Protein AF-A0A955BFP9-F1 (afdb_monomer)

Radius of gyration: 26.49 Å; Cα contacts (8 Å, |Δi|>4): 947; chains: 1; bounding box: 64×48×79 Å

Solvent-accessible surface area (backbone atoms only — not comparable to full-atom values): 26261 Å² total; per-residue (Å²): 126,57,36,35,35,39,35,40,21,44,45,40,45,80,53,86,98,54,77,60,47,34,51,34,49,62,62,25,72,67,44,72,56,48,71,62,52,40,31,52,36,64,80,72,81,59,55,24,30,61,68,22,35,59,53,46,49,56,52,22,53,54,45,36,51,57,59,46,38,74,49,47,67,33,95,74,28,48,53,45,78,47,38,51,49,80,80,38,103,48,88,49,72,43,56,51,60,53,50,36,53,54,15,75,73,39,94,49,43,40,24,34,31,37,34,31,12,10,41,68,84,62,92,86,64,86,45,45,44,43,30,49,53,25,46,69,72,19,24,35,76,42,60,26,40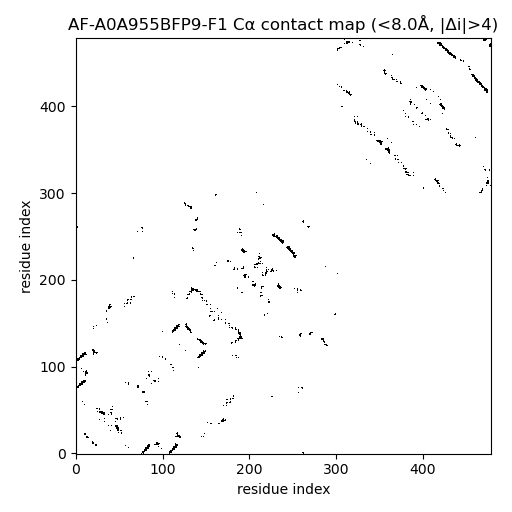,29,18,49,33,33,47,48,50,44,48,44,66,53,72,40,83,90,50,62,39,85,72,51,37,39,65,55,52,32,24,46,52,23,34,41,50,52,26,32,49,36,15,21,27,20,44,35,57,43,34,33,90,84,42,56,97,90,52,78,44,59,47,88,42,44,43,31,39,50,36,57,74,90,39,12,41,46,86,62,33,30,73,43,73,82,48,73,32,35,28,61,31,61,35,92,89,74,76,44,70,44,75,44,83,43,28,58,38,57,42,41,53,50,25,62,28,60,45,99,86,68,48,67,66,70,58,79,78,61,87,83,79,52,92,82,59,79,67,58,74,63,62,71,77,81,78,74,86,79,88,68,71,84,73,74,66,77,78,67,83,67,81,67,76,76,88,60,41,61,38,39,55,91,69,44,49,48,54,51,27,39,35,50,29,51,46,52,39,47,46,51,67,64,45,44,57,53,51,32,55,68,70,31,40,59,63,62,70,46,87,40,33,89,48,26,49,28,75,59,52,39,39,56,61,55,48,53,68,72,55,64,79,66,85,43,56,80,24,85,40,45,64,50,38,54,50,45,43,42,73,74,62,35,48,72,77,42,66,45,49,57,68,53,59,75,63,53,60,46,79,42,50,40,76,48,35,31,37,28,40,72,47,72,43,72,76,45,72,30,76,44,72,51,33,67,70,41,36,45,64,54,18,72,77,66,82,45,93,68,84,64,68,48,77,49,74,50,78,50,74,52,60,52,50,34,34,35,36,36,78,38,62,48,109

Foldseek 3Di:
DAAEEEEEEQLEAPDPPDWDFAHAQVLQVDFADDLLQQQLCQPPPRTRGSVSSVSLQVLLQVLLCVQCVVQCPPPQFNYYYHYPPRQPPDSDRCSLVVVLVVQVPDPRYAYEYEHEHADTPDDDDLFQKWAQADAFLAFESYYIYGHLNSVSVCLSVQVQLPDGSSPRHNVQSSLSRSLRSVLRRLRRLRAAAAFDPPDDVPGTDHPLPQADSSYDSNRHPSVRHHQDQPDFGQGQGQDPVPRHTHGDGDRSVVRSSSHRGQDPVSHRDHDHPDPPPCPPNPSPGPGVPPPDDDPDDRDDFPDDPLPDDPPQDAFLPPDAPLQFQVLCQVVLVCCLVPCQVVVLVVVWDQAPPDQQGRHIPCVQLVSSVLSDVQRDGAHQSPDRAQVSSVVSCVVVPKDWPDADHRVRSVPDDRGDKDFHTKIKDKTWSQPRWGKDWGHQVSQVVVCVVPVDRDTDIDIDGDTDMDMDMWTQINVTIDD

Sequence (479 aa):
MLTNYVVLDFTPDTIANEYTVGRFADVFALGAVNNTNRFLDYDGNNTINQDDAKIAVGKIASRVNRLLKPFRQDPNIDLVVMHTPGLTSAADPGAGERKLDEGQEAADENVYVVYIGDTRPEPDLPDLGIAHQAFAGENNEFYGYVFAGGVKSHLASGNYRWKPQAKLTSVDFTNEVAFTVAHELGHLWGLGHLIDVDSTPGNAFSPDNYHHVMNTPKYANPAAARFLNDSTHRMEIGNATTGASSYQHVSAKQEVRDSLRTNAAGNFVQTTIPNATFPDVPTYMQTPSHQGGYLGADNPPPKPNSDVPAATLGQASGITVADISSSLTTGFNTLRDDYLDDFAAQLNLPDGSLPLVDADLGSLLQLDVALADAIGSINISGAANMSELSQQLTTAGFTISHALTDEQFTGLDPAEPADFVRASRTYSLARILKSTAMTQNGLDAIGELAGVNLNGQLDAMADVYFTVSFGVDTDGFYL

Structure (mmCIF, N/CA/C/O backbone):
data_AF-A0A955BFP9-F1
#
_entry.id   AF-A0A955BFP9-F1
#
loop_
_atom_site.group_PDB
_atom_site.id
_atom_site.type_symbol
_atom_site.label_atom_id
_atom_site.label_alt_id
_atom_site.label_comp_id
_atom_site.label_asym_id
_atom_site.label_entity_id
_atom_site.label_seq_id
_atom_site.pdbx_PDB_ins_code
_atom_site.Cartn_x
_atom_site.Cartn_y
_atom_site.Cartn_z
_atom_site.occupancy
_atom_site.B_iso_or_equiv
_atom_site.auth_seq_id
_atom_site.auth_comp_id
_atom_site.auth_asym_id
_atom_site.auth_atom_id
_atom_site.pdbx_PDB_model_num
ATOM 1 N N . MET A 1 1 ? -2.939 -26.876 -15.296 1.00 74.12 1 MET A N 1
ATOM 2 C CA . MET A 1 1 ? -3.019 -25.777 -14.314 1.00 74.12 1 MET A CA 1
ATOM 3 C C . MET A 1 1 ? -2.832 -24.523 -15.133 1.00 74.12 1 MET A C 1
ATOM 5 O O . MET A 1 1 ? -1.956 -24.549 -15.979 1.00 74.12 1 MET A O 1
ATOM 9 N N . LEU A 1 2 ? -3.718 -23.544 -14.985 1.00 85.00 2 LEU A N 1
ATOM 10 C CA . LEU A 1 2 ? -3.706 -22.326 -15.793 1.00 85.00 2 LEU A CA 1
ATOM 11 C C . LEU A 1 2 ? -2.561 -21.420 -15.337 1.00 85.00 2 LEU A C 1
ATOM 13 O O . LEU A 1 2 ? -2.468 -21.139 -14.137 1.00 85.00 2 LEU A O 1
ATOM 17 N N . THR A 1 3 ? -1.716 -20.992 -16.270 1.00 91.44 3 THR A N 1
ATOM 18 C CA . THR A 1 3 ? -0.613 -20.070 -15.994 1.00 91.44 3 THR A CA 1
ATOM 19 C C . THR A 1 3 ? -1.055 -18.645 -16.270 1.00 91.44 3 THR A C 1
ATOM 21 O O . THR A 1 3 ? -1.478 -18.323 -17.370 1.00 91.44 3 THR A O 1
ATOM 24 N N . ASN A 1 4 ? -0.950 -17.769 -15.281 1.00 93.94 4 ASN A N 1
ATOM 25 C CA . ASN A 1 4 ? -1.287 -16.359 -15.399 1.00 93.94 4 ASN A CA 1
ATOM 26 C C . ASN A 1 4 ? -0.005 -15.542 -15.570 1.00 93.94 4 ASN A C 1
ATOM 28 O O . ASN A 1 4 ? 0.927 -15.628 -14.769 1.00 93.94 4 ASN A O 1
ATOM 32 N N . TYR A 1 5 ? 0.020 -14.691 -16.579 1.00 94.81 5 TYR A N 1
ATOM 33 C CA . TYR A 1 5 ? 1.118 -13.811 -16.917 1.00 94.81 5 TYR A CA 1
ATOM 34 C C . TYR A 1 5 ? 0.673 -12.365 -16.768 1.00 94.81 5 TYR A C 1
ATOM 36 O O . TYR A 1 5 ? -0.336 -11.947 -17.318 1.00 94.81 5 TYR A O 1
ATOM 44 N N . VAL A 1 6 ? 1.451 -11.582 -16.033 1.00 96.25 6 VAL A N 1
ATOM 45 C CA . VAL A 1 6 ? 1.322 -10.126 -15.978 1.00 96.25 6 VAL A CA 1
ATOM 46 C C . VAL A 1 6 ? 2.517 -9.537 -16.703 1.00 96.25 6 VAL A C 1
ATOM 48 O O . VAL A 1 6 ? 3.655 -9.721 -16.271 1.00 96.25 6 VAL A O 1
ATOM 51 N N . VAL A 1 7 ? 2.266 -8.824 -17.790 1.00 94.12 7 VAL A N 1
ATOM 52 C CA . VAL A 1 7 ? 3.271 -8.171 -18.622 1.00 94.12 7 VAL A CA 1
ATOM 53 C C . VAL A 1 7 ? 3.257 -6.675 -18.336 1.00 94.12 7 VAL A C 1
ATOM 55 O O . VAL A 1 7 ? 2.272 -5.992 -18.589 1.00 94.12 7 VAL A O 1
ATOM 58 N N . LEU A 1 8 ? 4.360 -6.155 -17.802 1.00 94.44 8 LEU A N 1
ATOM 59 C CA . LEU A 1 8 ? 4.557 -4.721 -17.598 1.00 94.44 8 LEU A CA 1
ATOM 60 C C . LEU A 1 8 ? 5.301 -4.138 -18.797 1.00 94.44 8 LEU A C 1
ATOM 62 O O . LEU A 1 8 ? 6.510 -4.344 -18.940 1.00 94.44 8 LEU A O 1
ATOM 66 N N . ASP A 1 9 ? 4.593 -3.424 -19.661 1.00 91.00 9 ASP A N 1
ATOM 67 C CA . ASP A 1 9 ? 5.168 -2.907 -20.893 1.00 91.00 9 ASP A CA 1
ATOM 68 C C . ASP A 1 9 ? 5.526 -1.418 -20.779 1.00 91.00 9 ASP A C 1
ATOM 70 O O . ASP A 1 9 ? 4.666 -0.543 -20.811 1.00 91.00 9 ASP A O 1
ATOM 74 N N . PHE A 1 10 ? 6.822 -1.125 -20.656 1.00 90.38 10 PHE A N 1
ATOM 75 C CA . PHE A 1 10 ? 7.396 0.226 -20.623 1.00 90.38 10 PHE A CA 1
ATOM 76 C C . PHE A 1 10 ? 7.762 0.774 -22.012 1.00 90.38 10 PHE A C 1
ATOM 78 O O . PHE A 1 10 ? 8.337 1.863 -22.139 1.00 90.38 10 PHE A O 1
ATOM 85 N N . THR A 1 11 ? 7.461 0.015 -23.061 1.00 82.94 11 THR A N 1
ATOM 86 C CA . THR A 1 11 ? 7.641 0.373 -24.467 1.00 82.94 11 THR A CA 1
ATOM 87 C C . THR A 1 11 ? 6.278 0.446 -25.150 1.00 82.94 11 THR A C 1
ATOM 89 O O . THR A 1 11 ? 6.084 -0.255 -26.134 1.00 82.94 11 THR A O 1
ATOM 92 N N . PRO A 1 12 ? 5.341 1.269 -24.628 1.00 67.00 12 PRO A N 1
ATOM 93 C CA . PRO A 1 12 ? 3.927 1.139 -24.934 1.00 67.00 12 PRO A CA 1
ATOM 94 C C . PRO A 1 12 ? 3.646 1.147 -26.433 1.00 67.00 12 PRO A C 1
ATOM 96 O O . PRO A 1 12 ? 4.194 1.955 -27.193 1.00 67.00 12 PRO A O 1
ATOM 99 N N . ASP A 1 13 ? 2.769 0.229 -26.815 1.00 63.47 13 ASP A N 1
ATOM 100 C CA . ASP A 1 13 ? 2.405 -0.044 -28.194 1.00 63.47 13 ASP A CA 1
ATOM 101 C C . ASP A 1 13 ? 1.523 1.076 -28.746 1.00 63.47 13 ASP A C 1
ATOM 103 O O . ASP A 1 13 ? 0.811 1.773 -28.020 1.00 63.47 13 ASP A O 1
ATOM 107 N N . THR A 1 14 ? 1.547 1.256 -30.066 1.00 63.22 14 THR A N 1
ATOM 108 C CA . THR A 1 14 ? 0.528 2.068 -30.741 1.00 63.22 14 THR A CA 1
ATOM 109 C C . THR A 1 14 ? -0.582 1.138 -31.209 1.00 63.22 14 THR A C 1
ATOM 111 O O . THR A 1 14 ? -0.604 0.741 -32.373 1.00 63.22 14 THR A O 1
ATOM 114 N N . ILE A 1 15 ? -1.483 0.768 -30.297 1.00 61.31 15 ILE A N 1
ATOM 115 C CA . ILE A 1 15 ? -2.648 -0.054 -30.640 1.00 61.31 15 ILE A CA 1
ATOM 116 C C . ILE A 1 15 ? -3.619 0.795 -31.473 1.00 61.31 15 ILE A C 1
ATOM 118 O O . ILE A 1 15 ? -3.916 1.951 -31.154 1.00 61.31 15 ILE A O 1
ATOM 122 N N . ALA A 1 16 ? -4.093 0.244 -32.590 1.00 55.81 16 ALA A N 1
ATOM 123 C CA . ALA A 1 16 ? -4.989 0.959 -33.489 1.00 55.81 16 ALA A CA 1
ATOM 124 C C . ALA A 1 16 ? -6.341 1.258 -32.813 1.00 55.81 16 ALA A C 1
ATOM 126 O O . ALA A 1 16 ? -6.994 0.354 -32.306 1.00 55.81 16 ALA A O 1
ATOM 127 N N . ASN A 1 17 ? -6.799 2.513 -32.904 1.00 58.44 17 ASN A N 1
ATOM 128 C CA . ASN A 1 17 ? -8.037 3.029 -32.288 1.00 58.44 17 ASN A CA 1
ATOM 129 C C . ASN A 1 17 ? -8.029 3.112 -30.751 1.00 58.44 17 ASN A C 1
ATOM 131 O O . ASN A 1 17 ? -9.083 3.314 -30.157 1.00 58.44 17 ASN A O 1
ATOM 135 N N . GLU A 1 18 ? -6.855 3.021 -30.132 1.00 66.12 18 GLU A N 1
ATOM 136 C CA . GLU A 1 18 ? -6.672 3.094 -28.681 1.00 66.12 18 GLU A CA 1
ATOM 137 C C . GLU A 1 18 ? -5.810 4.290 -28.261 1.00 66.12 18 GLU A C 1
ATOM 139 O O . GLU A 1 18 ? -5.297 5.056 -29.090 1.00 66.12 18 GLU A O 1
ATOM 144 N N . TYR A 1 19 ? -5.640 4.468 -26.947 1.00 66.69 19 TYR A N 1
ATOM 145 C CA . TYR A 1 19 ? -4.779 5.513 -26.401 1.00 66.69 19 TYR A CA 1
ATOM 146 C C . TYR A 1 19 ? -3.326 5.340 -26.854 1.00 66.69 19 TYR A C 1
ATOM 148 O O . TYR A 1 19 ? -2.672 4.339 -26.572 1.00 66.69 19 TYR A O 1
ATOM 156 N N . THR A 1 20 ? -2.772 6.374 -27.490 1.00 71.44 20 THR A N 1
ATOM 157 C CA . THR A 1 20 ? -1.329 6.454 -27.745 1.00 71.44 20 THR A CA 1
ATOM 158 C C . THR A 1 20 ? -0.623 6.988 -26.506 1.00 71.44 20 THR A C 1
ATOM 160 O O . THR A 1 20 ? -0.560 8.198 -26.288 1.00 71.44 20 THR A O 1
ATOM 163 N N . VAL A 1 21 ? -0.099 6.091 -25.675 1.00 73.94 21 VAL A N 1
ATOM 164 C CA . VAL A 1 21 ? 0.641 6.487 -24.473 1.00 73.94 21 VAL A CA 1
ATOM 165 C C . VAL A 1 21 ? 2.024 7.016 -24.857 1.00 73.94 21 VAL A C 1
ATOM 167 O O . VAL A 1 21 ? 2.732 6.414 -25.664 1.00 73.94 21 VAL A O 1
ATOM 170 N N . GLY A 1 22 ? 2.435 8.140 -24.261 1.00 81.75 22 GLY A N 1
ATOM 171 C CA . GLY A 1 22 ? 3.804 8.642 -24.413 1.00 81.75 22 GLY A CA 1
ATOM 172 C C . GLY A 1 22 ? 4.849 7.629 -23.924 1.00 81.75 22 GLY A C 1
ATOM 173 O O . GLY A 1 22 ? 4.559 6.768 -23.093 1.00 81.75 22 GLY A O 1
ATOM 174 N N . ARG A 1 23 ? 6.097 7.725 -24.391 1.00 87.31 23 ARG A N 1
ATOM 175 C CA . ARG A 1 23 ? 7.135 6.750 -24.015 1.00 87.31 23 ARG A CA 1
ATOM 176 C C . ARG A 1 23 ? 7.516 6.928 -22.550 1.00 87.31 23 ARG A C 1
ATOM 178 O O . ARG A 1 23 ? 7.801 8.042 -22.125 1.00 87.31 23 ARG A O 1
ATOM 185 N N . PHE A 1 24 ? 7.655 5.837 -21.797 1.00 91.00 24 PHE A N 1
ATOM 186 C CA . PHE A 1 24 ? 8.087 5.908 -20.394 1.00 91.00 24 PHE A CA 1
ATOM 187 C C . PHE A 1 24 ? 9.417 6.660 -20.207 1.00 91.00 24 PHE A C 1
ATOM 189 O O . PHE A 1 24 ? 9.583 7.427 -19.263 1.00 91.00 24 PHE A O 1
ATOM 196 N N . ALA A 1 25 ? 10.355 6.492 -21.143 1.00 90.06 25 ALA A N 1
ATOM 197 C CA . ALA A 1 25 ? 11.642 7.185 -21.119 1.00 90.06 25 ALA A CA 1
ATOM 198 C C . ALA A 1 25 ? 11.517 8.722 -21.173 1.00 90.06 25 ALA A C 1
ATOM 200 O O . ALA A 1 25 ? 12.395 9.417 -20.659 1.00 90.06 25 ALA A O 1
ATOM 201 N N . ASP A 1 26 ? 10.434 9.257 -21.743 1.00 90.06 26 ASP A N 1
ATOM 202 C CA . ASP A 1 26 ? 10.227 10.703 -21.878 1.00 90.06 26 ASP A CA 1
ATOM 203 C C . ASP A 1 26 ? 9.885 11.356 -20.524 1.00 90.06 26 ASP A C 1
ATOM 205 O O . ASP A 1 26 ? 10.200 12.529 -20.305 1.00 90.06 26 ASP A O 1
ATOM 209 N N . VAL A 1 27 ? 9.387 10.580 -19.547 1.00 91.88 27 VAL A N 1
ATOM 210 C CA . VAL A 1 27 ? 9.197 11.028 -18.150 1.00 91.88 27 VAL A CA 1
ATOM 211 C C . VAL A 1 27 ? 10.508 11.572 -17.562 1.00 91.88 27 VAL A C 1
ATOM 213 O O . VAL A 1 27 ? 10.488 12.554 -16.806 1.00 91.88 27 VAL A O 1
ATOM 216 N N . PHE A 1 28 ? 11.634 10.965 -17.959 1.00 93.19 28 PHE A N 1
ATOM 217 C CA . PHE A 1 28 ? 12.995 11.220 -17.481 1.00 93.19 28 PHE A CA 1
ATOM 218 C C . PHE A 1 28 ? 13.794 12.184 -18.380 1.00 93.19 28 PHE A C 1
ATOM 220 O O . PHE A 1 28 ? 14.971 12.430 -18.139 1.00 93.19 28 PHE A O 1
ATOM 227 N N . ALA A 1 29 ? 13.190 12.790 -19.406 1.00 86.00 29 ALA A N 1
ATOM 228 C CA . ALA A 1 29 ? 13.876 13.737 -20.291 1.00 86.00 29 ALA A CA 1
ATOM 229 C C . ALA A 1 29 ? 13.939 15.166 -19.697 1.00 86.00 29 ALA A C 1
ATOM 231 O O . ALA A 1 29 ? 13.442 16.119 -20.297 1.00 86.00 29 ALA A O 1
ATOM 232 N N . LEU A 1 30 ? 14.517 15.327 -18.495 1.00 83.25 30 LEU A N 1
ATOM 233 C CA . LEU A 1 30 ? 14.464 16.586 -17.722 1.00 83.25 30 LEU A CA 1
ATOM 234 C C . LEU A 1 30 ? 15.810 17.290 -17.511 1.00 83.25 30 LEU A C 1
ATOM 236 O O . LEU A 1 30 ? 15.820 18.487 -17.219 1.00 83.25 30 LEU A O 1
ATOM 240 N N . GLY A 1 31 ? 16.939 16.593 -17.656 1.00 90.06 31 GLY A N 1
ATOM 241 C CA . GLY A 1 31 ? 18.255 17.184 -17.425 1.00 90.06 31 GLY A CA 1
ATOM 242 C C . GLY A 1 31 ? 18.539 17.377 -15.934 1.00 90.06 31 GLY A C 1
ATOM 243 O O . GLY A 1 31 ? 18.540 16.415 -15.179 1.00 90.06 31 GLY A O 1
ATOM 244 N N . ALA A 1 32 ? 18.824 18.600 -15.489 1.00 94.38 32 ALA A N 1
ATOM 245 C CA . ALA A 1 32 ? 19.304 18.836 -14.125 1.00 94.38 32 ALA A CA 1
ATOM 246 C C . ALA A 1 32 ? 18.258 18.529 -13.031 1.00 94.38 32 ALA A C 1
ATOM 248 O O . ALA A 1 32 ? 17.079 18.896 -13.135 1.00 94.38 32 ALA A O 1
ATOM 249 N N . VAL A 1 33 ? 18.725 17.924 -11.936 1.00 93.94 33 VAL A N 1
ATOM 250 C CA . VAL A 1 33 ?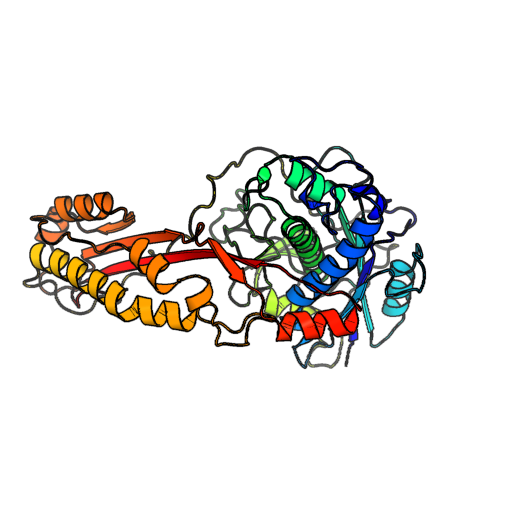 17.926 17.673 -10.728 1.00 93.94 33 VAL A CA 1
ATOM 251 C C . VAL A 1 33 ? 17.608 18.968 -9.976 1.00 93.94 33 VAL A C 1
ATOM 253 O O . VAL A 1 33 ? 18.435 19.869 -9.835 1.00 93.94 33 VAL A O 1
ATOM 256 N N . ASN A 1 34 ? 16.390 19.049 -9.449 1.00 92.38 34 ASN A N 1
ATOM 257 C CA . ASN A 1 34 ? 15.890 20.100 -8.576 1.00 92.38 34 ASN A CA 1
ATOM 258 C C . ASN A 1 34 ? 14.881 19.530 -7.551 1.00 92.38 34 ASN A C 1
ATOM 260 O O . ASN A 1 34 ? 14.651 18.325 -7.449 1.00 92.38 34 ASN A O 1
ATOM 264 N N . ASN A 1 35 ? 14.271 20.399 -6.743 1.00 87.31 35 ASN A N 1
ATOM 265 C CA . ASN A 1 35 ? 13.366 19.977 -5.667 1.00 87.31 35 ASN A CA 1
ATOM 266 C C . ASN A 1 35 ? 12.084 19.283 -6.147 1.00 87.31 35 ASN A C 1
ATOM 268 O O . ASN A 1 35 ? 11.509 18.518 -5.379 1.00 87.31 35 ASN A O 1
ATOM 272 N N . THR A 1 36 ? 11.633 19.543 -7.374 1.00 90.81 36 THR A N 1
ATOM 273 C CA . THR A 1 36 ? 10.361 19.034 -7.896 1.00 90.81 36 THR A CA 1
ATOM 274 C C . THR A 1 36 ? 10.516 17.785 -8.758 1.00 90.81 36 THR A C 1
ATOM 276 O O . THR A 1 36 ? 9.506 17.178 -9.092 1.00 90.81 36 THR A O 1
ATOM 279 N N . ASN A 1 37 ? 11.746 17.380 -9.102 1.00 94.25 37 ASN A N 1
ATOM 280 C CA . ASN A 1 37 ? 12.012 16.217 -9.957 1.00 94.25 37 ASN A CA 1
ATOM 281 C C . ASN A 1 37 ? 13.095 15.254 -9.423 1.00 94.25 37 ASN A C 1
ATOM 283 O O . ASN A 1 37 ? 13.319 14.220 -10.041 1.00 94.25 37 ASN A O 1
ATOM 287 N N . ARG A 1 38 ? 13.734 15.532 -8.274 1.00 93.25 38 ARG A N 1
ATOM 288 C CA . ARG A 1 38 ? 14.779 14.671 -7.668 1.00 93.25 38 ARG A CA 1
ATOM 289 C C . ARG A 1 38 ? 14.394 13.204 -7.474 1.00 93.25 38 ARG A C 1
ATOM 291 O O . ARG A 1 38 ? 15.263 12.349 -7.446 1.00 93.25 38 ARG A O 1
ATOM 298 N N . PHE A 1 39 ? 13.105 12.900 -7.342 1.00 92.38 39 PHE A N 1
ATOM 299 C CA . PHE A 1 39 ? 12.610 11.526 -7.238 1.00 92.38 39 PHE A CA 1
ATOM 300 C C . PHE A 1 39 ? 12.703 10.746 -8.563 1.00 92.38 39 PHE A C 1
ATOM 302 O O . PHE A 1 39 ? 12.322 9.583 -8.620 1.00 92.38 39 PHE A O 1
ATOM 309 N N . LEU A 1 40 ? 13.173 11.373 -9.641 1.00 95.94 40 LEU A N 1
ATOM 310 C CA . LEU A 1 40 ? 13.461 10.723 -10.919 1.00 95.94 40 LEU A CA 1
ATOM 311 C C . LEU A 1 40 ? 14.960 10.478 -11.129 1.00 95.94 40 LEU A C 1
ATOM 313 O O . LEU A 1 40 ? 15.313 9.875 -12.132 1.00 95.94 40 LEU A O 1
ATOM 317 N N . ASP A 1 41 ? 15.823 10.907 -10.205 1.00 93.31 41 ASP A N 1
ATOM 318 C CA . ASP A 1 41 ? 17.260 10.608 -10.217 1.00 93.31 41 ASP A CA 1
ATOM 319 C C . ASP A 1 41 ? 17.485 9.247 -9.539 1.00 93.31 41 ASP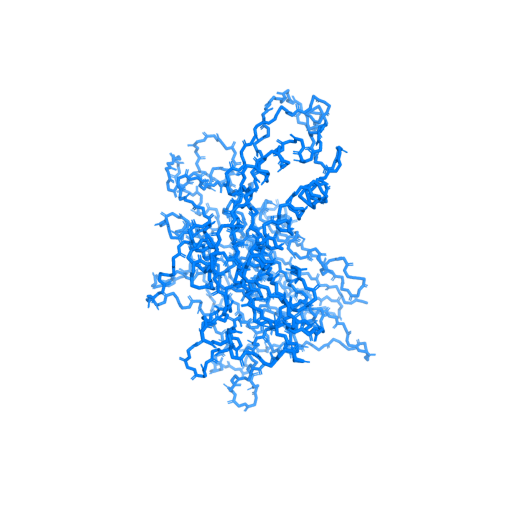 A C 1
ATOM 321 O O . ASP A 1 41 ? 17.437 9.115 -8.313 1.00 93.31 41 ASP A O 1
ATOM 325 N N . TYR A 1 42 ? 17.581 8.183 -10.331 1.00 86.31 42 TYR A N 1
ATOM 326 C CA . TYR A 1 42 ? 17.648 6.802 -9.853 1.00 86.31 42 TYR A CA 1
ATOM 327 C C . TYR A 1 42 ? 19.074 6.319 -9.601 1.00 86.31 42 TYR A C 1
ATOM 329 O O . TYR A 1 42 ? 19.230 5.358 -8.833 1.00 86.31 42 TYR A O 1
ATOM 337 N N . ASP A 1 43 ? 20.070 6.952 -10.223 1.00 86.62 43 ASP A N 1
ATOM 338 C CA . ASP A 1 43 ? 21.491 6.648 -10.041 1.00 86.62 43 ASP A CA 1
ATOM 339 C C . ASP A 1 43 ? 22.239 7.658 -9.145 1.00 86.62 43 ASP A C 1
ATOM 341 O O . ASP A 1 43 ? 23.361 7.379 -8.716 1.00 86.62 43 ASP A O 1
ATOM 345 N N . GLY A 1 44 ? 21.605 8.780 -8.786 1.00 90.81 44 GLY A N 1
ATOM 346 C CA . GLY A 1 44 ? 22.140 9.783 -7.866 1.00 90.81 44 GLY A CA 1
ATOM 347 C C . GLY A 1 44 ? 23.192 10.700 -8.492 1.00 90.81 44 GLY A C 1
ATOM 348 O O . GLY A 1 44 ? 23.965 11.332 -7.762 1.00 90.81 44 GLY A O 1
ATOM 349 N N . ASN A 1 45 ? 23.273 10.767 -9.824 1.00 90.00 45 ASN A N 1
ATOM 350 C CA . ASN A 1 45 ? 24.288 11.546 -10.532 1.00 90.00 45 ASN A CA 1
ATOM 351 C C . ASN A 1 45 ? 23.923 13.046 -10.685 1.00 90.00 45 ASN A C 1
ATOM 353 O O . ASN A 1 45 ? 24.702 13.815 -11.258 1.00 90.00 45 ASN A O 1
ATOM 357 N N . ASN A 1 46 ? 22.776 13.488 -10.144 1.00 92.19 46 ASN A N 1
ATOM 358 C CA . ASN A 1 46 ? 22.195 14.834 -10.267 1.00 92.19 46 ASN A CA 1
ATOM 359 C C . ASN A 1 46 ? 21.728 15.233 -11.686 1.00 92.19 46 ASN A C 1
ATOM 361 O O . ASN A 1 46 ? 21.501 16.420 -11.957 1.00 92.19 46 ASN A O 1
ATOM 365 N N . THR A 1 47 ? 21.546 14.269 -12.587 1.00 95.94 47 THR A N 1
ATOM 366 C CA . THR A 1 47 ? 21.068 14.445 -13.966 1.00 95.94 47 THR A CA 1
ATOM 367 C C . THR A 1 47 ? 20.058 13.358 -14.331 1.00 95.94 47 THR A C 1
ATOM 369 O O . THR A 1 47 ? 20.420 12.210 -14.535 1.00 95.94 47 THR A O 1
ATOM 372 N N . ILE A 1 48 ? 18.808 13.754 -14.552 1.00 94.94 48 ILE A N 1
ATOM 373 C CA . ILE A 1 48 ? 17.705 12.867 -14.927 1.00 94.94 48 ILE A CA 1
ATOM 374 C C . ILE A 1 48 ? 17.740 12.626 -16.440 1.00 94.94 48 ILE A C 1
ATOM 376 O O . ILE A 1 48 ? 17.624 13.575 -17.231 1.00 94.94 48 ILE A O 1
ATOM 380 N N . ASN A 1 49 ? 17.913 11.365 -16.837 1.00 91.12 49 ASN A N 1
ATOM 381 C CA . ASN A 1 49 ? 18.025 10.943 -18.229 1.00 91.12 49 ASN A CA 1
ATOM 382 C C . ASN A 1 49 ? 17.501 9.503 -18.471 1.00 91.12 49 ASN A C 1
ATOM 384 O O . ASN A 1 49 ? 16.835 8.896 -17.637 1.00 91.12 49 ASN A O 1
ATOM 388 N N . GLN A 1 50 ? 17.755 8.943 -19.658 1.00 90.31 50 GLN A N 1
ATOM 389 C CA . GLN A 1 50 ? 17.242 7.617 -20.036 1.00 90.31 50 GLN A CA 1
ATOM 390 C C . GLN A 1 50 ? 17.852 6.447 -19.246 1.00 90.31 50 GLN A C 1
ATOM 392 O O . GLN A 1 50 ? 17.246 5.376 -19.202 1.00 90.31 50 GLN A O 1
ATOM 397 N N . ASP A 1 51 ? 19.026 6.607 -18.638 1.00 87.94 51 ASP A N 1
ATOM 398 C CA . ASP A 1 51 ? 19.614 5.578 -17.780 1.00 87.94 51 ASP A CA 1
ATOM 399 C C . ASP A 1 51 ? 18.843 5.455 -16.458 1.00 87.94 51 ASP A C 1
ATOM 401 O O . ASP A 1 51 ? 18.586 4.333 -16.015 1.00 87.94 51 ASP A O 1
ATOM 405 N N . ASP A 1 52 ? 18.323 6.561 -15.913 1.00 88.38 52 ASP A N 1
ATOM 406 C CA . ASP A 1 52 ? 17.395 6.527 -14.776 1.00 88.38 52 ASP A CA 1
ATOM 407 C C . ASP A 1 52 ? 16.122 5.753 -15.106 1.00 88.38 52 ASP A C 1
ATOM 409 O O . ASP A 1 52 ? 15.668 4.933 -14.306 1.00 88.38 52 ASP A O 1
ATOM 413 N N . ALA A 1 53 ? 15.581 5.952 -16.314 1.00 91.56 53 ALA A N 1
ATOM 414 C CA . ALA A 1 53 ? 14.406 5.225 -16.779 1.00 91.56 53 ALA A CA 1
ATOM 415 C C . ALA A 1 53 ? 14.652 3.706 -16.778 1.00 91.56 53 ALA A C 1
ATOM 417 O O . ALA A 1 53 ? 13.806 2.948 -16.306 1.00 91.56 53 ALA A O 1
ATOM 418 N N . LYS A 1 54 ? 15.828 3.245 -17.231 1.00 86.75 54 LYS A N 1
ATOM 419 C CA . LYS A 1 54 ? 16.189 1.812 -17.219 1.00 86.75 54 LYS A CA 1
ATOM 420 C C . LYS A 1 54 ? 16.244 1.247 -15.799 1.00 86.75 54 LYS A C 1
ATOM 422 O O . LYS A 1 54 ? 15.768 0.138 -15.562 1.00 86.75 54 LYS A O 1
ATOM 427 N N . ILE A 1 55 ? 16.800 2.000 -14.848 1.00 82.69 55 ILE A N 1
ATOM 428 C CA . ILE A 1 55 ? 16.844 1.583 -13.438 1.00 82.69 55 ILE A CA 1
ATOM 429 C C . ILE A 1 55 ? 15.425 1.574 -12.848 1.00 82.69 55 ILE A C 1
ATOM 431 O O . ILE A 1 55 ? 15.066 0.647 -12.114 1.00 82.69 55 ILE A O 1
ATOM 435 N N . ALA A 1 56 ? 14.604 2.572 -13.182 1.00 85.38 56 ALA A N 1
ATOM 436 C CA . ALA A 1 56 ? 13.226 2.684 -12.721 1.00 85.38 56 ALA A CA 1
ATOM 437 C C . ALA A 1 56 ? 12.365 1.500 -13.172 1.00 85.38 56 ALA A C 1
ATOM 439 O O . ALA A 1 56 ? 11.669 0.926 -12.338 1.00 85.38 56 ALA A O 1
ATOM 440 N N . VAL A 1 57 ? 12.478 1.074 -14.435 1.00 88.94 57 VAL A N 1
ATOM 441 C CA . VAL A 1 57 ? 11.796 -0.115 -14.982 1.00 88.94 57 VAL A CA 1
ATOM 442 C C . VAL A 1 57 ? 12.006 -1.341 -14.086 1.00 88.94 57 VAL A C 1
ATOM 444 O O . VAL A 1 57 ? 11.041 -1.945 -13.612 1.00 88.94 57 VAL A O 1
ATOM 447 N N . GLY A 1 58 ? 13.265 -1.667 -13.769 1.00 83.00 58 GLY A N 1
ATOM 448 C CA . GLY A 1 58 ? 13.589 -2.820 -12.925 1.00 83.00 58 GLY A CA 1
ATOM 449 C C . GLY A 1 58 ? 13.068 -2.683 -11.489 1.00 83.00 58 GLY A C 1
ATOM 450 O O . GLY A 1 58 ? 12.564 -3.651 -10.909 1.00 83.00 58 GLY A O 1
ATOM 451 N N . LYS A 1 59 ? 13.137 -1.476 -10.907 1.00 81.69 59 LYS A N 1
ATOM 452 C CA . LYS A 1 59 ? 12.623 -1.214 -9.551 1.00 81.69 59 LYS A CA 1
ATOM 453 C C . LYS A 1 59 ? 11.092 -1.297 -9.489 1.00 81.69 59 LYS A C 1
ATOM 455 O O . LYS A 1 59 ? 10.571 -1.905 -8.552 1.00 81.69 59 LYS A O 1
ATOM 460 N N . ILE A 1 60 ? 10.383 -0.769 -10.488 1.00 88.12 60 ILE A N 1
ATOM 461 C CA . ILE A 1 60 ? 8.917 -0.847 -10.600 1.00 88.12 60 ILE A CA 1
ATOM 462 C C . ILE A 1 60 ? 8.484 -2.302 -10.771 1.00 88.12 60 ILE A C 1
ATOM 464 O O . ILE A 1 60 ? 7.662 -2.775 -9.988 1.00 88.12 60 ILE A O 1
ATOM 468 N N . ALA A 1 61 ? 9.091 -3.048 -11.698 1.00 86.38 61 ALA A N 1
ATOM 469 C CA . ALA A 1 61 ? 8.774 -4.461 -11.899 1.00 86.38 61 ALA A CA 1
ATOM 470 C C . ALA A 1 61 ? 8.995 -5.291 -10.622 1.00 86.38 61 ALA A C 1
ATOM 472 O O . ALA A 1 61 ? 8.132 -6.071 -10.217 1.00 86.38 61 ALA A O 1
ATOM 473 N N . SER A 1 62 ? 10.111 -5.068 -9.918 1.00 82.62 62 SER A N 1
ATOM 474 C CA . SER A 1 62 ? 10.389 -5.708 -8.625 1.00 82.62 62 SER A CA 1
ATOM 475 C C . SER A 1 62 ? 9.349 -5.354 -7.554 1.00 82.62 62 SER A C 1
ATOM 477 O O . SER A 1 62 ? 8.929 -6.214 -6.770 1.00 82.62 62 SER A O 1
ATOM 479 N N . ARG A 1 63 ? 8.880 -4.101 -7.526 1.00 88.94 63 ARG A N 1
ATOM 480 C CA . ARG A 1 63 ? 7.849 -3.656 -6.584 1.00 88.94 63 ARG A CA 1
ATOM 481 C C . ARG A 1 63 ? 6.480 -4.264 -6.894 1.00 88.94 63 ARG A C 1
ATOM 483 O O . ARG A 1 63 ? 5.857 -4.773 -5.963 1.00 88.94 63 ARG A O 1
ATOM 490 N N . VAL A 1 64 ? 6.051 -4.289 -8.156 1.00 89.62 64 VAL A N 1
ATOM 491 C CA . VAL A 1 64 ? 4.813 -4.971 -8.587 1.00 89.62 64 VAL A CA 1
ATOM 492 C C . VAL A 1 64 ? 4.872 -6.449 -8.209 1.00 89.62 64 VAL A C 1
ATOM 494 O O . VAL A 1 64 ? 3.966 -6.973 -7.565 1.00 89.62 64 VAL A O 1
ATOM 497 N N . ASN A 1 65 ? 6.002 -7.1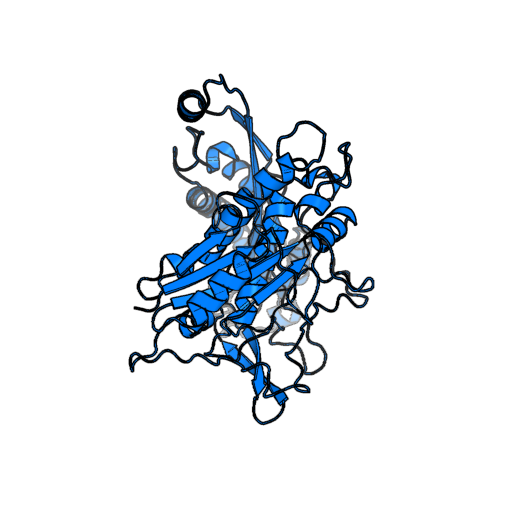02 -8.481 1.00 86.00 65 ASN A N 1
ATOM 498 C CA . ASN A 1 65 ? 6.227 -8.495 -8.115 1.00 86.00 65 ASN A CA 1
ATOM 499 C C . ASN A 1 65 ? 6.088 -8.752 -6.599 1.00 86.00 65 ASN A C 1
ATOM 501 O O . ASN A 1 65 ? 5.626 -9.813 -6.178 1.00 86.00 65 ASN A O 1
ATOM 505 N N . ARG A 1 66 ? 6.459 -7.774 -5.761 1.00 82.94 66 ARG A N 1
ATOM 506 C CA . ARG A 1 66 ? 6.261 -7.829 -4.305 1.00 82.94 66 ARG A CA 1
ATOM 507 C C . ARG A 1 66 ? 4.794 -7.653 -3.910 1.00 82.94 66 ARG A C 1
ATOM 509 O O . ARG A 1 66 ? 4.346 -8.364 -3.015 1.00 82.94 66 ARG A O 1
ATOM 516 N N . LEU A 1 67 ? 4.065 -6.738 -4.551 1.00 85.38 67 LEU A N 1
ATOM 517 C CA . LEU A 1 67 ? 2.632 -6.521 -4.303 1.00 85.38 67 LEU A CA 1
ATOM 518 C C . LEU A 1 67 ? 1.803 -7.764 -4.655 1.00 85.38 67 LEU A C 1
ATOM 520 O O . LEU A 1 67 ? 0.889 -8.122 -3.916 1.00 85.38 67 LEU A O 1
ATOM 524 N N . LEU A 1 68 ? 2.185 -8.465 -5.725 1.00 91.38 68 LEU A N 1
ATOM 525 C CA . LEU A 1 68 ? 1.522 -9.684 -6.199 1.00 91.38 68 LEU A CA 1
ATOM 526 C C . LEU A 1 68 ? 2.032 -10.972 -5.534 1.00 91.38 68 LEU A C 1
ATOM 528 O O . LEU A 1 68 ? 1.521 -12.056 -5.815 1.00 91.38 68 LEU A O 1
ATOM 532 N N . LYS A 1 69 ? 3.007 -10.878 -4.617 1.00 87.12 69 LYS A N 1
ATOM 533 C CA . LYS A 1 69 ? 3.587 -12.030 -3.906 1.00 87.12 69 LYS A CA 1
ATOM 534 C C . LYS A 1 69 ? 2.534 -12.980 -3.308 1.00 87.12 69 LYS A C 1
ATOM 536 O O . LYS A 1 69 ? 2.733 -14.183 -3.456 1.00 87.12 69 LYS A O 1
ATOM 541 N N . PRO A 1 70 ? 1.434 -12.515 -2.673 1.00 87.94 70 PRO A N 1
ATOM 542 C CA . PRO A 1 70 ? 0.432 -13.420 -2.112 1.00 87.94 70 PRO A CA 1
ATOM 543 C C . PRO A 1 70 ? -0.210 -14.357 -3.141 1.00 87.94 70 PRO A C 1
ATOM 545 O O . PRO A 1 70 ? -0.521 -15.487 -2.790 1.00 87.94 70 PRO A O 1
ATOM 548 N N . PHE A 1 71 ? -0.381 -13.905 -4.386 1.00 91.62 71 PHE A N 1
ATOM 549 C CA . PHE A 1 71 ? -0.963 -14.707 -5.465 1.00 91.62 71 PHE A CA 1
ATOM 550 C C . PHE A 1 71 ? 0.086 -15.591 -6.129 1.00 91.62 71 PHE A C 1
ATOM 552 O O . PHE A 1 71 ? -0.158 -16.767 -6.346 1.00 91.62 71 PHE A O 1
ATOM 559 N N . ARG A 1 72 ? 1.302 -15.070 -6.334 1.00 92.19 72 ARG A N 1
ATOM 560 C CA . ARG A 1 72 ? 2.439 -15.853 -6.852 1.00 92.19 72 ARG A CA 1
ATOM 561 C C . ARG A 1 72 ? 2.847 -17.027 -5.961 1.00 92.19 72 ARG A C 1
ATOM 563 O O . ARG A 1 72 ? 3.531 -17.936 -6.416 1.00 92.19 72 ARG A O 1
ATOM 570 N N . GLN A 1 73 ? 2.534 -16.951 -4.670 1.00 88.31 73 GLN A N 1
ATOM 571 C CA . GLN A 1 73 ? 2.817 -18.002 -3.693 1.00 88.31 73 GLN A CA 1
ATOM 572 C C . GLN A 1 73 ? 1.595 -18.880 -3.394 1.00 88.31 73 GLN A C 1
ATOM 574 O O . GLN A 1 73 ? 1.718 -19.810 -2.596 1.00 88.31 73 GLN A O 1
ATOM 579 N N . ASP A 1 74 ? 0.430 -18.604 -3.991 1.00 87.62 74 ASP A N 1
ATOM 580 C CA . ASP A 1 74 ? -0.733 -19.477 -3.851 1.00 87.62 74 ASP A CA 1
ATOM 581 C C . ASP A 1 74 ? -0.522 -20.720 -4.729 1.00 87.62 74 ASP A C 1
ATOM 583 O O . ASP A 1 74 ? -0.393 -20.593 -5.942 1.00 87.62 74 ASP A O 1
ATOM 587 N N . PRO A 1 75 ? -0.514 -21.940 -4.169 1.00 86.06 75 PRO A N 1
ATOM 588 C CA . PRO A 1 75 ? -0.283 -23.156 -4.949 1.00 86.06 75 PRO A CA 1
ATOM 589 C C . PRO A 1 75 ? -1.383 -23.456 -5.982 1.00 86.06 75 PRO A C 1
ATOM 591 O O . PRO A 1 75 ? -1.229 -24.384 -6.769 1.00 86.06 75 PRO A O 1
ATOM 594 N N . ASN A 1 76 ? -2.498 -22.720 -5.967 1.00 86.62 76 ASN A N 1
ATOM 595 C CA . ASN A 1 76 ? -3.590 -22.851 -6.933 1.00 86.62 76 ASN A CA 1
ATOM 596 C C . ASN A 1 76 ? -3.572 -21.756 -8.008 1.00 86.62 76 ASN A C 1
ATOM 598 O O . ASN A 1 76 ? -4.420 -21.790 -8.898 1.00 86.62 76 ASN A O 1
ATOM 602 N N . ILE A 1 77 ? -2.642 -20.801 -7.921 1.00 88.88 77 ILE A N 1
ATOM 603 C CA . ILE A 1 77 ? -2.462 -19.724 -8.891 1.00 88.88 77 ILE A CA 1
ATOM 604 C C . ILE A 1 77 ? -1.008 -19.764 -9.350 1.00 88.88 77 ILE A C 1
ATOM 606 O O . ILE A 1 77 ? -0.099 -19.410 -8.604 1.00 88.88 77 ILE A O 1
ATOM 610 N N . ASP A 1 78 ? -0.779 -20.166 -10.594 1.00 90.75 78 ASP A N 1
ATOM 611 C CA . ASP A 1 78 ? 0.529 -19.961 -11.203 1.00 90.75 78 ASP A CA 1
ATOM 612 C C . ASP A 1 78 ? 0.548 -18.537 -11.764 1.00 90.75 78 ASP A C 1
ATOM 614 O O . ASP A 1 78 ? -0.180 -18.252 -12.709 1.00 90.75 78 ASP A O 1
ATOM 618 N N . LEU A 1 79 ? 1.262 -17.613 -11.110 1.00 94.50 79 LEU A N 1
ATOM 619 C CA . LEU A 1 79 ? 1.344 -16.205 -11.512 1.00 94.50 79 LEU A CA 1
ATOM 620 C C . LEU A 1 79 ? 2.800 -15.787 -11.745 1.00 94.50 79 LEU A C 1
ATOM 622 O O . LEU A 1 79 ? 3.649 -15.805 -10.841 1.00 94.50 79 LEU A O 1
ATOM 626 N N . VAL A 1 80 ? 3.065 -15.309 -12.956 1.00 93.44 80 VAL A N 1
ATOM 627 C CA . VAL A 1 80 ? 4.380 -14.880 -13.425 1.00 93.44 80 VAL A CA 1
ATOM 628 C C . VAL A 1 80 ? 4.314 -13.416 -13.848 1.00 93.44 80 VAL A C 1
ATOM 630 O O . VAL A 1 80 ? 3.479 -13.025 -14.653 1.00 93.44 80 VAL A O 1
ATOM 633 N N . VAL A 1 81 ? 5.218 -12.593 -13.314 1.00 92.12 81 VAL A N 1
ATOM 634 C CA . VAL A 1 81 ? 5.343 -11.178 -13.694 1.00 92.12 81 VAL A CA 1
ATOM 635 C C . VAL A 1 81 ? 6.536 -11.021 -14.631 1.00 92.12 81 VAL A C 1
ATOM 637 O O . VAL A 1 81 ? 7.659 -11.384 -14.275 1.00 92.12 81 VAL A O 1
ATOM 640 N N . MET A 1 82 ? 6.294 -10.453 -15.806 1.00 91.88 82 MET A N 1
ATOM 641 C CA . MET A 1 82 ? 7.281 -10.116 -16.827 1.00 91.88 82 MET A CA 1
ATOM 642 C C . MET A 1 82 ? 7.285 -8.608 -17.077 1.00 91.88 82 MET A C 1
ATOM 644 O O . MET A 1 82 ? 6.347 -7.908 -16.707 1.00 91.88 82 MET A O 1
ATOM 648 N N . HIS A 1 83 ? 8.345 -8.087 -17.692 1.00 89.00 83 HIS A N 1
ATOM 649 C CA . HIS A 1 83 ? 8.406 -6.674 -18.062 1.00 89.00 83 HIS A CA 1
ATOM 650 C C . HIS A 1 83 ? 9.300 -6.442 -19.281 1.00 89.00 83 HIS A C 1
ATOM 652 O O . HIS A 1 83 ? 10.266 -7.181 -19.480 1.00 89.00 83 HIS A O 1
ATOM 658 N N . THR A 1 84 ? 9.014 -5.417 -20.087 1.00 79.44 84 THR A N 1
ATOM 659 C CA . THR A 1 84 ? 9.921 -4.961 -21.153 1.00 79.44 84 THR A CA 1
ATOM 660 C C . THR A 1 84 ? 11.054 -4.110 -20.553 1.00 79.44 84 THR A C 1
ATOM 662 O O . THR A 1 84 ? 10.849 -3.441 -19.537 1.00 79.44 84 THR A O 1
ATOM 665 N N . PRO A 1 85 ? 12.287 -4.157 -21.099 1.00 60.69 85 PRO A N 1
ATOM 666 C CA . PRO A 1 85 ? 12.750 -4.959 -22.235 1.00 60.69 85 PRO A CA 1
ATOM 667 C C . PRO A 1 85 ? 13.183 -6.388 -21.838 1.00 60.69 85 PRO A C 1
ATOM 669 O O . PRO A 1 85 ? 13.889 -7.048 -22.576 1.00 60.69 85 PRO A O 1
ATOM 672 N N . GLY A 1 86 ? 12.815 -6.921 -20.672 1.00 57.88 86 GLY A N 1
ATOM 673 C CA . GLY A 1 86 ? 13.123 -8.319 -20.325 1.00 57.88 86 GLY A CA 1
ATOM 674 C C . GLY A 1 86 ? 12.443 -9.358 -21.235 1.00 57.88 86 GLY A C 1
ATOM 675 O O . GLY A 1 86 ? 12.932 -10.479 -21.343 1.00 57.88 86 GLY A O 1
ATOM 676 N N . LEU A 1 87 ? 11.346 -8.978 -21.901 1.00 54.16 87 LEU A N 1
ATOM 677 C CA . LEU A 1 87 ? 10.599 -9.798 -22.870 1.00 54.16 87 LEU A CA 1
ATOM 678 C C . LEU A 1 87 ? 11.302 -9.931 -24.233 1.00 54.16 87 LEU A C 1
ATOM 680 O O . LEU A 1 87 ? 11.159 -10.951 -24.902 1.00 54.16 87 LEU A O 1
ATOM 684 N N . THR A 1 88 ? 12.089 -8.930 -24.636 1.00 46.25 88 THR A N 1
ATOM 685 C CA . THR A 1 88 ? 12.769 -8.851 -25.938 1.00 46.25 88 THR A CA 1
ATOM 686 C C . THR A 1 88 ? 14.137 -8.202 -25.751 1.00 46.25 88 THR A C 1
ATOM 688 O O . THR A 1 88 ? 14.238 -7.151 -25.142 1.00 46.25 88 THR A O 1
ATOM 691 N N . SER A 1 89 ? 15.224 -8.734 -26.319 1.00 45.50 89 SER A N 1
ATOM 692 C CA . SER A 1 89 ? 16.587 -8.180 -26.123 1.00 45.50 89 SER A CA 1
ATOM 693 C C . SER A 1 89 ? 16.797 -6.716 -26.583 1.00 45.50 89 SER A C 1
ATOM 695 O O . SER A 1 89 ? 17.906 -6.194 -26.479 1.00 45.50 89 SER A O 1
ATOM 697 N N . ALA A 1 90 ? 15.761 -6.060 -27.111 1.00 52.41 90 ALA A N 1
ATOM 698 C CA . ALA A 1 90 ? 15.689 -4.648 -27.463 1.00 52.41 90 ALA A CA 1
ATOM 699 C C . ALA A 1 90 ? 14.345 -4.049 -27.001 1.00 52.41 90 ALA A C 1
ATOM 701 O O . ALA A 1 90 ? 13.374 -4.780 -26.821 1.00 52.41 90 ALA A O 1
ATOM 702 N N . ALA A 1 91 ? 14.285 -2.720 -26.846 1.00 60.91 91 ALA A N 1
ATOM 703 C CA . ALA A 1 91 ? 13.020 -2.001 -26.691 1.00 60.91 91 ALA A CA 1
ATOM 704 C C . ALA A 1 91 ? 12.178 -2.208 -27.961 1.00 60.91 91 ALA A C 1
ATOM 706 O O . ALA A 1 91 ? 12.528 -1.680 -29.018 1.00 60.91 91 ALA A O 1
ATOM 707 N N . ASP A 1 92 ? 11.131 -3.019 -27.854 1.00 68.94 92 ASP A N 1
ATOM 708 C CA . ASP A 1 92 ? 10.333 -3.524 -28.969 1.00 68.94 92 ASP A CA 1
ATOM 709 C C . ASP A 1 92 ? 8.878 -3.087 -28.771 1.00 68.94 92 ASP A C 1
ATOM 711 O O . ASP A 1 92 ? 8.153 -3.726 -28.006 1.00 68.94 92 ASP A O 1
ATOM 715 N N . PRO A 1 93 ? 8.465 -1.979 -29.414 1.00 64.69 93 PRO A N 1
ATOM 716 C CA . PRO A 1 93 ? 7.058 -1.617 -29.503 1.00 64.69 93 PRO A CA 1
ATOM 717 C C . PRO A 1 93 ? 6.298 -2.762 -30.194 1.00 64.69 93 PRO A C 1
ATOM 719 O O . PRO A 1 93 ? 6.538 -3.070 -31.363 1.00 64.69 93 PRO A O 1
ATOM 722 N N . GLY A 1 94 ? 5.413 -3.409 -29.452 1.00 72.62 94 GLY A N 1
ATOM 723 C CA . GLY A 1 94 ? 4.555 -4.530 -29.827 1.00 72.62 94 GLY A CA 1
ATOM 724 C C . GLY A 1 94 ? 4.778 -5.773 -28.962 1.00 72.62 94 GLY A C 1
ATOM 725 O O . GLY A 1 94 ? 4.134 -6.794 -29.193 1.00 72.62 94 GLY A O 1
ATOM 726 N N . ALA A 1 95 ? 5.734 -5.754 -28.027 1.00 79.62 95 ALA A N 1
ATOM 727 C CA . ALA A 1 95 ? 6.044 -6.922 -27.204 1.00 79.62 95 ALA A CA 1
ATOM 728 C C . ALA A 1 95 ? 4.897 -7.290 -26.249 1.00 79.62 95 ALA A C 1
ATOM 730 O O . ALA A 1 95 ? 4.614 -8.479 -26.091 1.00 79.62 95 ALA A O 1
ATOM 731 N N . GLY A 1 96 ? 4.239 -6.299 -25.638 1.00 82.31 96 GLY A N 1
ATOM 732 C CA . GLY A 1 96 ? 3.048 -6.506 -24.821 1.00 82.31 96 GLY A CA 1
ATOM 733 C C . GLY A 1 96 ? 1.889 -7.073 -25.634 1.00 82.31 96 GLY A C 1
ATOM 734 O O . GLY A 1 96 ? 1.384 -8.137 -25.286 1.00 82.31 96 GLY A O 1
ATOM 735 N N . GLU A 1 97 ? 1.531 -6.418 -26.744 1.00 78.56 97 GLU A N 1
ATOM 736 C CA . GLU A 1 97 ? 0.427 -6.831 -27.628 1.00 78.56 97 GLU A CA 1
ATOM 737 C C . GLU A 1 97 ? 0.609 -8.266 -28.133 1.00 78.56 97 GLU A C 1
ATOM 739 O O . GLU A 1 97 ? -0.276 -9.097 -27.960 1.00 78.56 97 GLU A O 1
ATOM 744 N N . ARG A 1 98 ? 1.797 -8.619 -28.642 1.00 82.75 98 ARG A N 1
ATOM 745 C CA . ARG A 1 98 ? 2.051 -9.993 -29.106 1.00 82.75 98 ARG A CA 1
ATOM 746 C C . ARG A 1 98 ? 1.935 -11.024 -27.991 1.00 82.75 98 ARG A C 1
ATOM 748 O O . ARG A 1 98 ? 1.458 -12.125 -28.242 1.00 82.75 98 ARG A O 1
ATOM 755 N N . LYS A 1 99 ? 2.377 -10.698 -26.769 1.00 84.00 99 LYS A N 1
ATOM 756 C CA . LYS A 1 99 ? 2.241 -11.639 -25.653 1.00 84.00 99 LYS A CA 1
ATOM 757 C C . LYS A 1 99 ? 0.780 -11.785 -25.230 1.00 84.00 99 LYS A C 1
ATOM 759 O O . LYS A 1 99 ? 0.393 -12.879 -24.836 1.00 84.00 99 LYS A O 1
ATOM 764 N N . LEU A 1 100 ? -0.016 -10.719 -25.320 1.00 80.75 100 LEU A N 1
ATOM 765 C CA . LEU A 1 100 ? -1.460 -10.790 -25.105 1.00 80.75 100 LEU A CA 1
ATOM 766 C C . LEU A 1 100 ? -2.132 -11.694 -26.142 1.00 80.75 100 LEU A C 1
ATOM 768 O O . LEU A 1 100 ? -2.865 -12.594 -25.748 1.00 80.75 100 LEU A O 1
ATOM 772 N N . ASP A 1 101 ? -1.823 -11.510 -27.428 1.00 75.81 101 ASP A N 1
ATOM 773 C CA . ASP A 1 101 ? -2.347 -12.351 -28.513 1.00 75.81 101 ASP A CA 1
ATOM 774 C C . ASP A 1 101 ? -1.993 -13.835 -28.297 1.00 75.81 101 ASP A C 1
ATOM 776 O O . ASP A 1 101 ? -2.852 -14.706 -28.412 1.00 75.81 101 ASP A O 1
ATOM 780 N N . GLU A 1 102 ? -0.741 -14.132 -27.918 1.00 81.75 102 GLU A N 1
ATOM 781 C CA . GLU A 1 102 ? -0.307 -15.495 -27.573 1.00 81.75 102 GLU A CA 1
ATOM 782 C C . GLU A 1 102 ? -1.126 -16.101 -26.422 1.00 81.75 102 GLU A C 1
ATOM 784 O O . GLU A 1 102 ? -1.465 -17.282 -26.478 1.00 81.75 102 GLU A O 1
ATOM 789 N N . GLY A 1 103 ? -1.426 -15.309 -25.386 1.00 81.19 103 GLY A N 1
ATOM 790 C CA . GLY A 1 103 ? -2.251 -15.731 -24.252 1.00 81.19 103 GLY A CA 1
ATOM 791 C C . GLY A 1 103 ? -3.686 -16.041 -24.661 1.00 81.19 103 GLY A C 1
ATOM 792 O O . GLY A 1 103 ? -4.177 -17.133 -24.392 1.00 81.19 103 GLY A O 1
ATOM 793 N N . GLN A 1 104 ? -4.304 -15.134 -25.422 1.00 76.88 104 GLN A N 1
ATOM 794 C CA . GLN A 1 104 ? -5.691 -15.260 -25.878 1.00 76.88 104 GLN A CA 1
ATOM 795 C C . GLN A 1 104 ? -5.913 -16.444 -26.833 1.00 76.88 104 GLN A C 1
ATOM 797 O O . GLN A 1 104 ? -7.033 -16.950 -26.952 1.00 76.88 104 GLN A O 1
ATOM 802 N N . GLU A 1 105 ? -4.867 -16.898 -27.529 1.00 78.81 105 GLU A N 1
ATOM 803 C CA . GLU A 1 105 ? -4.898 -18.108 -28.359 1.00 78.81 105 GLU A CA 1
ATOM 804 C C . GLU A 1 105 ? -4.592 -19.400 -27.573 1.00 78.81 105 GLU A C 1
ATOM 806 O O . GLU A 1 105 ? -4.875 -20.503 -28.061 1.00 78.81 105 GLU A O 1
ATOM 811 N N . ALA A 1 106 ? -4.019 -19.295 -26.371 1.00 81.50 106 ALA A N 1
ATOM 812 C CA . ALA A 1 106 ? -3.641 -20.433 -25.546 1.00 81.50 106 ALA A CA 1
ATOM 813 C C . ALA A 1 106 ? -4.825 -20.977 -24.729 1.00 81.50 106 ALA A C 1
ATOM 815 O O . ALA A 1 106 ? -5.721 -20.262 -24.299 1.00 81.50 106 ALA A O 1
ATOM 816 N N . ALA A 1 107 ? -4.833 -22.292 -24.488 1.00 82.38 107 ALA A N 1
ATOM 817 C CA . ALA A 1 107 ? -5.878 -22.943 -23.686 1.00 82.38 107 ALA A CA 1
ATOM 818 C C . ALA A 1 107 ? -5.526 -23.031 -22.188 1.00 82.38 107 ALA A C 1
ATOM 820 O O . ALA A 1 107 ? -6.357 -23.438 -21.371 1.00 82.38 107 ALA A O 1
ATOM 821 N N . ASP A 1 108 ? -4.274 -22.742 -21.842 1.00 84.56 108 ASP A N 1
ATOM 822 C CA . ASP A 1 108 ? -3.682 -22.920 -20.519 1.00 84.56 108 ASP A CA 1
ATOM 823 C C . ASP A 1 108 ? -2.815 -21.734 -20.069 1.00 84.56 108 ASP A C 1
ATOM 825 O O . ASP A 1 108 ? -2.170 -21.823 -19.018 1.00 84.56 108 ASP A O 1
ATOM 829 N N . GLU A 1 109 ? -2.876 -20.608 -20.783 1.00 87.81 109 GLU A N 1
ATOM 830 C CA . GLU A 1 109 ? -2.286 -19.332 -20.378 1.00 87.81 109 GLU A CA 1
ATOM 831 C C . GLU A 1 109 ? -3.375 -18.256 -20.247 1.00 87.81 109 GLU A C 1
ATOM 833 O O . GLU A 1 109 ? -4.377 -18.302 -20.945 1.00 87.81 109 GLU A O 1
ATOM 838 N N . ASN A 1 110 ? -3.161 -17.299 -19.346 1.00 88.00 110 ASN A N 1
ATOM 839 C CA . ASN A 1 110 ? -3.842 -16.007 -19.319 1.00 88.00 110 ASN A CA 1
ATOM 840 C C . ASN A 1 110 ? -2.789 -14.918 -19.314 1.00 88.00 110 ASN A C 1
ATOM 842 O O . ASN A 1 110 ? -1.876 -14.968 -18.488 1.00 88.00 110 ASN A O 1
ATOM 846 N N . VAL A 1 111 ? -2.944 -13.890 -20.129 1.00 86.56 111 VAL A N 1
ATOM 847 C CA . VAL A 1 111 ? -2.016 -12.771 -20.211 1.00 86.56 111 VAL A CA 1
ATOM 848 C C . VAL A 1 111 ? -2.738 -11.454 -19.940 1.00 86.56 111 VAL A C 1
ATOM 850 O O . VAL A 1 111 ? -3.690 -11.075 -20.603 1.00 86.56 111 VAL A O 1
ATOM 853 N N . TYR A 1 112 ? -2.234 -10.704 -18.968 1.00 91.62 112 TYR A N 1
ATOM 854 C CA . TYR A 1 112 ? -2.664 -9.342 -18.675 1.00 91.62 112 TYR A CA 1
ATOM 855 C C . TYR A 1 112 ? -1.520 -8.398 -19.011 1.00 91.62 112 TYR A C 1
ATOM 857 O O . TYR A 1 112 ? -0.404 -8.594 -18.520 1.00 91.62 112 TYR A O 1
ATOM 865 N N . VAL A 1 113 ? -1.779 -7.358 -19.798 1.00 88.81 113 VAL A N 1
ATOM 866 C CA . VAL A 1 113 ? -0.761 -6.355 -20.141 1.00 88.81 113 VAL A CA 1
ATOM 867 C C . VAL A 1 113 ? -1.059 -5.044 -19.423 1.00 88.81 113 VAL A C 1
ATOM 869 O O . VAL A 1 113 ? -2.188 -4.574 -19.388 1.00 88.81 113 VAL A O 1
ATOM 872 N N . VAL A 1 114 ? -0.045 -4.415 -18.843 1.00 93.44 114 VAL A N 1
ATOM 873 C CA . VAL A 1 114 ? -0.154 -3.042 -18.346 1.00 93.44 114 VAL A CA 1
ATOM 874 C C . VAL A 1 114 ? 0.863 -2.187 -19.078 1.00 93.44 114 VAL A C 1
ATOM 876 O O . VAL A 1 114 ? 2.068 -2.337 -18.875 1.00 93.44 114 VAL A O 1
ATOM 879 N N . TYR A 1 115 ? 0.364 -1.284 -19.916 1.00 90.19 115 TYR A N 1
ATOM 880 C CA . TYR A 1 115 ? 1.154 -0.321 -20.670 1.00 90.19 115 TYR A CA 1
ATOM 881 C C . TYR A 1 115 ? 1.508 0.873 -19.789 1.00 90.19 115 TYR A C 1
ATOM 883 O O . TYR A 1 115 ? 0.639 1.625 -19.350 1.00 90.19 115 TYR A O 1
ATOM 891 N N . ILE A 1 116 ? 2.796 1.064 -19.532 1.00 92.88 116 ILE A N 1
ATOM 892 C CA . ILE A 1 116 ? 3.320 2.085 -18.630 1.00 92.88 116 ILE A CA 1
ATOM 893 C C . ILE A 1 116 ? 4.068 3.121 -19.469 1.00 92.88 116 ILE A C 1
ATOM 895 O O . ILE A 1 116 ? 5.085 2.818 -20.092 1.00 92.88 116 ILE A O 1
ATOM 899 N N . GLY A 1 117 ? 3.591 4.363 -19.472 1.00 90.56 117 GLY A N 1
ATOM 900 C CA . GLY A 1 117 ? 4.157 5.426 -20.305 1.00 90.56 117 GLY A CA 1
ATOM 901 C C . GLY A 1 117 ? 4.043 6.817 -19.689 1.00 90.56 117 GLY A C 1
ATOM 902 O O . GLY A 1 117 ? 3.709 6.949 -18.520 1.00 90.56 117 GLY A O 1
ATOM 903 N N . ASP A 1 118 ? 4.386 7.864 -20.440 1.00 88.44 118 ASP A N 1
ATOM 904 C CA . ASP A 1 118 ? 4.440 9.243 -19.930 1.00 88.44 118 ASP A CA 1
ATOM 905 C C . ASP A 1 118 ? 3.042 9.846 -19.726 1.00 88.44 118 ASP A C 1
ATOM 907 O O . ASP A 1 118 ? 2.534 9.896 -18.607 1.00 88.44 118 ASP A O 1
ATOM 911 N N . THR A 1 119 ? 2.392 10.300 -20.791 1.00 79.19 119 THR A N 1
ATOM 912 C CA . THR A 1 119 ? 1.159 11.090 -20.694 1.00 79.19 119 THR A CA 1
ATOM 913 C C . THR A 1 119 ? -0.046 10.364 -21.279 1.00 79.19 119 THR A C 1
ATOM 915 O O . THR A 1 119 ? 0.070 9.602 -22.243 1.00 79.19 119 THR A O 1
ATOM 918 N N . ARG A 1 120 ? -1.217 10.632 -20.684 1.00 72.69 120 ARG A N 1
ATOM 919 C CA . ARG A 1 120 ? -2.520 10.363 -21.297 1.00 72.69 120 ARG A CA 1
ATOM 920 C C . ARG A 1 120 ? -2.698 11.318 -22.494 1.00 72.69 120 ARG A C 1
ATOM 922 O O . ARG A 1 120 ? -2.297 12.477 -22.386 1.00 72.69 120 ARG A O 1
ATOM 929 N N . PRO A 1 121 ? -3.319 10.890 -23.607 1.00 60.78 121 PRO A N 1
ATOM 930 C CA . PRO A 1 121 ? -3.565 11.763 -24.761 1.00 60.78 121 PRO A CA 1
ATOM 931 C C . PRO A 1 121 ? -4.472 12.975 -24.484 1.00 60.78 121 PRO A C 1
ATOM 933 O O . PRO A 1 121 ? -4.456 13.929 -25.258 1.00 60.78 121 PRO A O 1
ATOM 936 N N . GLU A 1 122 ? -5.266 12.952 -23.407 1.00 61.91 122 GLU A N 1
ATOM 937 C CA . GLU A 1 122 ? -6.208 14.022 -23.059 1.00 61.91 122 GLU A CA 1
ATOM 938 C C . GLU A 1 122 ? -5.701 14.881 -21.880 1.00 61.91 122 GLU A C 1
ATOM 940 O O . GLU A 1 122 ? -5.340 14.331 -20.840 1.00 61.91 122 GLU A O 1
ATOM 945 N N . PRO A 1 123 ? -5.681 16.224 -22.010 1.00 52.31 123 PRO A N 1
ATOM 946 C CA . PRO A 1 123 ? -4.944 17.119 -21.109 1.00 52.31 123 PRO A CA 1
ATOM 947 C C . PRO A 1 123 ? -5.632 17.493 -19.782 1.00 52.31 123 PRO A C 1
ATOM 949 O O . PRO A 1 123 ? -4.994 18.144 -18.956 1.00 52.31 123 PRO A O 1
ATOM 952 N N . ASP A 1 124 ? -6.892 17.113 -19.543 1.00 52.72 124 ASP A N 1
ATOM 953 C CA . ASP A 1 124 ? -7.716 17.811 -18.538 1.00 52.72 124 ASP A CA 1
ATOM 954 C C . ASP A 1 124 ? -7.977 17.056 -17.219 1.00 52.72 124 ASP A C 1
ATOM 956 O O . ASP A 1 124 ? -8.624 17.615 -16.329 1.00 52.72 124 ASP A O 1
ATOM 960 N N . LEU A 1 125 ? -7.453 15.837 -17.020 1.00 51.72 125 LEU A N 1
ATOM 961 C CA . LEU A 1 125 ? -7.585 15.113 -15.743 1.00 51.72 125 LEU A CA 1
ATOM 962 C C . LEU A 1 125 ? -6.277 14.412 -15.325 1.00 51.72 125 LEU A C 1
ATOM 964 O O . LEU A 1 125 ? -5.640 13.769 -16.159 1.00 51.72 125 LEU A O 1
ATOM 968 N N . PRO A 1 126 ? -5.865 14.501 -14.041 1.00 58.09 126 PRO A N 1
ATOM 969 C CA . PRO A 1 126 ? -4.697 13.800 -13.511 1.00 58.09 126 PRO A CA 1
ATOM 970 C C . PRO A 1 126 ? -5.019 12.317 -13.261 1.00 58.09 126 PRO A C 1
ATOM 972 O O . PRO A 1 126 ? -4.930 11.837 -12.131 1.00 58.09 126 PRO A O 1
ATOM 975 N N . ASP A 1 127 ? -5.423 11.598 -14.306 1.00 71.94 127 ASP A N 1
ATOM 976 C CA . ASP A 1 127 ? -5.587 10.150 -14.227 1.00 71.94 127 ASP A CA 1
ATOM 977 C C . ASP A 1 127 ? -4.206 9.497 -14.167 1.00 71.94 127 ASP A C 1
ATOM 979 O O . ASP A 1 127 ? -3.302 9.827 -14.940 1.00 71.94 127 ASP A O 1
ATOM 983 N N . LEU A 1 128 ? -4.033 8.583 -13.215 1.00 86.81 128 LEU A N 1
ATOM 984 C CA . LEU A 1 128 ? -2.778 7.857 -13.020 1.00 86.81 128 LEU A CA 1
ATOM 985 C C . LEU A 1 128 ? -2.768 6.542 -13.799 1.00 86.81 128 LEU A C 1
ATOM 987 O O . LEU A 1 128 ? -1.703 6.093 -14.217 1.00 86.81 128 LEU A O 1
ATOM 991 N N . GLY A 1 129 ? -3.942 5.961 -14.033 1.00 88.44 129 GLY A N 1
ATOM 992 C CA . GLY A 1 129 ? -4.133 4.743 -14.798 1.00 88.44 129 GLY A CA 1
ATOM 993 C C . GLY A 1 129 ? -5.588 4.570 -15.220 1.00 88.44 129 GLY A C 1
ATOM 994 O O . GLY A 1 129 ? -6.461 5.316 -14.767 1.00 88.44 129 GLY A O 1
ATOM 995 N N . ILE A 1 130 ? -5.799 3.665 -16.176 1.00 83.94 130 ILE A N 1
ATOM 996 C CA . ILE A 1 130 ? -7.106 3.275 -16.710 1.00 83.94 130 ILE A CA 1
ATOM 997 C C . ILE A 1 130 ? -7.048 1.795 -17.090 1.00 83.94 130 ILE A C 1
ATOM 999 O O . ILE A 1 130 ? -6.175 1.388 -17.858 1.00 83.94 130 ILE A O 1
ATOM 1003 N N . ALA A 1 131 ? -8.035 1.015 -16.666 1.00 81.69 131 ALA A N 1
ATOM 1004 C CA . ALA A 1 131 ? -8.241 -0.348 -17.128 1.00 81.69 131 ALA A CA 1
ATOM 1005 C C . ALA A 1 131 ? -9.725 -0.682 -17.272 1.00 81.69 131 ALA A C 1
ATOM 1007 O O . ALA A 1 131 ? -10.608 -0.052 -16.690 1.00 81.69 131 ALA A O 1
ATOM 1008 N N . HIS A 1 132 ? -9.986 -1.717 -18.064 1.00 73.25 132 HIS A N 1
ATOM 1009 C CA . HIS A 1 132 ? -11.321 -2.250 -18.282 1.00 73.25 132 HIS A CA 1
ATOM 1010 C C . HIS A 1 132 ? -11.679 -3.211 -17.152 1.00 73.25 132 HIS A C 1
ATOM 1012 O O . HIS A 1 132 ? -11.200 -4.344 -17.133 1.00 73.25 132 HIS A O 1
ATOM 1018 N N . GLN A 1 133 ? -12.528 -2.776 -16.221 1.00 74.19 133 GLN A N 1
ATOM 1019 C CA . GLN A 1 133 ? -12.928 -3.629 -15.105 1.00 74.19 133 GLN A CA 1
ATOM 1020 C C . GLN A 1 133 ? -13.667 -4.887 -15.594 1.00 74.19 133 GLN A C 1
ATOM 1022 O O . GLN A 1 133 ? -14.647 -4.782 -16.335 1.00 74.19 133 GLN A O 1
ATOM 1027 N N . ALA A 1 134 ? -13.222 -6.065 -15.157 1.00 69.50 134 ALA A N 1
ATOM 1028 C CA . ALA A 1 134 ? -13.946 -7.314 -15.368 1.00 69.50 134 ALA A CA 1
ATOM 1029 C C . ALA A 1 134 ? -15.195 -7.398 -14.472 1.00 69.50 134 ALA A C 1
ATOM 1031 O O . ALA A 1 134 ? -15.367 -6.633 -13.516 1.00 69.50 134 ALA A O 1
ATOM 1032 N N . PHE A 1 135 ? -16.080 -8.350 -14.764 1.00 65.69 135 PHE A N 1
ATOM 1033 C CA . PHE A 1 135 ? -17.170 -8.679 -13.851 1.00 65.69 135 PHE A CA 1
ATOM 1034 C C . PHE A 1 135 ? -16.644 -9.417 -12.612 1.00 65.69 135 PHE A C 1
ATOM 1036 O O . PHE A 1 135 ? -15.577 -10.028 -12.636 1.00 65.69 135 PHE A O 1
ATOM 1043 N N . ALA A 1 136 ? -17.404 -9.366 -11.517 1.00 62.50 136 ALA A N 1
ATOM 1044 C CA . ALA A 1 136 ? -17.071 -10.118 -10.310 1.00 62.50 136 ALA A CA 1
ATOM 1045 C C . ALA A 1 136 ? -17.099 -11.634 -10.579 1.00 62.50 136 ALA A C 1
ATOM 1047 O O . ALA A 1 136 ? -18.033 -12.145 -11.201 1.00 62.50 136 ALA A O 1
ATOM 1048 N N . GLY A 1 137 ? -16.090 -12.344 -10.082 1.00 62.47 137 GLY A N 1
ATOM 1049 C CA . GLY A 1 137 ? -15.835 -13.763 -10.309 1.00 62.47 137 GLY A CA 1
ATOM 1050 C C . GLY A 1 137 ? -15.242 -14.074 -11.683 1.00 62.47 137 GLY A C 1
ATOM 1051 O O . GLY A 1 137 ? -15.090 -15.250 -12.017 1.00 62.47 137 GLY A O 1
ATOM 1052 N N . GLU A 1 138 ? -14.925 -13.046 -12.471 1.00 70.00 138 GLU A N 1
ATOM 1053 C CA . GLU A 1 138 ? -14.336 -13.148 -13.800 1.00 70.00 138 GLU A CA 1
ATOM 1054 C C . GLU A 1 138 ? -13.010 -12.380 -13.854 1.00 70.00 138 GLU A C 1
ATOM 1056 O O . GLU A 1 138 ? -12.637 -11.619 -12.959 1.00 70.00 138 GLU A O 1
ATOM 1061 N N . ASN A 1 139 ? -12.288 -12.566 -14.947 1.00 75.00 139 ASN A N 1
ATOM 1062 C CA . ASN A 1 139 ? -11.171 -11.718 -15.322 1.00 75.00 139 ASN A CA 1
ATOM 1063 C C . ASN A 1 139 ? -11.325 -11.300 -16.785 1.00 75.00 139 ASN A C 1
ATOM 1065 O O . ASN A 1 139 ? -12.043 -11.931 -17.565 1.00 75.00 139 ASN A O 1
ATOM 1069 N N . ASN A 1 140 ? -10.637 -10.222 -17.131 1.00 71.69 140 ASN A N 1
ATOM 1070 C CA . ASN A 1 140 ? -10.528 -9.721 -18.484 1.00 71.69 140 ASN A CA 1
ATOM 1071 C C . ASN A 1 140 ? -9.075 -9.892 -18.935 1.00 71.69 140 ASN A C 1
ATOM 1073 O O . ASN A 1 140 ? -8.206 -9.114 -18.533 1.00 71.69 140 ASN A O 1
ATOM 1077 N N . GLU A 1 141 ? -8.811 -10.935 -19.726 1.00 75.25 141 GLU A N 1
ATOM 1078 C CA . GLU A 1 141 ? -7.519 -11.150 -20.388 1.00 75.25 141 GLU A CA 1
ATOM 1079 C C . GLU A 1 141 ? -7.304 -10.054 -21.443 1.00 75.25 141 GLU A C 1
ATOM 1081 O O . GLU A 1 141 ? -7.689 -10.178 -22.609 1.00 75.25 141 GLU A O 1
ATOM 1086 N N . PHE A 1 142 ? -6.781 -8.921 -20.985 1.00 79.50 142 PHE A N 1
ATOM 1087 C CA . PHE A 1 142 ? -6.752 -7.675 -21.735 1.00 79.50 142 PHE A CA 1
ATOM 1088 C C . PHE A 1 142 ? -5.612 -6.775 -21.252 1.00 79.50 142 PHE A C 1
ATOM 1090 O O . PHE A 1 142 ? -4.675 -7.227 -20.584 1.00 79.50 142 PHE A O 1
ATOM 1097 N N . TYR A 1 143 ? -5.697 -5.485 -21.577 1.00 83.12 143 TYR A N 1
ATOM 1098 C CA . TYR A 1 143 ? -4.737 -4.486 -21.149 1.00 83.12 143 TYR A CA 1
ATOM 1099 C C . TYR A 1 143 ? -5.322 -3.360 -20.292 1.00 83.12 143 TYR A C 1
ATOM 1101 O O . TYR A 1 143 ? -6.512 -3.040 -20.327 1.00 83.12 143 TYR A O 1
ATOM 1109 N N . GLY A 1 144 ? -4.429 -2.741 -19.525 1.00 86.88 144 GLY A N 1
ATOM 1110 C CA . GLY A 1 144 ? -4.626 -1.464 -18.851 1.00 86.88 144 GLY A CA 1
ATOM 1111 C C . GLY A 1 144 ? -3.468 -0.505 -19.129 1.00 86.88 144 GLY A C 1
ATOM 1112 O O . GLY A 1 144 ? -2.440 -0.882 -19.695 1.00 86.88 144 GLY A O 1
ATOM 1113 N N . TYR A 1 145 ? -3.626 0.739 -18.698 1.00 87.38 145 TYR A N 1
ATOM 1114 C CA . TYR A 1 145 ? -2.682 1.829 -18.900 1.00 87.38 145 TYR A CA 1
ATOM 1115 C C . TYR A 1 145 ? -2.286 2.455 -17.568 1.00 87.38 145 TYR A C 1
ATOM 1117 O O . TYR A 1 145 ? -3.128 2.659 -16.700 1.00 87.38 145 TYR A O 1
ATOM 1125 N N . VAL A 1 146 ? -1.014 2.825 -17.431 1.00 92.00 146 VAL A N 1
ATOM 1126 C CA . VAL A 1 146 ? -0.490 3.623 -16.318 1.00 92.00 146 VAL A CA 1
ATOM 1127 C C . VAL A 1 146 ? 0.309 4.799 -16.873 1.00 92.00 146 VAL A C 1
ATOM 1129 O O . VAL A 1 146 ? 1.277 4.632 -17.618 1.00 92.00 146 VAL A O 1
ATOM 1132 N N . PHE A 1 147 ? -0.082 6.006 -16.475 1.00 91.25 147 PHE A N 1
ATOM 1133 C CA . PHE A 1 147 ? 0.480 7.274 -16.928 1.00 91.25 147 PHE A CA 1
ATOM 1134 C C . PHE A 1 147 ? 1.492 7.798 -15.900 1.00 91.25 147 PHE A C 1
ATOM 1136 O O . PHE A 1 147 ? 1.194 8.603 -15.013 1.00 91.25 147 PHE A O 1
ATOM 1143 N N . ALA A 1 148 ? 2.734 7.342 -16.016 1.00 92.81 148 ALA A N 1
ATOM 1144 C CA . ALA A 1 148 ? 3.838 7.690 -15.129 1.00 92.81 148 ALA A CA 1
ATOM 1145 C C . ALA A 1 148 ? 4.197 9.193 -15.152 1.00 92.81 148 ALA A C 1
ATOM 1147 O O . ALA A 1 148 ? 4.694 9.730 -14.160 1.00 92.81 148 ALA A O 1
ATOM 1148 N N . GLY A 1 149 ? 3.907 9.908 -16.239 1.00 90.62 149 GLY A N 1
ATOM 1149 C CA . GLY A 1 149 ? 3.975 11.372 -16.317 1.00 90.62 149 GLY A CA 1
ATOM 1150 C C . GLY A 1 149 ? 2.899 12.064 -15.473 1.00 90.62 149 GLY A C 1
ATOM 1151 O O . GLY A 1 149 ? 3.172 13.094 -14.844 1.00 90.62 149 GLY A O 1
ATOM 1152 N N . GLY A 1 150 ? 1.710 11.460 -15.371 1.00 88.62 150 GLY A N 1
ATOM 1153 C CA . GLY A 1 150 ? 0.664 11.848 -14.420 1.00 88.62 150 GLY A CA 1
ATOM 1154 C C . GLY A 1 150 ? 1.134 11.673 -12.974 1.00 88.62 150 GLY A C 1
ATOM 1155 O O . GLY A 1 150 ? 1.084 12.623 -12.192 1.00 88.62 150 GLY A O 1
ATOM 1156 N N . VAL A 1 151 ? 1.724 10.515 -12.653 1.00 91.19 151 VAL A N 1
ATOM 1157 C CA . VAL A 1 151 ? 2.351 10.234 -11.345 1.00 91.19 151 VAL A CA 1
ATOM 1158 C C . VAL A 1 151 ? 3.447 11.249 -11.010 1.00 91.19 151 VAL A C 1
ATOM 1160 O O . VAL A 1 151 ? 3.447 11.849 -9.935 1.00 91.19 151 VAL A O 1
ATOM 1163 N N . LYS A 1 152 ? 4.366 11.507 -11.945 1.00 92.56 152 LYS A N 1
ATOM 1164 C CA . LYS A 1 152 ? 5.401 12.542 -11.806 1.00 92.56 152 LYS A CA 1
ATOM 1165 C C . LYS A 1 152 ? 4.784 13.902 -11.494 1.00 92.56 152 LYS A C 1
ATOM 1167 O O . LYS A 1 152 ? 5.259 14.582 -10.589 1.00 92.56 152 LYS A O 1
ATOM 1172 N N . SER A 1 153 ? 3.750 14.305 -12.229 1.00 90.00 153 SER A N 1
ATOM 1173 C CA . SER A 1 153 ? 3.084 15.596 -12.031 1.00 90.00 153 SER A CA 1
ATOM 1174 C C . SER A 1 153 ? 2.388 15.664 -10.671 1.00 90.00 153 SER A C 1
ATOM 1176 O O . SER A 1 153 ? 2.492 16.678 -9.980 1.00 90.00 153 SER A O 1
ATOM 1178 N N . HIS A 1 154 ? 1.760 14.568 -10.237 1.00 86.94 154 HIS A N 1
ATOM 1179 C CA . HIS A 1 154 ? 1.161 14.436 -8.912 1.00 86.94 154 HIS A CA 1
ATOM 1180 C C . HIS A 1 154 ? 2.208 14.629 -7.801 1.00 86.94 154 HIS A C 1
ATOM 1182 O O . HIS A 1 154 ? 2.056 15.517 -6.959 1.00 86.94 154 HIS A O 1
ATOM 1188 N N . LEU A 1 155 ? 3.328 13.905 -7.857 1.00 89.12 155 LEU A N 1
ATOM 1189 C CA . LEU A 1 155 ? 4.440 14.043 -6.909 1.00 89.12 155 LEU A CA 1
ATOM 1190 C C . LEU A 1 155 ? 5.081 15.445 -6.945 1.00 89.12 155 LEU A C 1
ATOM 1192 O O . LEU A 1 155 ? 5.394 16.032 -5.905 1.00 89.12 155 LEU A O 1
ATOM 1196 N N . ALA A 1 156 ? 5.232 16.024 -8.138 1.00 90.81 156 ALA A N 1
ATOM 1197 C CA . ALA A 1 156 ? 5.800 17.355 -8.344 1.00 90.81 156 ALA A CA 1
ATOM 1198 C C . ALA A 1 156 ? 4.856 18.508 -7.946 1.00 90.81 156 ALA A C 1
ATOM 1200 O O . ALA A 1 156 ? 5.303 19.646 -7.802 1.00 90.81 156 ALA A O 1
ATOM 1201 N N . SER A 1 157 ? 3.564 18.250 -7.760 1.00 87.25 157 SER A N 1
ATOM 1202 C CA . SER A 1 157 ? 2.604 19.282 -7.349 1.00 87.25 157 SER A CA 1
ATOM 1203 C C . SER A 1 157 ? 2.646 19.589 -5.848 1.00 87.25 157 SER A C 1
ATOM 1205 O O . SER A 1 157 ? 2.095 20.595 -5.413 1.00 87.25 157 SER A O 1
ATOM 1207 N N . GLY A 1 158 ? 3.287 18.724 -5.050 1.00 81.69 158 GLY A N 1
ATOM 1208 C CA . GLY A 1 158 ? 3.227 18.785 -3.588 1.00 81.69 158 GLY A CA 1
ATOM 1209 C C . GLY A 1 158 ? 1.925 18.240 -2.994 1.00 81.69 158 GLY A C 1
ATOM 1210 O O . GLY A 1 158 ? 1.788 18.233 -1.776 1.00 81.69 158 GLY A O 1
ATOM 1211 N N . ASN A 1 159 ? 1.010 17.731 -3.827 1.00 78.19 159 ASN A N 1
ATOM 1212 C CA . ASN A 1 159 ? -0.257 17.134 -3.393 1.00 78.19 159 ASN A CA 1
ATOM 1213 C C . ASN A 1 159 ? -0.124 15.673 -2.925 1.00 78.19 159 ASN A C 1
ATOM 1215 O O . ASN A 1 159 ? -1.119 15.055 -2.549 1.00 78.19 159 ASN A O 1
ATOM 1219 N N . TYR A 1 160 ? 1.084 15.107 -2.953 1.00 80.31 160 TYR A N 1
ATOM 1220 C CA . TYR A 1 160 ? 1.341 13.764 -2.446 1.00 80.31 160 TYR A CA 1
ATOM 1221 C C . TYR A 1 160 ? 1.309 13.752 -0.913 1.00 80.31 160 TYR A C 1
ATOM 1223 O O . TYR A 1 160 ? 2.243 14.216 -0.255 1.00 80.31 160 TYR A O 1
ATOM 1231 N N . ARG A 1 161 ? 0.227 13.216 -0.333 1.00 78.75 161 ARG A N 1
ATOM 1232 C CA . ARG A 1 161 ? -0.050 13.342 1.111 1.00 78.75 161 ARG A CA 1
ATOM 1233 C C . ARG A 1 161 ? 0.918 12.581 2.016 1.00 78.75 161 ARG A C 1
ATOM 1235 O O . ARG A 1 161 ? 1.079 12.925 3.180 1.00 78.75 161 ARG A O 1
ATOM 1242 N N . TRP A 1 162 ? 1.558 11.537 1.496 1.00 76.56 162 TRP A N 1
ATOM 1243 C CA . TRP A 1 162 ? 2.339 10.600 2.309 1.00 76.56 162 TRP A CA 1
ATOM 1244 C C . TRP A 1 162 ? 3.738 11.105 2.635 1.00 76.56 162 TRP A C 1
ATOM 1246 O O . TRP A 1 162 ? 4.380 10.613 3.562 1.00 76.56 162 TRP A O 1
ATOM 1256 N N . LYS A 1 163 ? 4.246 12.066 1.858 1.00 78.44 163 LYS A N 1
ATOM 1257 C CA . LYS A 1 163 ? 5.604 12.568 2.031 1.00 78.44 163 LYS A CA 1
ATOM 1258 C C . LYS A 1 163 ? 5.746 13.971 1.449 1.00 78.44 163 LYS A C 1
ATOM 1260 O O . LYS A 1 163 ? 5.413 14.173 0.283 1.00 78.44 163 LYS A O 1
ATOM 1265 N N . PRO A 1 164 ? 6.309 14.934 2.204 1.00 80.88 164 PRO A N 1
ATOM 1266 C CA . PRO A 1 164 ? 6.550 16.271 1.680 1.00 80.88 164 PRO A CA 1
ATOM 1267 C C . PRO A 1 164 ? 7.407 16.223 0.417 1.00 80.88 164 PRO A C 1
ATOM 1269 O O . PRO A 1 164 ? 8.416 15.516 0.393 1.00 80.88 164 PRO A O 1
ATOM 1272 N N . GLN A 1 165 ? 7.066 17.044 -0.580 1.00 87.06 165 GLN A N 1
ATOM 1273 C CA . GLN A 1 165 ? 7.743 17.070 -1.881 1.00 87.06 165 GLN A CA 1
ATOM 1274 C C . GLN A 1 165 ? 9.275 17.098 -1.773 1.00 87.06 165 GLN A C 1
ATOM 1276 O O . GLN A 1 165 ? 9.972 16.330 -2.429 1.00 87.06 165 GLN A O 1
ATOM 1281 N N . ALA A 1 166 ? 9.812 17.952 -0.897 1.00 80.88 166 ALA A N 1
ATOM 1282 C CA . ALA A 1 166 ? 11.254 18.116 -0.715 1.00 80.88 166 ALA A CA 1
ATOM 1283 C C . ALA A 1 166 ? 11.974 16.849 -0.208 1.00 80.88 166 ALA A C 1
ATOM 1285 O O . ALA A 1 166 ? 13.201 16.766 -0.283 1.00 80.88 166 ALA A O 1
ATOM 1286 N N . LYS A 1 167 ? 11.227 15.878 0.327 1.00 81.56 167 LYS A N 1
ATOM 1287 C CA . LYS A 1 167 ? 11.728 14.600 0.845 1.00 81.56 167 LYS A CA 1
ATOM 1288 C C . LYS A 1 167 ? 11.445 13.424 -0.091 1.00 81.56 167 LYS A C 1
ATOM 1290 O O . LYS A 1 167 ? 11.817 12.305 0.254 1.00 81.56 167 LYS A O 1
ATOM 1295 N N . LEU A 1 168 ? 10.787 13.648 -1.228 1.00 81.94 168 LEU A N 1
ATOM 1296 C CA . LEU A 1 168 ? 10.518 12.587 -2.192 1.00 81.94 168 LEU A CA 1
ATOM 1297 C C . LEU A 1 168 ? 11.819 12.032 -2.772 1.00 81.94 168 LEU A C 1
ATOM 1299 O O . LEU A 1 168 ? 12.749 12.779 -3.085 1.00 81.94 168 LEU A O 1
ATOM 1303 N N . THR A 1 169 ? 11.860 10.714 -2.918 1.00 84.38 169 THR A N 1
ATOM 1304 C CA . THR A 1 169 ? 12.960 9.948 -3.500 1.00 84.38 169 THR A CA 1
ATOM 1305 C C . THR A 1 169 ? 12.430 9.015 -4.582 1.00 84.38 169 THR A C 1
ATOM 1307 O O . THR A 1 169 ? 11.225 8.825 -4.746 1.00 84.38 169 THR A O 1
ATOM 1310 N N . SER A 1 170 ? 13.342 8.378 -5.305 1.00 86.81 170 SER A N 1
ATOM 1311 C CA . SER A 1 170 ? 13.040 7.432 -6.384 1.00 86.81 170 SER A CA 1
ATOM 1312 C C . SER A 1 170 ? 12.213 6.230 -5.925 1.00 86.81 170 SER A C 1
ATOM 1314 O O . SER A 1 170 ? 11.460 5.650 -6.704 1.00 86.81 170 SER A O 1
ATOM 1316 N N . VAL A 1 171 ? 12.266 5.897 -4.632 1.00 83.75 171 VAL A N 1
ATOM 1317 C CA . VAL A 1 171 ? 11.402 4.875 -4.025 1.00 83.75 171 VAL A CA 1
ATOM 1318 C C . VAL A 1 171 ? 9.933 5.301 -4.033 1.00 83.75 171 VAL A C 1
ATOM 1320 O O . VAL A 1 171 ? 9.069 4.463 -4.275 1.00 83.75 171 VAL A O 1
ATOM 1323 N N . ASP A 1 172 ? 9.636 6.583 -3.811 1.00 86.12 172 ASP A N 1
ATOM 1324 C CA . ASP A 1 172 ? 8.258 7.081 -3.769 1.00 86.12 172 ASP A CA 1
ATOM 1325 C C . ASP A 1 172 ? 7.615 7.016 -5.164 1.00 86.12 172 ASP A C 1
ATOM 1327 O O . ASP A 1 172 ? 6.515 6.489 -5.306 1.00 86.12 172 ASP A O 1
ATOM 1331 N N . PHE A 1 173 ? 8.348 7.417 -6.211 1.00 92.56 173 PHE A N 1
ATOM 1332 C CA . PHE A 1 173 ? 7.900 7.248 -7.600 1.00 92.56 173 PHE A CA 1
ATOM 1333 C C . PHE A 1 173 ? 7.717 5.772 -7.975 1.00 92.56 173 PHE A C 1
ATOM 1335 O O . PHE A 1 173 ? 6.700 5.405 -8.558 1.00 92.56 173 PHE A O 1
ATOM 1342 N N . THR A 1 174 ? 8.671 4.907 -7.602 1.00 88.12 174 THR A N 1
ATOM 1343 C CA . THR A 1 174 ? 8.559 3.453 -7.822 1.00 88.12 174 THR A CA 1
ATOM 1344 C C . THR A 1 174 ? 7.293 2.888 -7.174 1.00 88.12 174 THR A C 1
ATOM 1346 O O . THR A 1 174 ? 6.588 2.090 -7.791 1.00 88.12 174 THR A O 1
ATOM 1349 N N . ASN A 1 175 ? 7.011 3.278 -5.927 1.00 84.12 175 ASN A N 1
ATOM 1350 C CA . ASN A 1 175 ? 5.856 2.790 -5.183 1.00 84.12 175 ASN A CA 1
ATOM 1351 C C . ASN A 1 175 ? 4.540 3.263 -5.800 1.00 84.12 175 ASN A C 1
ATOM 1353 O O . ASN A 1 175 ? 3.643 2.440 -5.937 1.00 84.12 175 ASN A O 1
ATOM 1357 N N . GLU A 1 176 ? 4.438 4.534 -6.194 1.00 90.69 176 GLU A N 1
ATOM 1358 C CA . GLU A 1 176 ? 3.227 5.100 -6.802 1.00 90.69 176 GLU A CA 1
ATOM 1359 C C . GLU A 1 176 ? 2.907 4.443 -8.155 1.00 90.69 176 GLU A C 1
ATOM 1361 O O . GLU A 1 176 ? 1.782 3.995 -8.378 1.00 90.69 176 GLU A O 1
ATOM 1366 N N . VAL A 1 177 ? 3.903 4.293 -9.042 1.00 94.31 177 VAL A N 1
ATOM 1367 C CA . VAL A 1 177 ? 3.693 3.625 -10.340 1.00 94.31 177 VAL A CA 1
ATOM 1368 C C . VAL A 1 177 ? 3.313 2.157 -10.136 1.00 94.31 177 VAL A C 1
ATOM 1370 O O . VAL A 1 177 ? 2.345 1.688 -10.723 1.00 94.31 177 VAL A O 1
ATOM 1373 N N . ALA A 1 178 ? 4.025 1.426 -9.273 1.00 91.75 178 ALA A N 1
ATOM 1374 C CA . ALA A 1 178 ? 3.728 0.016 -9.020 1.00 91.75 178 ALA A CA 1
ATOM 1375 C C . ALA A 1 178 ? 2.373 -0.206 -8.326 1.00 91.75 178 ALA A C 1
ATOM 1377 O O . ALA A 1 178 ? 1.707 -1.205 -8.590 1.00 91.75 178 ALA A O 1
ATOM 1378 N N . PHE A 1 179 ? 1.973 0.710 -7.443 1.00 92.00 179 PHE A N 1
ATOM 1379 C CA . PHE A 1 179 ? 0.641 0.731 -6.847 1.00 92.00 179 PHE A CA 1
ATOM 1380 C C . PHE A 1 179 ? -0.428 0.902 -7.922 1.00 92.00 179 PHE A C 1
ATOM 1382 O O . PHE A 1 179 ? -1.359 0.107 -7.962 1.00 92.00 179 PHE A O 1
ATOM 1389 N N . THR A 1 180 ? -0.245 1.872 -8.820 1.00 93.56 180 THR A N 1
ATOM 1390 C CA . THR A 1 180 ? -1.184 2.134 -9.917 1.00 93.56 180 THR A CA 1
ATOM 1391 C C . THR A 1 180 ? -1.290 0.920 -10.839 1.00 93.56 180 THR A C 1
ATOM 1393 O O . THR A 1 180 ? -2.387 0.463 -11.116 1.00 93.56 180 THR A O 1
ATOM 1396 N N . VAL A 1 181 ? -0.168 0.288 -11.206 1.00 95.56 181 VAL A N 1
ATOM 1397 C CA . VAL A 1 181 ? -0.173 -0.985 -11.955 1.00 95.56 181 VAL A CA 1
ATOM 1398 C C . VAL A 1 181 ? -1.013 -2.052 -11.248 1.00 95.56 181 VAL A C 1
ATOM 1400 O O . VAL A 1 181 ? -1.835 -2.711 -11.876 1.00 95.56 181 VAL A O 1
ATOM 1403 N N . ALA A 1 182 ? -0.809 -2.249 -9.944 1.00 94.69 182 ALA A N 1
ATOM 1404 C CA . ALA A 1 182 ? -1.549 -3.257 -9.191 1.00 94.69 182 ALA A CA 1
ATOM 1405 C C . ALA A 1 182 ? -3.041 -2.905 -9.034 1.00 94.69 182 ALA A C 1
ATOM 1407 O O . ALA A 1 182 ? -3.867 -3.813 -8.959 1.00 94.69 182 ALA A O 1
ATOM 1408 N N . HIS A 1 183 ? -3.377 -1.614 -9.002 1.00 92.25 183 HIS A N 1
ATOM 1409 C CA . HIS A 1 183 ? -4.748 -1.109 -9.006 1.00 92.25 183 HIS A CA 1
ATOM 1410 C C . HIS A 1 183 ? -5.453 -1.450 -10.324 1.00 92.25 183 HIS A C 1
ATOM 1412 O O . HIS A 1 183 ? -6.500 -2.095 -10.311 1.00 92.25 183 HIS A O 1
ATOM 1418 N N . GLU A 1 184 ? -4.823 -1.129 -11.457 1.00 91.69 184 GLU A N 1
ATOM 1419 C CA . GLU A 1 184 ? -5.356 -1.436 -12.788 1.00 91.69 184 GLU A CA 1
ATOM 1420 C C . GLU A 1 184 ? -5.493 -2.946 -13.030 1.00 91.69 184 GLU A C 1
ATOM 1422 O O . GLU A 1 184 ? -6.495 -3.408 -13.574 1.00 91.69 184 GLU A O 1
ATOM 1427 N N . LEU A 1 185 ? -4.534 -3.751 -12.556 1.00 94.06 185 LEU A N 1
ATOM 1428 C CA . LEU A 1 185 ? -4.665 -5.213 -12.570 1.00 94.06 185 LEU A CA 1
ATOM 1429 C C . LEU A 1 185 ? -5.853 -5.690 -11.733 1.00 94.06 185 LEU A C 1
ATOM 1431 O O . LEU A 1 185 ? -6.556 -6.611 -12.134 1.00 94.06 185 LEU A O 1
ATOM 1435 N N . GLY A 1 186 ? -6.103 -5.057 -10.586 1.00 90.31 186 GLY A N 1
ATOM 1436 C CA . GLY A 1 186 ? -7.271 -5.357 -9.770 1.00 90.31 186 GLY A CA 1
ATOM 1437 C C . GLY A 1 186 ? -8.576 -5.169 -10.542 1.00 90.31 186 GLY A C 1
ATOM 1438 O O . GLY A 1 186 ? -9.438 -6.043 -10.468 1.00 90.31 186 GLY A O 1
ATOM 1439 N N . HIS A 1 187 ? -8.689 -4.106 -11.345 1.00 83.94 187 HIS A N 1
ATOM 1440 C CA . HIS A 1 187 ? -9.825 -3.926 -12.250 1.00 83.94 187 HIS A CA 1
ATOM 1441 C C . HIS A 1 187 ? -9.937 -5.063 -13.268 1.00 83.94 187 HIS A C 1
ATOM 1443 O O . HIS A 1 187 ? -11.007 -5.663 -13.387 1.00 83.94 187 HIS A O 1
ATOM 1449 N N . LEU A 1 188 ? -8.840 -5.428 -13.940 1.00 83.25 188 LEU A N 1
ATOM 1450 C CA . LEU A 1 188 ? -8.820 -6.565 -14.874 1.00 83.25 188 LEU A CA 1
ATOM 1451 C C . LEU A 1 188 ? -9.201 -7.901 -14.205 1.00 83.25 188 LEU A C 1
ATOM 1453 O O . LEU A 1 188 ? -9.639 -8.821 -14.889 1.00 83.25 188 LEU A O 1
ATOM 1457 N N . TRP A 1 189 ? -9.084 -8.014 -12.880 1.00 87.25 189 TRP A N 1
ATOM 1458 C CA . TRP A 1 189 ? -9.463 -9.196 -12.092 1.00 87.25 189 TRP A CA 1
ATOM 1459 C C . TRP A 1 189 ? -10.819 -9.074 -11.386 1.00 87.25 189 TRP A C 1
ATOM 1461 O O . TRP A 1 189 ? -11.112 -9.852 -10.479 1.00 87.25 189 TRP A O 1
ATOM 1471 N N . GLY A 1 190 ? -11.636 -8.097 -11.781 1.00 75.94 190 GLY A N 1
ATOM 1472 C CA . GLY A 1 190 ? -13.022 -7.966 -11.333 1.00 75.94 190 GLY A CA 1
ATOM 1473 C C . GLY A 1 190 ? -13.222 -7.074 -10.111 1.00 75.94 190 GLY A C 1
ATOM 1474 O O . GLY A 1 190 ? -14.353 -6.905 -9.654 1.00 75.94 190 GLY A O 1
ATOM 1475 N N . LEU A 1 191 ? -12.157 -6.460 -9.584 1.00 80.44 191 LEU A N 1
ATOM 1476 C CA . LEU A 1 191 ? -12.267 -5.547 -8.451 1.00 80.44 191 LEU A CA 1
ATOM 1477 C C . LEU A 1 191 ? -12.725 -4.157 -8.891 1.00 80.44 191 LEU A C 1
ATOM 1479 O O . LEU A 1 191 ? -12.117 -3.525 -9.750 1.00 80.44 191 LEU A O 1
ATOM 1483 N N . GLY A 1 192 ? -13.743 -3.634 -8.214 1.00 76.56 192 GLY A N 1
ATOM 1484 C CA . GLY A 1 192 ? -14.087 -2.213 -8.268 1.00 76.56 192 GLY A CA 1
ATOM 1485 C C . GLY A 1 192 ? -13.321 -1.371 -7.244 1.00 76.56 192 GLY A C 1
ATOM 1486 O O . GLY A 1 192 ? -12.638 -1.892 -6.354 1.00 76.56 192 GLY A O 1
ATOM 1487 N N . HIS A 1 193 ? -13.485 -0.051 -7.340 1.00 76.12 193 HIS A N 1
ATOM 1488 C CA . HIS A 1 193 ? -13.008 0.885 -6.325 1.00 76.12 193 HIS A CA 1
ATOM 1489 C C . HIS A 1 193 ? -13.601 0.597 -4.939 1.00 76.12 193 HIS A C 1
ATOM 1491 O O . HIS A 1 193 ? -14.727 0.120 -4.790 1.00 76.12 193 HIS A O 1
ATOM 1497 N N . LEU A 1 194 ? -12.847 0.946 -3.897 1.00 70.56 194 LEU A N 1
ATOM 1498 C CA . LEU A 1 194 ? -13.351 0.942 -2.529 1.00 70.56 194 LEU A CA 1
ATOM 1499 C C . LEU A 1 194 ? -14.305 2.115 -2.262 1.00 70.56 194 LEU A C 1
ATOM 1501 O O . LEU A 1 194 ? -13.949 3.277 -2.464 1.00 70.56 194 LEU A O 1
ATOM 1505 N N . ILE A 1 195 ? -15.474 1.799 -1.704 1.00 63.12 195 ILE A N 1
ATOM 1506 C CA . ILE A 1 195 ? -16.459 2.763 -1.199 1.00 63.12 195 ILE A CA 1
ATOM 1507 C C . ILE A 1 195 ? -16.766 2.423 0.262 1.00 63.12 195 ILE A C 1
ATOM 1509 O O . ILE A 1 195 ? -16.886 1.249 0.616 1.00 63.12 195 ILE A O 1
ATOM 1513 N N . ASP A 1 196 ? -16.881 3.445 1.106 1.00 58.34 196 ASP A N 1
ATOM 1514 C CA . ASP A 1 196 ? -17.213 3.321 2.520 1.00 58.34 196 ASP A CA 1
ATOM 1515 C C . ASP A 1 196 ? -18.593 2.664 2.681 1.00 58.34 196 ASP A C 1
ATOM 1517 O O . ASP A 1 196 ? -19.573 3.056 2.033 1.00 58.34 196 ASP A O 1
ATOM 1521 N N . VAL A 1 197 ? -18.668 1.636 3.526 1.00 51.34 197 VAL A N 1
ATOM 1522 C CA . VAL A 1 197 ? -19.882 0.852 3.779 1.00 51.34 197 VAL A CA 1
ATOM 1523 C C . VAL A 1 197 ? -20.977 1.670 4.463 1.00 51.34 197 VAL A C 1
ATOM 1525 O O . VAL A 1 197 ? -22.154 1.364 4.275 1.00 51.34 197 VAL A O 1
ATOM 1528 N N . ASP A 1 198 ? -20.615 2.753 5.150 1.00 50.25 198 ASP A N 1
ATOM 1529 C CA . ASP A 1 198 ? -21.567 3.632 5.837 1.00 50.25 198 ASP A CA 1
ATOM 1530 C C . ASP A 1 198 ? -22.006 4.828 4.979 1.00 50.25 198 ASP A C 1
ATOM 1532 O O . ASP A 1 198 ? -22.883 5.607 5.367 1.00 50.25 198 ASP A O 1
ATOM 1536 N N . SER A 1 199 ? -21.455 4.967 3.767 1.00 50.03 199 SER A N 1
ATOM 1537 C CA . SER A 1 199 ? -21.911 5.999 2.840 1.00 50.03 199 SER A CA 1
ATOM 1538 C C . SER A 1 199 ? -23.329 5.706 2.340 1.00 50.03 199 SER A C 1
ATOM 1540 O O . SER A 1 199 ? -23.648 4.613 1.853 1.00 50.03 199 SER A O 1
ATOM 1542 N N . THR A 1 200 ? -24.200 6.709 2.461 1.00 45.00 200 THR A N 1
ATOM 1543 C CA . THR A 1 200 ? -25.529 6.705 1.844 1.00 45.00 200 THR A CA 1
ATOM 1544 C C . THR A 1 200 ? -25.394 6.698 0.316 1.00 45.00 200 THR A C 1
ATOM 1546 O O . THR A 1 200 ? -24.444 7.287 -0.212 1.00 45.00 200 THR A O 1
ATOM 1549 N N . PRO A 1 201 ? -26.331 6.073 -0.427 1.00 42.16 201 PRO A N 1
ATOM 1550 C CA . PRO A 1 201 ? -26.343 6.142 -1.886 1.00 42.16 201 PRO A CA 1
ATOM 1551 C C . PRO A 1 201 ? -26.330 7.611 -2.341 1.00 42.16 201 PRO A C 1
ATOM 1553 O O . PRO A 1 201 ? -27.275 8.348 -2.067 1.00 42.16 201 PRO A O 1
ATOM 1556 N N . GLY A 1 202 ? -25.238 8.042 -2.980 1.00 46.53 202 GLY A N 1
ATOM 1557 C CA . GLY A 1 202 ? -25.016 9.430 -3.413 1.00 46.53 202 GLY A CA 1
ATOM 1558 C C . GLY A 1 202 ? -23.877 10.180 -2.709 1.00 46.53 202 GLY A C 1
ATOM 1559 O O . GLY A 1 202 ? -23.571 11.293 -3.121 1.00 46.53 202 GLY A O 1
ATOM 1560 N N . ASN A 1 203 ? -23.230 9.590 -1.696 1.00 46.47 203 ASN A N 1
ATOM 1561 C CA . ASN A 1 203 ? -22.108 10.206 -0.973 1.00 46.47 203 ASN A CA 1
ATOM 1562 C C . ASN A 1 203 ? -20.933 9.222 -0.819 1.00 46.47 203 ASN A C 1
ATOM 1564 O O . ASN A 1 203 ? -20.448 8.975 0.283 1.00 46.47 203 ASN A O 1
ATOM 1568 N N . ALA A 1 204 ? -20.532 8.598 -1.931 1.00 50.25 204 ALA A N 1
ATOM 1569 C CA . ALA A 1 204 ? -19.502 7.563 -1.986 1.00 50.25 204 ALA A CA 1
ATOM 1570 C C . ALA A 1 204 ? -18.116 8.136 -1.644 1.00 50.25 204 ALA A C 1
ATOM 1572 O O . ALA A 1 204 ? -17.357 8.544 -2.520 1.00 50.25 204 ALA A O 1
ATOM 1573 N N . PHE A 1 205 ? -17.779 8.181 -0.359 1.00 55.09 205 PHE A N 1
ATOM 1574 C CA . PHE A 1 205 ? -16.404 8.394 0.073 1.00 55.09 205 PHE A CA 1
ATOM 1575 C C . PHE A 1 205 ? -15.660 7.068 -0.024 1.00 55.09 205 PHE A C 1
ATOM 1577 O O . PHE A 1 205 ? -16.187 6.036 0.386 1.00 55.09 205 PHE A O 1
ATOM 1584 N N . SER A 1 206 ? -14.442 7.069 -0.560 1.00 55.47 206 SER A N 1
ATOM 1585 C CA . SER A 1 206 ? -13.560 5.925 -0.359 1.00 55.47 206 SER A CA 1
ATOM 1586 C C . SER A 1 206 ? -13.202 5.838 1.129 1.00 55.47 206 SER A C 1
ATOM 1588 O O . SER A 1 206 ? -12.925 6.876 1.738 1.00 55.47 206 SER A O 1
ATOM 1590 N N . PRO A 1 207 ? -13.210 4.638 1.732 1.00 55.94 207 PRO A N 1
ATOM 1591 C CA . PRO A 1 207 ? -12.846 4.480 3.129 1.00 55.94 207 PRO A CA 1
ATOM 1592 C C . PRO A 1 207 ? -11.383 4.898 3.303 1.00 55.94 207 PRO A C 1
ATOM 1594 O O . PRO A 1 207 ? -10.559 4.654 2.415 1.00 55.94 207 PRO A O 1
ATOM 1597 N N . ASP A 1 208 ? -11.037 5.483 4.450 1.00 53.84 208 ASP A N 1
ATOM 1598 C CA . ASP A 1 208 ? -9.642 5.734 4.842 1.00 53.84 208 ASP A CA 1
ATOM 1599 C C . ASP A 1 208 ? -8.962 4.391 5.181 1.00 53.84 208 ASP A C 1
ATOM 1601 O O . ASP A 1 208 ? -8.668 4.052 6.326 1.00 53.84 208 ASP A O 1
ATOM 1605 N N . ASN A 1 209 ? -8.768 3.566 4.152 1.00 59.81 209 ASN A N 1
ATOM 1606 C CA . ASN A 1 209 ? -8.063 2.301 4.215 1.00 59.81 209 ASN A CA 1
ATOM 1607 C C . ASN A 1 209 ? -6.699 2.462 3.544 1.00 59.81 209 ASN A C 1
ATOM 1609 O O . ASN A 1 209 ? -6.517 2.205 2.350 1.00 59.81 209 ASN A O 1
ATOM 1613 N N . TYR A 1 210 ? -5.752 2.877 4.378 1.00 59.59 210 TYR A N 1
ATOM 1614 C CA . TYR A 1 210 ? -4.358 3.190 4.075 1.00 59.59 210 TYR A CA 1
ATOM 1615 C C . TYR A 1 210 ? -3.578 2.051 3.414 1.00 59.59 210 TYR A C 1
ATOM 1617 O O . TYR A 1 210 ? -2.520 2.288 2.831 1.00 59.59 210 TYR A O 1
ATOM 1625 N N . HIS A 1 211 ? -4.070 0.817 3.508 1.00 66.94 211 HIS A N 1
ATOM 1626 C CA . HIS A 1 211 ? -3.331 -0.379 3.123 1.00 66.94 211 HIS A CA 1
ATOM 1627 C C . HIS A 1 211 ? -3.934 -1.113 1.931 1.00 66.94 211 HIS A C 1
ATOM 1629 O O . HIS A 1 211 ? -3.424 -2.177 1.587 1.00 66.94 211 HIS A O 1
ATOM 1635 N N . HIS A 1 212 ? -4.982 -0.589 1.291 1.00 78.19 212 HIS A N 1
ATOM 1636 C CA . HIS A 1 212 ? -5.660 -1.318 0.224 1.00 78.19 212 HIS A CA 1
ATOM 1637 C C . HIS A 1 212 ? -5.307 -0.816 -1.179 1.00 78.19 212 HIS A C 1
ATOM 1639 O O . HIS A 1 212 ? -5.458 0.362 -1.479 1.00 78.19 212 HIS A O 1
ATOM 1645 N N . VAL A 1 213 ? -4.914 -1.730 -2.069 1.00 84.94 213 VAL A N 1
ATOM 1646 C CA . VAL A 1 213 ? -4.528 -1.402 -3.455 1.00 84.94 213 VAL A CA 1
ATOM 1647 C C . VAL A 1 213 ? -5.661 -0.793 -4.291 1.00 84.94 213 VAL A C 1
ATOM 1649 O O . VAL A 1 213 ? -5.430 0.172 -4.997 1.00 84.94 213 VAL A O 1
ATOM 1652 N N . MET A 1 214 ? -6.898 -1.276 -4.138 1.00 85.62 214 MET A N 1
ATOM 1653 C CA . MET A 1 214 ? -8.099 -0.737 -4.814 1.00 85.62 214 MET A CA 1
ATOM 1654 C C . MET A 1 214 ? -8.651 0.573 -4.230 1.00 85.62 214 MET A C 1
ATOM 1656 O O . MET A 1 214 ? -9.778 0.968 -4.533 1.00 85.62 214 MET A O 1
ATOM 1660 N N . ASN A 1 215 ? -7.915 1.223 -3.331 1.00 78.38 215 ASN A N 1
ATOM 1661 C CA . ASN A 1 215 ? -8.263 2.573 -2.909 1.00 78.38 215 ASN A CA 1
ATOM 1662 C C . ASN A 1 215 ? -7.652 3.587 -3.879 1.00 78.38 215 ASN A C 1
ATOM 1664 O O . ASN A 1 215 ? -6.703 3.266 -4.590 1.00 78.38 215 ASN A O 1
ATOM 1668 N N . THR A 1 216 ? -8.132 4.828 -3.883 1.00 74.06 216 THR A N 1
ATOM 1669 C CA . THR A 1 216 ? -7.399 5.875 -4.608 1.00 74.06 216 THR A CA 1
ATOM 1670 C C . THR A 1 216 ? -6.076 6.165 -3.877 1.00 74.06 216 THR A C 1
ATOM 1672 O O . THR A 1 216 ? -6.022 6.032 -2.648 1.00 74.06 216 THR A O 1
ATOM 1675 N N . PRO A 1 217 ? -4.999 6.591 -4.565 1.00 68.00 217 PRO A N 1
ATOM 1676 C CA . PRO A 1 217 ? -3.718 6.895 -3.906 1.00 68.00 217 PRO A CA 1
ATOM 1677 C C . PRO A 1 217 ? -3.810 8.055 -2.907 1.00 68.00 217 PRO A C 1
ATOM 1679 O O . PRO A 1 217 ? -2.974 8.208 -2.014 1.00 68.00 217 PRO A O 1
ATOM 1682 N N . LYS A 1 218 ? -4.890 8.840 -2.993 1.00 71.94 218 LYS A N 1
ATOM 1683 C CA . LYS A 1 218 ? -5.270 9.788 -1.954 1.00 71.94 218 LYS A CA 1
ATOM 1684 C C . LYS A 1 218 ? -5.573 9.105 -0.626 1.00 71.94 218 LYS A C 1
ATOM 1686 O O . LYS A 1 218 ? -5.360 9.758 0.373 1.00 71.94 218 LYS A O 1
ATOM 1691 N N . TYR A 1 219 ? -6.074 7.874 -0.577 1.00 72.06 219 TYR A N 1
ATOM 1692 C CA . TYR A 1 219 ? -6.507 7.195 0.654 1.00 72.06 219 TYR A CA 1
ATOM 1693 C C . TYR A 1 219 ? -5.715 5.918 0.974 1.00 72.06 219 TYR A C 1
ATOM 1695 O O . TYR A 1 219 ? -5.791 5.433 2.100 1.00 72.06 219 TYR A O 1
ATOM 1703 N N . ALA A 1 220 ? -4.912 5.401 0.038 1.00 76.81 220 ALA A N 1
ATOM 1704 C CA . ALA A 1 220 ? -3.966 4.311 0.276 1.00 76.81 220 ALA A CA 1
ATOM 1705 C C . ALA A 1 220 ? -2.517 4.764 0.126 1.00 76.81 220 ALA A C 1
ATOM 1707 O O . ALA A 1 220 ? -2.179 5.470 -0.817 1.00 76.81 220 ALA A O 1
ATOM 1708 N N . ASN A 1 221 ? -1.661 4.338 1.057 1.00 80.31 221 ASN A N 1
ATOM 1709 C CA . ASN A 1 221 ? -0.232 4.604 1.010 1.00 80.31 221 ASN A CA 1
ATOM 1710 C C . ASN A 1 221 ? 0.428 3.609 0.039 1.00 80.31 221 ASN A C 1
ATOM 1712 O O . ASN A 1 221 ? 0.536 2.427 0.379 1.00 80.31 221 ASN A O 1
ATOM 1716 N N . PRO A 1 222 ? 0.950 4.049 -1.117 1.00 81.38 222 PRO A N 1
ATOM 1717 C CA . PRO A 1 222 ? 1.564 3.173 -2.122 1.00 81.38 222 PRO A CA 1
ATOM 1718 C C . PRO A 1 222 ? 2.740 2.339 -1.588 1.00 81.38 222 PRO A C 1
ATOM 1720 O O . PRO A 1 222 ? 3.040 1.245 -2.082 1.00 81.38 222 PRO A O 1
ATOM 1723 N N . ALA A 1 223 ? 3.427 2.828 -0.550 1.00 72.75 223 ALA A N 1
ATOM 1724 C CA . ALA A 1 223 ? 4.521 2.108 0.097 1.00 72.75 223 ALA A CA 1
ATOM 1725 C C . ALA A 1 223 ? 4.030 0.927 0.956 1.00 72.75 223 ALA A C 1
ATOM 1727 O O . ALA A 1 223 ? 4.742 -0.072 1.092 1.00 72.75 223 ALA A O 1
ATOM 1728 N N . ALA A 1 224 ? 2.808 0.998 1.488 1.00 73.38 224 ALA A N 1
ATOM 1729 C CA . ALA A 1 224 ? 2.250 0.013 2.418 1.00 73.38 224 ALA A CA 1
ATOM 1730 C C . ALA A 1 224 ? 1.032 -0.754 1.871 1.00 73.38 224 ALA A C 1
ATOM 1732 O O . ALA A 1 224 ? 0.595 -1.721 2.498 1.00 73.38 224 ALA A O 1
ATOM 1733 N N . ALA A 1 225 ? 0.483 -0.335 0.731 1.00 77.00 225 ALA A N 1
ATOM 1734 C CA . ALA A 1 225 ? -0.691 -0.937 0.125 1.00 77.00 225 ALA A CA 1
ATOM 1735 C C . ALA A 1 225 ? -0.456 -2.402 -0.273 1.00 77.00 225 ALA A C 1
ATOM 1737 O O . ALA A 1 225 ? 0.641 -2.799 -0.672 1.00 77.00 225 ALA A O 1
ATOM 1738 N N . ARG A 1 226 ? -1.506 -3.213 -0.146 1.00 83.38 226 ARG A N 1
ATOM 1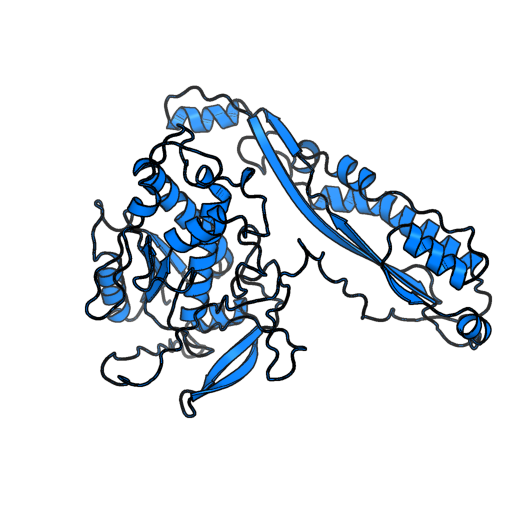739 C CA . ARG A 1 226 ? -1.548 -4.643 -0.460 1.00 83.38 226 ARG A CA 1
ATOM 1740 C C . ARG A 1 226 ? -2.988 -5.077 -0.759 1.00 83.38 226 ARG A C 1
ATOM 1742 O O . ARG A 1 226 ? -3.938 -4.358 -0.456 1.00 83.38 226 ARG A O 1
ATOM 1749 N N . PHE A 1 227 ? -3.151 -6.266 -1.334 1.00 82.31 227 PHE A N 1
ATOM 1750 C CA . PHE A 1 227 ? -4.452 -6.935 -1.410 1.00 82.31 227 PHE A CA 1
ATOM 1751 C C . PHE A 1 227 ? -4.763 -7.548 -0.040 1.00 82.31 227 PHE A C 1
ATOM 1753 O O . PHE A 1 227 ? -4.086 -8.489 0.390 1.00 82.31 227 PHE A O 1
ATOM 1760 N N . LEU A 1 228 ? -5.730 -6.978 0.677 1.00 73.69 228 LEU A N 1
ATOM 1761 C CA . LEU A 1 228 ? -6.084 -7.416 2.026 1.00 73.69 228 LEU A CA 1
ATOM 1762 C C . LEU A 1 228 ? -7.109 -8.560 1.997 1.00 73.69 228 LEU A C 1
ATOM 1764 O O . LEU A 1 228 ? -7.898 -8.699 1.064 1.00 73.69 228 LEU A O 1
ATOM 1768 N N . ASN A 1 229 ? -7.066 -9.396 3.038 1.00 67.62 229 ASN A N 1
ATOM 1769 C CA . ASN A 1 229 ? -8.026 -10.486 3.249 1.00 67.62 229 ASN A CA 1
ATOM 1770 C C . ASN A 1 229 ? -9.294 -10.001 3.974 1.00 67.62 229 ASN A C 1
ATOM 1772 O O . ASN A 1 229 ? -10.353 -10.600 3.810 1.00 67.62 229 ASN A O 1
ATOM 1776 N N . ASP A 1 230 ? -9.154 -8.963 4.793 1.00 55.38 230 ASP A N 1
ATOM 1777 C CA . ASP A 1 230 ? -10.079 -8.499 5.830 1.00 55.38 230 ASP A CA 1
ATOM 1778 C C . ASP A 1 230 ? -10.804 -7.196 5.473 1.00 55.38 230 ASP A C 1
ATOM 1780 O O . ASP A 1 230 ? -11.665 -6.739 6.221 1.00 55.38 230 ASP A O 1
ATOM 1784 N N . SER A 1 231 ? -10.509 -6.601 4.318 1.00 54.06 231 SER A N 1
ATOM 1785 C CA . SER A 1 231 ? -11.268 -5.461 3.821 1.00 54.06 231 SER A CA 1
ATOM 1786 C C . SER A 1 231 ? -12.575 -5.932 3.193 1.00 54.06 231 SER A C 1
ATOM 1788 O O . SER A 1 231 ? -12.586 -6.731 2.257 1.00 54.06 231 SER A O 1
ATOM 1790 N N . THR A 1 232 ? -13.695 -5.411 3.688 1.00 50.56 232 THR A N 1
ATOM 1791 C CA . THR A 1 232 ? -14.975 -5.503 2.988 1.00 50.56 232 THR A CA 1
ATOM 1792 C C . THR A 1 232 ? -14.968 -4.507 1.839 1.00 50.56 232 THR A C 1
ATOM 1794 O O . THR A 1 232 ? -14.949 -3.296 2.063 1.00 50.56 232 THR A O 1
ATOM 1797 N N . HIS A 1 233 ? -14.983 -5.005 0.609 1.00 50.75 233 HIS A N 1
ATOM 1798 C CA . HIS A 1 233 ? -15.183 -4.163 -0.562 1.00 50.75 233 HIS A CA 1
ATOM 1799 C C . HIS A 1 233 ? -16.674 -3.922 -0.738 1.00 50.75 233 HIS A C 1
ATOM 1801 O O . HIS A 1 233 ? -17.463 -4.831 -0.516 1.00 50.75 233 HIS A O 1
ATOM 1807 N N . ARG A 1 234 ? -17.057 -2.713 -1.147 1.00 52.62 234 ARG A N 1
ATOM 1808 C CA . ARG A 1 234 ? -18.281 -2.499 -1.919 1.00 52.62 234 ARG A CA 1
ATOM 1809 C C . ARG A 1 234 ? -17.859 -2.554 -3.379 1.00 52.62 234 ARG A C 1
ATOM 1811 O O . ARG A 1 234 ? -17.421 -1.544 -3.911 1.00 52.62 234 ARG A O 1
ATOM 1818 N N . MET A 1 235 ? -17.906 -3.733 -3.994 1.00 53.31 235 MET A N 1
ATOM 1819 C CA . MET A 1 235 ? -17.553 -3.838 -5.413 1.00 53.31 235 MET A CA 1
ATOM 1820 C C . MET A 1 235 ? -18.645 -3.225 -6.264 1.00 53.31 235 MET A C 1
ATOM 1822 O O . MET A 1 235 ? -19.804 -3.581 -6.102 1.00 53.31 235 MET A O 1
ATOM 1826 N N . GLU A 1 236 ? -18.282 -2.329 -7.172 1.00 50.69 236 GLU A N 1
ATOM 1827 C CA . GLU A 1 236 ? -19.184 -1.893 -8.223 1.00 50.69 236 GLU A CA 1
ATOM 1828 C C . GLU A 1 236 ? -19.304 -3.016 -9.265 1.00 50.69 236 GLU A C 1
ATOM 1830 O O . GLU A 1 236 ? -18.495 -3.126 -10.182 1.00 50.69 236 GLU A O 1
ATOM 1835 N N . ILE A 1 237 ? -20.281 -3.910 -9.087 1.00 51.06 237 ILE A N 1
ATOM 1836 C CA . ILE A 1 237 ? -20.525 -5.011 -10.023 1.00 51.06 237 ILE A CA 1
ATOM 1837 C C . ILE A 1 237 ? -21.462 -4.499 -11.103 1.00 51.06 237 ILE A C 1
ATOM 1839 O O . ILE A 1 237 ? -22.664 -4.364 -10.859 1.00 51.06 237 ILE A O 1
ATOM 1843 N N . GLY A 1 238 ? -20.930 -4.231 -12.293 1.00 47.34 238 GLY A N 1
ATOM 1844 C CA . GLY A 1 238 ? -21.758 -3.998 -13.469 1.00 47.34 238 GLY A CA 1
ATOM 1845 C C . GLY A 1 238 ? -22.639 -5.221 -13.724 1.00 47.34 238 GLY A C 1
ATOM 1846 O O . GLY A 1 238 ? -22.151 -6.327 -13.924 1.00 47.34 238 GLY A O 1
ATOM 1847 N N . ASN A 1 239 ? -23.956 -5.064 -13.696 1.00 49.16 239 ASN A N 1
ATOM 1848 C CA . ASN A 1 239 ? -24.854 -6.112 -14.154 1.00 49.16 239 ASN A CA 1
ATOM 1849 C C . ASN A 1 239 ? -24.869 -6.085 -15.687 1.00 49.16 239 ASN A C 1
ATOM 1851 O O . ASN A 1 239 ? -25.460 -5.184 -16.281 1.00 49.16 239 ASN A O 1
ATOM 1855 N N . ALA A 1 240 ? -24.269 -7.094 -16.324 1.00 47.59 240 ALA A N 1
ATOM 1856 C CA . ALA A 1 240 ? -24.184 -7.217 -17.784 1.00 47.59 240 ALA A CA 1
ATOM 1857 C C . ALA A 1 240 ? -25.550 -7.161 -18.505 1.00 47.59 240 ALA A C 1
ATOM 1859 O O . ALA A 1 240 ? -25.619 -6.849 -19.689 1.00 47.59 240 ALA A O 1
ATOM 1860 N N . THR A 1 241 ? -26.649 -7.452 -17.799 1.00 43.66 241 THR A N 1
ATOM 1861 C CA . THR A 1 241 ? -28.012 -7.444 -18.353 1.00 43.66 241 THR A CA 1
ATOM 1862 C C . THR A 1 241 ? -28.703 -6.085 -18.207 1.00 43.66 241 THR A C 1
ATOM 1864 O O . THR A 1 241 ? -29.585 -5.763 -19.000 1.00 43.66 241 THR A O 1
ATOM 1867 N N . THR A 1 242 ? -28.348 -5.289 -17.193 1.00 48.97 242 THR A N 1
ATOM 1868 C CA . THR A 1 242 ? -29.063 -4.039 -16.865 1.00 48.97 242 THR A CA 1
ATOM 1869 C C . THR A 1 242 ? -28.206 -2.778 -16.946 1.00 48.97 242 THR A C 1
ATOM 1871 O O . THR A 1 242 ? -28.762 -1.686 -16.866 1.00 48.97 242 THR A O 1
ATOM 1874 N N . GLY A 1 243 ? -26.880 -2.898 -17.066 1.00 50.34 243 GLY A N 1
ATOM 1875 C CA . GLY A 1 243 ? -25.944 -1.770 -16.976 1.00 50.34 243 GLY A CA 1
ATOM 1876 C C . GLY A 1 243 ? -25.945 -1.075 -15.607 1.00 50.34 243 GLY A C 1
ATOM 1877 O O . GLY A 1 243 ? -25.399 0.016 -15.467 1.00 50.34 243 GLY A O 1
ATOM 1878 N N . ALA A 1 244 ? -26.596 -1.664 -14.598 1.00 50.59 244 ALA A N 1
ATOM 1879 C CA . ALA A 1 244 ? -26.648 -1.120 -13.248 1.00 50.59 244 ALA A CA 1
ATOM 1880 C C . ALA A 1 244 ? -25.510 -1.695 -12.410 1.00 50.59 244 ALA A C 1
ATOM 1882 O O . ALA A 1 244 ? -25.282 -2.905 -12.423 1.00 50.59 244 ALA A O 1
ATOM 1883 N N . SER A 1 245 ? -24.846 -0.846 -11.638 1.00 52.47 245 SER A N 1
ATOM 1884 C CA . SER A 1 245 ? -23.899 -1.283 -10.630 1.00 52.47 245 SER A CA 1
ATOM 1885 C C . SER A 1 245 ? -24.611 -1.831 -9.392 1.00 52.47 245 SER A C 1
ATOM 1887 O O . SER A 1 245 ? -25.551 -1.228 -8.871 1.00 52.47 245 SER A O 1
ATOM 1889 N N . SER A 1 246 ? -24.179 -2.996 -8.912 1.00 54.41 246 SER A N 1
ATOM 1890 C CA . SER A 1 246 ? -24.631 -3.584 -7.648 1.00 54.41 246 SER A CA 1
ATOM 1891 C C . SER A 1 246 ? -23.457 -3.739 -6.691 1.00 54.41 246 SER A C 1
ATOM 1893 O O . SER A 1 246 ? -22.378 -4.132 -7.113 1.00 54.41 246 SER A O 1
ATOM 1895 N N . TYR A 1 247 ? -23.671 -3.413 -5.415 1.00 61.19 247 TYR A N 1
ATOM 1896 C CA . TYR A 1 247 ? -22.624 -3.414 -4.394 1.00 61.19 247 TYR A CA 1
ATOM 1897 C C . TYR A 1 247 ? -22.651 -4.710 -3.584 1.00 61.19 247 TYR A C 1
ATOM 1899 O O . TYR A 1 247 ? -23.675 -5.031 -2.979 1.00 61.19 247 TYR A O 1
ATOM 1907 N N . GLN A 1 248 ? -21.537 -5.445 -3.547 1.00 58.69 248 GLN A N 1
ATOM 1908 C CA . GLN A 1 248 ? -21.406 -6.676 -2.753 1.00 58.69 248 GLN A CA 1
ATOM 1909 C C . GLN A 1 248 ? -20.223 -6.624 -1.796 1.00 58.69 248 GLN A C 1
ATOM 1911 O O . GLN A 1 248 ? -19.188 -6.067 -2.148 1.00 58.69 248 GLN A O 1
ATOM 1916 N N . HIS A 1 249 ? -20.403 -7.252 -0.626 1.00 62.78 249 HIS A N 1
ATOM 1917 C CA . HIS A 1 249 ? -19.376 -7.468 0.392 1.00 62.78 249 HIS A CA 1
ATOM 1918 C C . HIS A 1 249 ? -18.520 -8.682 0.038 1.00 62.78 249 HIS A C 1
ATOM 1920 O O . HIS A 1 249 ? -18.957 -9.824 0.159 1.00 62.78 249 HIS A O 1
ATOM 1926 N N . VAL A 1 250 ? -17.286 -8.416 -0.361 1.00 63.72 250 VAL A N 1
ATOM 1927 C CA . VAL A 1 250 ? -16.316 -9.418 -0.819 1.00 63.72 250 VAL A CA 1
ATOM 1928 C C . VAL A 1 250 ? -14.921 -9.053 -0.328 1.00 63.72 250 VAL A C 1
ATOM 1930 O O . VAL A 1 250 ? -14.623 -7.880 -0.105 1.00 63.72 250 VAL A O 1
ATOM 1933 N N . SER A 1 251 ? -14.076 -10.062 -0.140 1.00 74.12 251 SER A N 1
ATOM 1934 C CA . SER A 1 251 ? -12.658 -9.895 0.186 1.00 74.12 251 SER A CA 1
ATOM 1935 C C . SER A 1 251 ? -11.875 -9.751 -1.116 1.00 74.12 251 SER A C 1
ATOM 1937 O O . SER A 1 251 ? -11.898 -10.679 -1.918 1.00 74.12 251 SER A O 1
ATOM 1939 N N . ALA A 1 252 ? -11.170 -8.635 -1.343 1.00 75.12 252 ALA A N 1
ATOM 1940 C CA . ALA A 1 252 ? -10.465 -8.417 -2.614 1.00 75.12 252 ALA A CA 1
ATOM 1941 C C . ALA A 1 252 ? -9.422 -9.493 -2.902 1.00 75.12 252 ALA A C 1
ATOM 1943 O O . ALA A 1 252 ? -9.277 -9.927 -4.040 1.00 75.12 252 ALA A O 1
ATOM 1944 N N . LYS A 1 253 ? -8.695 -9.954 -1.879 1.00 82.31 253 LYS A N 1
ATOM 1945 C CA . LYS A 1 253 ? -7.740 -11.044 -2.074 1.00 82.31 253 LYS A CA 1
ATOM 1946 C C . LYS A 1 253 ? -8.435 -12.353 -2.455 1.00 82.31 253 LYS A C 1
ATOM 1948 O O . LYS A 1 253 ? -7.907 -13.079 -3.293 1.00 82.31 253 LYS A O 1
ATOM 1953 N N . GLN A 1 254 ? -9.581 -12.666 -1.850 1.00 80.88 254 GLN A N 1
ATOM 1954 C CA . GLN A 1 254 ? -10.337 -13.863 -2.219 1.00 80.88 254 GLN A CA 1
ATOM 1955 C C . GLN A 1 254 ? -10.930 -13.733 -3.624 1.00 80.88 254 GLN A C 1
ATOM 1957 O O . GLN A 1 254 ? -10.859 -14.691 -4.381 1.00 80.88 254 GLN A O 1
ATOM 1962 N N . GLU A 1 255 ? -11.417 -12.549 -3.982 1.00 79.56 255 GLU A N 1
ATOM 1963 C CA . GLU A 1 255 ? -11.949 -12.250 -5.307 1.00 79.56 255 GLU A CA 1
ATOM 1964 C C . GLU A 1 255 ? -10.880 -12.417 -6.390 1.00 79.56 255 GLU A C 1
ATOM 1966 O O . GLU A 1 255 ? -11.054 -13.233 -7.281 1.00 79.56 255 GLU A O 1
ATOM 1971 N N . VAL A 1 256 ? -9.713 -1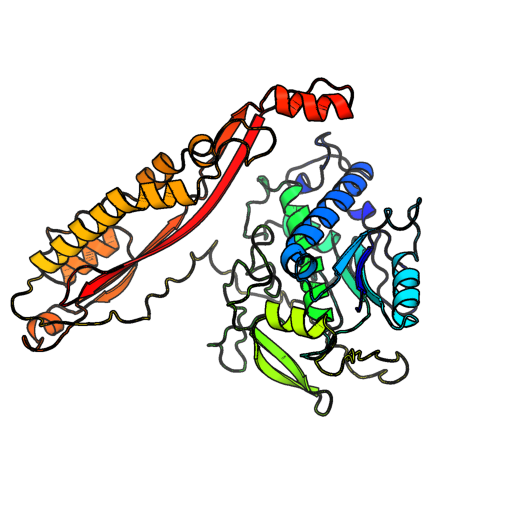1.773 -6.258 1.00 85.19 256 VAL A N 1
ATOM 1972 C CA . VAL A 1 256 ? -8.598 -11.958 -7.210 1.00 85.19 256 VAL A CA 1
ATOM 1973 C C . VAL A 1 256 ? -8.199 -13.429 -7.305 1.00 85.19 256 VAL A C 1
ATOM 1975 O O . VAL A 1 256 ? -7.936 -13.949 -8.387 1.00 85.19 256 VAL A O 1
ATOM 1978 N N . ARG A 1 257 ? -8.161 -14.128 -6.167 1.00 85.38 257 ARG A N 1
ATOM 1979 C CA . ARG A 1 257 ? -7.865 -15.561 -6.140 1.00 85.38 257 ARG A CA 1
ATOM 1980 C C . ARG A 1 257 ? -8.911 -16.382 -6.892 1.00 85.38 257 ARG A C 1
ATOM 1982 O O . ARG A 1 257 ? -8.543 -17.372 -7.518 1.00 85.38 257 ARG A O 1
ATOM 1989 N N . ASP A 1 258 ? -10.180 -16.004 -6.811 1.00 79.75 258 ASP A N 1
ATOM 1990 C CA . ASP A 1 258 ? -11.277 -16.649 -7.524 1.00 79.75 258 ASP A CA 1
ATOM 1991 C C . ASP A 1 258 ? -11.238 -16.343 -9.022 1.00 79.75 258 ASP A C 1
ATOM 1993 O O . ASP A 1 258 ? -11.390 -17.270 -9.816 1.00 79.75 258 ASP A O 1
ATOM 1997 N N . SER A 1 259 ? -10.904 -15.109 -9.396 1.00 80.56 259 SER A N 1
ATOM 1998 C CA . SER A 1 259 ? -10.752 -14.676 -10.785 1.00 80.56 259 SER A CA 1
ATOM 1999 C C . SER A 1 259 ? -9.552 -15.315 -11.486 1.00 80.56 259 SER A C 1
ATOM 2001 O O . SER A 1 259 ? -9.598 -15.524 -12.691 1.00 80.56 259 SER A O 1
ATOM 2003 N N . LEU A 1 260 ? -8.478 -15.660 -10.769 1.00 85.31 260 LEU A N 1
ATOM 2004 C CA . LEU A 1 260 ? -7.252 -16.218 -11.366 1.00 85.31 260 LEU A CA 1
ATOM 2005 C C . LEU A 1 260 ? -7.178 -17.755 -11.374 1.00 85.31 260 LEU A C 1
ATOM 2007 O O . LEU A 1 260 ? -6.217 -18.321 -11.906 1.00 85.31 260 LEU A O 1
ATOM 2011 N N . ARG A 1 261 ? -8.151 -18.451 -10.772 1.00 80.12 261 ARG A N 1
ATOM 2012 C CA . ARG A 1 261 ? -8.149 -19.921 -10.675 1.00 80.12 261 ARG A CA 1
ATOM 2013 C C . ARG A 1 261 ? -9.138 -20.574 -11.634 1.00 80.12 261 ARG A C 1
ATOM 2015 O O . ARG A 1 261 ? -10.148 -20.007 -12.030 1.00 80.12 261 ARG A O 1
ATOM 2022 N N . THR A 1 262 ? -8.888 -21.845 -11.929 1.00 69.19 262 THR A N 1
ATOM 2023 C CA . THR A 1 262 ? -9.913 -22.721 -12.515 1.00 69.19 262 THR A CA 1
ATOM 2024 C C . THR A 1 262 ? -10.945 -23.082 -11.444 1.00 69.19 262 THR A C 1
ATOM 2026 O O . THR A 1 262 ? -10.606 -23.295 -10.276 1.00 69.19 262 THR A O 1
ATOM 2029 N N . ASN A 1 263 ? -12.225 -23.128 -11.814 1.00 62.25 263 ASN A N 1
ATOM 2030 C CA . ASN A 1 263 ? -13.292 -23.487 -10.883 1.00 62.25 263 ASN A CA 1
ATOM 2031 C C . ASN A 1 263 ? -13.268 -24.992 -10.540 1.00 62.25 263 ASN A C 1
ATOM 2033 O O . ASN A 1 263 ? -12.487 -25.771 -11.085 1.00 62.25 263 ASN A O 1
ATOM 2037 N N . ALA A 1 264 ? -14.154 -25.432 -9.641 1.00 54.31 264 ALA A N 1
ATOM 2038 C CA . ALA A 1 264 ? -14.206 -26.827 -9.185 1.00 54.31 264 ALA A CA 1
ATOM 2039 C C . ALA A 1 264 ? -14.499 -27.859 -10.299 1.00 54.31 264 ALA A C 1
ATOM 2041 O O . ALA A 1 264 ? -14.253 -29.048 -10.102 1.00 54.31 264 ALA A O 1
ATOM 2042 N N . ALA A 1 265 ? -15.010 -27.426 -11.457 1.00 57.19 265 ALA A N 1
ATOM 2043 C CA . ALA A 1 265 ? -15.212 -28.269 -12.634 1.00 57.19 265 ALA A CA 1
ATOM 2044 C C . ALA A 1 265 ? -13.976 -28.319 -13.557 1.00 57.19 265 ALA A C 1
ATOM 2046 O O . ALA A 1 265 ? -14.034 -28.941 -14.613 1.00 57.19 265 ALA A O 1
ATOM 2047 N N . GLY A 1 266 ? -12.873 -27.665 -13.174 1.00 59.25 266 GLY A N 1
ATOM 2048 C CA . GLY A 1 266 ? -11.674 -27.507 -13.996 1.00 59.25 266 GLY A CA 1
ATOM 2049 C C . GLY A 1 266 ? -11.833 -26.481 -15.118 1.00 59.25 266 GLY A C 1
ATOM 2050 O O . GLY A 1 266 ? -10.917 -26.325 -15.919 1.00 59.25 266 GLY A O 1
ATOM 2051 N N . ASN A 1 267 ? -12.968 -25.778 -15.174 1.00 59.12 267 ASN A N 1
ATOM 2052 C CA . ASN A 1 267 ? -13.224 -24.770 -16.190 1.00 59.12 267 ASN A CA 1
ATOM 2053 C C . ASN A 1 267 ? -12.680 -23.428 -15.717 1.00 59.12 267 ASN A C 1
ATOM 2055 O O . ASN A 1 267 ? -12.922 -23.001 -14.585 1.00 59.12 267 ASN A O 1
ATOM 2059 N N . PHE A 1 268 ? -11.980 -22.750 -16.607 1.00 61.94 268 PHE A N 1
ATOM 2060 C CA . PHE A 1 268 ? -11.706 -21.336 -16.464 1.00 61.94 268 PHE A CA 1
ATOM 2061 C C . PHE A 1 268 ? -12.890 -20.550 -17.043 1.00 61.94 268 PHE A C 1
ATOM 2063 O O . PHE A 1 268 ? -13.379 -20.887 -18.122 1.00 61.94 268 PHE A O 1
ATOM 2070 N N . VAL A 1 269 ? -13.410 -19.570 -16.301 1.00 54.62 269 VAL A N 1
ATOM 2071 C CA . VAL A 1 269 ? -14.460 -18.674 -16.804 1.00 54.62 269 VAL A CA 1
ATOM 2072 C C . VAL A 1 269 ? -13.763 -17.416 -17.292 1.00 54.62 269 VAL A C 1
ATOM 2074 O O . VAL A 1 269 ? -13.481 -16.509 -16.517 1.00 54.62 269 VAL A O 1
ATOM 2077 N N . GLN A 1 270 ? -13.434 -17.429 -18.577 1.00 54.38 270 GLN A N 1
ATOM 2078 C CA . GLN A 1 270 ? -12.896 -16.287 -19.293 1.00 54.38 270 GLN A CA 1
ATOM 2079 C C . GLN A 1 270 ? -14.031 -15.622 -20.055 1.00 54.38 270 GLN A C 1
ATOM 2081 O O . GLN A 1 270 ? -14.681 -16.273 -20.879 1.00 54.38 270 GLN A O 1
ATOM 2086 N N . THR A 1 271 ? -14.252 -14.334 -19.827 1.00 47.78 271 THR A N 1
ATOM 2087 C CA . THR A 1 271 ? -15.071 -13.540 -20.740 1.00 47.78 271 THR A CA 1
ATOM 2088 C C . THR A 1 271 ? -14.128 -12.779 -21.657 1.00 47.78 271 THR A C 1
ATOM 2090 O O . THR A 1 271 ? -13.725 -11.659 -21.368 1.00 47.78 271 THR A O 1
ATOM 2093 N N . THR A 1 272 ? -13.755 -13.391 -22.780 1.00 37.59 272 THR A N 1
ATOM 2094 C CA . THR A 1 272 ? -13.077 -12.681 -23.870 1.00 37.59 272 THR A CA 1
ATOM 2095 C C . THR A 1 272 ? -14.115 -11.771 -24.520 1.00 37.59 272 THR A C 1
ATOM 2097 O O . THR A 1 272 ? -15.028 -12.266 -25.181 1.00 37.59 272 THR A O 1
ATOM 2100 N N . ILE A 1 273 ? -14.050 -10.454 -24.310 1.00 39.00 273 ILE A N 1
ATOM 2101 C CA . ILE A 1 273 ? -14.968 -9.523 -24.982 1.00 39.00 273 ILE A CA 1
ATOM 2102 C C . ILE A 1 273 ? -14.502 -9.376 -26.438 1.00 39.00 273 ILE A C 1
ATOM 2104 O O . ILE A 1 273 ? -13.454 -8.777 -26.679 1.00 39.00 273 ILE A O 1
ATOM 2108 N N . PRO A 1 274 ? -15.248 -9.862 -27.449 1.00 31.92 274 PRO A N 1
ATOM 2109 C CA . PRO A 1 274 ? -14.878 -9.619 -28.831 1.00 31.92 274 PRO A CA 1
ATOM 2110 C C . PRO A 1 274 ? -15.186 -8.151 -29.145 1.00 31.92 274 PRO A C 1
ATOM 2112 O O . PRO A 1 274 ? -16.352 -7.744 -29.092 1.00 31.92 274 PRO A O 1
ATOM 2115 N N . ASN A 1 275 ? -14.156 -7.391 -29.532 1.00 33.56 275 ASN A N 1
ATOM 2116 C CA . ASN A 1 275 ? -14.182 -5.958 -29.881 1.00 33.56 275 ASN A CA 1
ATOM 2117 C C . ASN A 1 275 ? -15.263 -5.576 -30.938 1.00 33.56 275 ASN A C 1
ATOM 2119 O O . ASN A 1 275 ? -15.593 -4.415 -31.135 1.00 33.56 275 ASN A O 1
ATOM 2123 N N . ALA A 1 276 ? -15.899 -6.549 -31.602 1.00 33.56 276 ALA A N 1
ATOM 2124 C CA . ALA A 1 276 ? -16.978 -6.315 -32.567 1.00 33.56 276 ALA A CA 1
ATOM 2125 C C . ALA A 1 276 ? -18.402 -6.237 -31.969 1.00 33.56 276 ALA A C 1
ATOM 2127 O O . ALA A 1 276 ? -19.324 -5.802 -32.660 1.00 33.56 276 ALA A O 1
ATOM 2128 N N . THR A 1 277 ? -18.624 -6.693 -30.731 1.00 32.41 277 THR A N 1
ATOM 2129 C CA . THR A 1 277 ? -19.992 -6.968 -30.231 1.00 32.41 277 THR A CA 1
ATOM 2130 C C . THR A 1 277 ? -20.618 -5.790 -29.478 1.00 32.41 277 THR A C 1
ATOM 2132 O O . THR A 1 277 ? -21.839 -5.730 -29.342 1.00 32.41 277 THR A O 1
ATOM 2135 N N . PHE A 1 278 ? -19.812 -4.826 -29.025 1.00 35.34 278 PHE A N 1
ATOM 2136 C CA . PHE A 1 278 ? -20.266 -3.751 -28.138 1.00 35.34 278 PHE A CA 1
ATOM 2137 C C . PHE A 1 278 ? -19.642 -2.382 -28.476 1.00 35.34 278 PHE A C 1
ATOM 2139 O O . PHE A 1 278 ? -18.919 -1.832 -27.652 1.00 35.34 278 PHE A O 1
ATOM 2146 N N . PRO A 1 279 ? -19.927 -1.792 -29.655 1.00 35.94 279 PRO A N 1
ATOM 2147 C CA . PRO A 1 279 ? -19.389 -0.477 -30.027 1.00 35.94 279 PRO A CA 1
ATOM 2148 C C . PRO A 1 279 ? -19.882 0.672 -29.124 1.00 35.94 279 PRO A C 1
ATOM 2150 O O . PRO A 1 279 ? -19.258 1.726 -29.102 1.00 35.94 279 PRO A O 1
ATOM 2153 N N . ASP A 1 280 ? -20.976 0.457 -28.377 1.00 31.73 280 ASP A N 1
ATOM 2154 C CA . ASP A 1 280 ? -21.664 1.473 -27.564 1.00 31.73 280 ASP A CA 1
ATOM 2155 C C . ASP A 1 280 ? -21.823 1.086 -26.079 1.00 31.73 280 ASP A C 1
ATOM 2157 O O . ASP A 1 280 ? -22.498 1.796 -25.329 1.00 31.73 280 ASP A O 1
ATOM 2161 N N . VAL A 1 281 ? -21.260 -0.042 -25.625 1.00 29.52 281 VAL A N 1
ATOM 2162 C CA . VAL A 1 281 ? -21.250 -0.342 -24.183 1.00 29.52 281 VAL A CA 1
ATOM 2163 C C . VAL A 1 281 ? -20.040 0.376 -23.606 1.00 29.52 281 VAL A C 1
ATOM 2165 O O . VAL A 1 281 ? -18.925 0.058 -24.017 1.00 29.52 281 VAL A O 1
ATOM 2168 N N . PRO A 1 282 ? -20.212 1.327 -22.669 1.00 32.75 282 PRO A N 1
ATOM 2169 C CA . PRO A 1 282 ? -19.078 1.861 -21.954 1.00 32.75 282 PRO A CA 1
ATOM 2170 C C . PRO A 1 282 ? -18.482 0.697 -21.175 1.00 32.75 282 PRO A C 1
ATOM 2172 O O . PRO A 1 282 ? -18.995 0.275 -20.141 1.00 32.75 282 PRO A O 1
ATOM 2175 N N . THR A 1 283 ? -17.377 0.172 -21.683 1.00 32.94 283 THR A N 1
ATOM 2176 C CA . THR A 1 283 ? -16.308 -0.289 -20.821 1.00 32.94 283 THR A CA 1
ATOM 2177 C C . THR A 1 283 ? -16.138 0.784 -19.767 1.00 32.94 283 THR A C 1
ATOM 2179 O O . THR A 1 283 ? -15.856 1.928 -20.126 1.00 32.94 283 THR A O 1
ATOM 2182 N N . TYR A 1 284 ? -16.466 0.477 -18.513 1.00 35.03 284 TYR A N 1
ATOM 2183 C CA . TYR A 1 284 ? -16.452 1.472 -17.451 1.00 35.03 284 TYR A CA 1
ATOM 2184 C C . TYR A 1 284 ? -15.017 1.974 -17.300 1.00 35.03 284 TYR A C 1
ATOM 2186 O O . TYR A 1 284 ? -14.210 1.386 -16.590 1.00 35.03 284 TYR A O 1
ATOM 2194 N N . MET A 1 285 ? -14.700 3.053 -18.010 1.00 33.81 285 MET A N 1
ATOM 2195 C CA . MET A 1 285 ? -13.502 3.836 -17.814 1.00 33.81 285 MET A CA 1
ATOM 2196 C C . MET A 1 285 ? -13.724 4.563 -16.497 1.00 33.81 285 MET A C 1
ATOM 2198 O O . MET A 1 285 ? -14.299 5.652 -16.455 1.00 33.81 285 MET A O 1
ATOM 2202 N N . GLN A 1 286 ? -13.364 3.905 -15.401 1.00 37.41 286 GLN A N 1
ATOM 2203 C CA . GLN A 1 286 ? -13.347 4.540 -14.100 1.00 37.41 286 GLN A CA 1
ATOM 2204 C C . GLN A 1 286 ? -12.113 5.434 -14.065 1.00 37.41 286 GLN A C 1
ATOM 2206 O O . GLN A 1 286 ? -11.021 5.005 -13.719 1.00 37.41 286 GLN A O 1
ATOM 2211 N N . THR A 1 287 ? -12.280 6.687 -14.475 1.00 33.38 287 THR A N 1
ATOM 2212 C CA . THR A 1 287 ? -11.292 7.710 -14.156 1.00 33.38 287 THR A CA 1
ATOM 2213 C C . THR A 1 287 ? -11.429 8.020 -12.666 1.00 33.38 287 THR A C 1
ATOM 2215 O O . THR A 1 287 ? -12.548 8.258 -12.192 1.00 33.38 287 THR A O 1
ATOM 2218 N N . PRO A 1 288 ? -10.341 8.007 -11.877 1.00 36.78 288 PRO A N 1
ATOM 2219 C CA . PRO A 1 288 ? -10.371 8.497 -10.509 1.00 36.78 288 PRO A CA 1
ATOM 2220 C C . PRO A 1 288 ? -10.710 9.990 -10.553 1.00 36.78 288 PRO A C 1
ATOM 2222 O O . PRO A 1 288 ? -9.820 10.835 -10.653 1.00 36.78 288 PRO A O 1
ATOM 2225 N N . SER A 1 289 ? -11.999 10.345 -10.519 1.00 35.16 289 SER A N 1
ATOM 2226 C CA . SER A 1 289 ? -12.428 11.728 -10.689 1.00 35.16 289 SER A CA 1
ATOM 2227 C C . SER A 1 289 ? -11.889 12.572 -9.532 1.00 35.16 289 SER A C 1
ATOM 2229 O O . SER A 1 289 ? -12.479 12.655 -8.458 1.00 35.16 289 SER A O 1
ATOM 2231 N N . HIS A 1 290 ? -10.762 13.241 -9.769 1.00 39.66 290 HIS A N 1
ATOM 2232 C CA . HIS A 1 290 ? -10.152 14.240 -8.893 1.00 39.66 290 HIS A CA 1
ATOM 2233 C C . HIS A 1 290 ? -10.925 15.570 -8.911 1.00 39.66 290 HIS A C 1
ATOM 2235 O O . HIS A 1 290 ? -10.371 16.618 -8.569 1.00 39.66 290 HIS A O 1
ATOM 2241 N N . GLN A 1 291 ? -12.199 15.571 -9.322 1.00 35.69 291 GLN A N 1
ATOM 2242 C CA . GLN A 1 291 ? -12.993 16.790 -9.338 1.00 35.69 291 GLN A CA 1
ATOM 2243 C C . GLN A 1 291 ? -13.273 17.256 -7.911 1.00 35.69 291 GLN A C 1
ATOM 2245 O O . GLN A 1 291 ? -14.200 16.814 -7.246 1.00 35.69 291 GLN A O 1
ATOM 2250 N N . GLY A 1 292 ? -12.438 18.201 -7.483 1.00 36.50 292 GLY A N 1
ATOM 2251 C CA . GLY A 1 292 ? -12.844 19.339 -6.680 1.00 36.50 292 GLY A CA 1
ATOM 2252 C C . GLY A 1 292 ? -13.361 19.008 -5.288 1.00 36.50 292 GLY A C 1
ATOM 2253 O O . GLY A 1 292 ? -14.559 18.921 -5.065 1.00 36.50 292 GLY A O 1
ATOM 2254 N N . GLY A 1 293 ? -12.448 19.029 -4.318 1.00 33.34 293 GLY A N 1
ATOM 2255 C CA . GLY A 1 293 ? -12.799 19.568 -3.007 1.00 33.34 293 GLY A CA 1
ATOM 2256 C C . GLY A 1 293 ? -13.042 18.559 -1.901 1.00 33.34 293 GLY A C 1
ATOM 2257 O O . GLY A 1 293 ? -14.092 18.594 -1.290 1.00 33.34 293 GLY A O 1
ATOM 2258 N N . TYR A 1 294 ? -12.032 17.771 -1.537 1.00 34.31 294 TYR A N 1
ATOM 2259 C CA . TYR A 1 294 ? -11.963 17.201 -0.186 1.00 34.31 294 TYR A CA 1
ATOM 2260 C C . TYR A 1 294 ? -10.505 17.148 0.263 1.00 34.31 294 TYR A C 1
ATOM 2262 O O . TYR A 1 294 ? -9.885 16.087 0.280 1.00 34.31 294 TYR A O 1
ATOM 2270 N N . LEU A 1 295 ? -9.939 18.315 0.574 1.00 33.03 295 LEU A N 1
ATOM 2271 C CA . LEU A 1 295 ? -8.710 18.419 1.357 1.00 33.03 295 LEU A CA 1
ATOM 2272 C C . LEU A 1 295 ? -9.049 17.961 2.784 1.00 33.03 295 LEU A C 1
ATOM 2274 O O . LEU A 1 295 ? -9.442 18.762 3.628 1.00 33.03 295 LEU A O 1
ATOM 2278 N N . GLY A 1 296 ? -9.005 16.648 3.015 1.00 36.09 296 GLY A N 1
ATOM 2279 C CA . GLY A 1 296 ? -8.934 16.107 4.369 1.00 36.09 296 GLY A CA 1
ATOM 2280 C C . GLY A 1 296 ? -7.601 16.515 4.994 1.00 36.09 296 GLY A C 1
ATOM 2281 O O . GLY A 1 296 ? -6.625 16.714 4.272 1.00 36.09 296 GLY A O 1
ATOM 2282 N N . ALA A 1 297 ? -7.575 16.686 6.314 1.00 32.09 297 ALA A N 1
ATOM 2283 C CA . ALA A 1 297 ? -6.353 17.019 7.041 1.00 32.09 297 ALA A CA 1
ATOM 2284 C C . ALA A 1 297 ? -5.245 15.974 6.794 1.00 32.09 297 ALA A C 1
ATOM 2286 O O . ALA A 1 297 ? -5.543 14.804 6.551 1.00 32.09 297 ALA A O 1
ATOM 2287 N N . ASP A 1 298 ? -3.981 16.404 6.867 1.00 31.94 298 ASP A N 1
ATOM 2288 C CA . ASP A 1 298 ? -2.798 15.542 6.759 1.00 31.94 298 ASP A CA 1
ATOM 2289 C C . ASP A 1 298 ? -2.923 14.336 7.711 1.00 31.94 298 ASP A C 1
ATOM 2291 O O . ASP A 1 298 ? -2.987 14.529 8.922 1.00 31.94 298 ASP A O 1
ATOM 2295 N N . ASN A 1 299 ? -2.974 13.112 7.163 1.00 41.69 299 ASN A N 1
ATOM 2296 C CA . ASN A 1 299 ? -3.033 11.833 7.891 1.00 41.69 299 ASN A CA 1
ATOM 2297 C C . ASN A 1 299 ? -3.963 11.831 9.122 1.00 41.69 299 ASN A C 1
ATOM 2299 O O . ASN A 1 299 ? -3.463 11.943 10.248 1.00 41.69 299 ASN A O 1
ATOM 2303 N N . PRO A 1 300 ? -5.287 11.613 8.989 1.00 41.03 300 PRO A N 1
ATOM 2304 C CA . PRO A 1 300 ? -6.021 11.209 10.167 1.00 41.03 300 PRO A CA 1
ATOM 2305 C C . PRO A 1 300 ? -5.457 9.846 10.604 1.00 41.03 300 PRO A C 1
ATOM 2307 O O . PRO A 1 300 ? -5.396 8.916 9.800 1.00 41.03 300 PRO A O 1
ATOM 2310 N N . PRO A 1 301 ? -4.975 9.703 11.843 1.00 45.25 301 PRO A N 1
ATOM 2311 C CA . PRO A 1 301 ? -4.593 8.398 12.360 1.00 45.25 301 PRO A CA 1
ATOM 2312 C C . PRO A 1 301 ? -5.720 7.369 12.149 1.00 45.25 301 PRO A C 1
ATOM 2314 O O . PRO A 1 301 ? -6.885 7.782 12.117 1.00 45.25 301 PRO A O 1
ATOM 2317 N N . PRO A 1 302 ? -5.416 6.057 12.017 1.00 42.84 302 PRO A N 1
ATOM 2318 C CA . PRO A 1 302 ? -6.450 5.028 11.933 1.00 42.84 302 PRO A CA 1
ATOM 2319 C C . PRO A 1 302 ? -7.515 5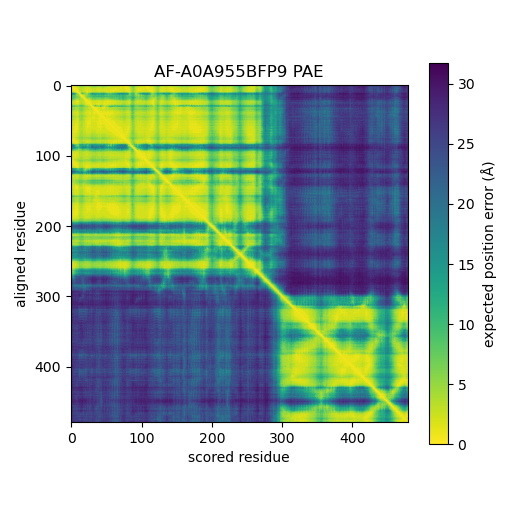.281 12.999 1.00 42.84 302 PRO A C 1
ATOM 2321 O O . PRO A 1 302 ? -7.192 5.511 14.167 1.00 42.84 302 PRO A O 1
ATOM 2324 N N . LYS A 1 303 ? -8.783 5.324 12.576 1.00 48.09 303 LYS A N 1
ATOM 2325 C CA . LYS A 1 303 ? -9.886 5.570 13.500 1.00 48.09 303 LYS A CA 1
ATOM 2326 C C . LYS A 1 303 ? -9.946 4.364 14.446 1.00 48.09 303 LYS A C 1
ATOM 2328 O O . LYS A 1 303 ? -10.095 3.246 13.948 1.00 48.09 303 LYS A O 1
ATOM 2333 N N . PRO A 1 304 ? -9.774 4.550 15.768 1.00 50.06 304 PRO A N 1
ATOM 2334 C CA . PRO A 1 304 ? -9.845 3.444 16.710 1.00 50.06 304 PRO A CA 1
ATOM 2335 C C . PRO A 1 304 ? -11.155 2.685 16.528 1.00 50.06 304 PRO A C 1
ATOM 2337 O O . PRO A 1 304 ? -12.192 3.299 16.271 1.00 50.06 304 PRO A O 1
ATOM 2340 N N . ASN A 1 305 ? -11.124 1.365 16.722 1.00 49.97 305 ASN A N 1
ATOM 2341 C CA . ASN A 1 305 ? -12.341 0.579 16.904 1.00 49.97 305 ASN A CA 1
ATOM 2342 C C . ASN A 1 305 ? -12.923 0.860 18.303 1.00 49.97 305 ASN A C 1
ATOM 2344 O O . ASN A 1 305 ? -12.998 -0.017 19.156 1.00 49.97 305 ASN A O 1
ATOM 2348 N N . SER A 1 306 ? -13.260 2.125 18.563 1.00 52.72 306 SER A N 1
ATOM 2349 C CA . SER A 1 306 ? -13.762 2.615 19.847 1.00 52.72 306 SER A CA 1
ATOM 2350 C C . SER A 1 306 ? -15.228 2.268 20.086 1.00 52.72 306 SER A C 1
ATOM 2352 O O . SER A 1 306 ? -15.753 2.538 21.166 1.00 52.72 306 SER A O 1
ATOM 2354 N N . ASP A 1 307 ? -15.889 1.713 19.071 1.00 53.22 307 ASP A N 1
ATOM 2355 C CA . ASP A 1 307 ? -17.336 1.534 19.035 1.00 53.22 307 ASP A CA 1
ATOM 2356 C C . ASP A 1 307 ? -17.765 0.154 19.552 1.00 53.22 307 ASP A C 1
ATOM 2358 O O . ASP A 1 307 ? -18.943 -0.038 19.848 1.00 53.22 307 ASP A O 1
ATOM 2362 N N . VAL A 1 308 ? -16.826 -0.782 19.748 1.00 52.41 308 VAL A N 1
ATOM 2363 C CA . VAL A 1 308 ? -17.097 -2.054 20.432 1.00 52.41 308 VAL A CA 1
ATOM 2364 C C . VAL A 1 308 ? -17.197 -1.781 21.940 1.00 52.41 308 VAL A C 1
ATOM 2366 O O . VAL A 1 308 ? -16.221 -1.326 22.540 1.00 52.41 308 VAL A O 1
ATOM 2369 N N . PRO A 1 309 ? -18.364 -1.993 22.574 1.00 58.72 309 PRO A N 1
ATOM 2370 C CA . PRO A 1 309 ? -18.493 -1.888 24.024 1.00 58.72 309 PRO A CA 1
ATOM 2371 C C . PRO A 1 309 ? -17.671 -2.989 24.698 1.00 58.72 309 PRO A C 1
ATOM 2373 O O . PRO A 1 309 ? -17.599 -4.104 24.172 1.00 58.72 309 PRO A O 1
ATOM 2376 N N . ALA A 1 310 ? -17.092 -2.705 25.866 1.00 63.59 310 ALA A N 1
ATOM 2377 C CA . ALA A 1 310 ? -16.480 -3.744 26.686 1.00 63.59 310 ALA A CA 1
ATOM 2378 C C . ALA A 1 310 ? -17.492 -4.850 27.014 1.00 63.59 310 ALA A C 1
ATOM 2380 O O . ALA A 1 310 ? -18.707 -4.624 27.039 1.00 63.59 310 ALA A O 1
ATOM 2381 N N . ALA A 1 311 ? -16.992 -6.055 27.280 1.00 61.41 311 ALA A N 1
ATOM 2382 C CA . ALA A 1 311 ? -17.803 -7.119 27.851 1.00 61.41 311 ALA A CA 1
ATOM 2383 C C . ALA A 1 311 ? -18.077 -6.768 29.321 1.00 61.41 311 ALA A C 1
ATOM 2385 O O . ALA A 1 311 ? -17.418 -7.297 30.205 1.00 61.41 311 ALA A O 1
ATOM 2386 N N . THR A 1 312 ? -19.007 -5.839 29.564 1.00 69.25 312 THR A N 1
ATOM 2387 C CA . THR A 1 312 ? -19.304 -5.318 30.898 1.00 69.25 312 THR A CA 1
ATOM 2388 C C . THR A 1 312 ? -19.814 -6.441 31.801 1.00 69.25 312 THR A C 1
ATOM 2390 O O . THR A 1 312 ? -20.951 -6.911 31.700 1.00 69.25 312 THR A O 1
ATOM 2393 N N . LEU A 1 313 ? -18.941 -6.902 32.686 1.00 63.03 313 LEU A N 1
ATOM 2394 C CA . LEU A 1 313 ? -19.203 -7.928 33.688 1.00 63.03 313 LEU A CA 1
ATOM 2395 C C . LEU A 1 313 ? -19.028 -7.294 35.079 1.00 63.03 313 LEU A C 1
ATOM 2397 O O . LEU A 1 313 ? -18.296 -6.321 35.232 1.00 63.03 313 LEU A O 1
ATOM 2401 N N . GLY A 1 314 ? -19.766 -7.779 36.082 1.00 74.75 314 GLY A N 1
ATOM 2402 C CA . GLY A 1 314 ? -19.656 -7.292 37.465 1.00 74.75 314 GLY A CA 1
ATOM 2403 C C . GLY A 1 314 ? -20.766 -6.335 37.926 1.00 74.75 314 GLY A C 1
ATOM 2404 O O . GLY A 1 314 ? -21.884 -6.360 37.413 1.00 74.75 314 GLY A O 1
ATOM 2405 N N . GLN A 1 315 ? -20.475 -5.557 38.975 1.00 83.38 315 GLN A N 1
ATOM 2406 C CA . GLN A 1 315 ? -21.405 -4.647 39.660 1.00 83.38 315 GLN A CA 1
ATOM 2407 C C . GLN A 1 315 ? -20.750 -3.277 39.871 1.00 83.38 315 GLN A C 1
ATOM 2409 O O . GLN A 1 315 ? -19.599 -3.214 40.295 1.00 83.38 315 GLN A O 1
ATOM 2414 N N . ALA A 1 316 ? -21.487 -2.182 39.657 1.00 84.94 316 ALA A N 1
ATOM 2415 C CA . ALA A 1 316 ? -20.996 -0.818 39.903 1.00 84.94 316 ALA A CA 1
ATOM 2416 C C . ALA A 1 316 ? -20.819 -0.471 41.395 1.00 84.94 316 ALA A C 1
ATOM 2418 O O . ALA A 1 316 ? -20.247 0.566 41.739 1.00 84.94 316 ALA A O 1
ATOM 2419 N N . SER A 1 317 ? -21.319 -1.318 42.300 1.00 87.44 317 SER A N 1
ATOM 2420 C CA . SER A 1 317 ? -21.297 -1.072 43.740 1.00 87.44 317 SER A CA 1
ATOM 2421 C C . SER A 1 317 ? -19.890 -0.824 44.289 1.00 87.44 317 SER A C 1
ATOM 2423 O O . SER A 1 317 ? -18.993 -1.652 44.162 1.00 87.44 317 SER A O 1
ATOM 2425 N N . GLY A 1 318 ? -19.725 0.306 44.981 1.00 85.12 318 GLY A N 1
ATOM 2426 C CA . GLY A 1 318 ? -18.499 0.633 45.708 1.00 85.12 318 GLY A CA 1
ATOM 2427 C C . GLY A 1 318 ? -17.367 1.199 44.852 1.00 85.12 318 GLY A C 1
ATOM 2428 O O . GLY A 1 318 ? -16.356 1.589 45.429 1.00 85.12 318 GLY A O 1
ATOM 2429 N N . ILE A 1 319 ? -17.540 1.301 43.530 1.00 92.56 319 ILE A N 1
ATOM 2430 C CA . ILE A 1 319 ? -16.581 1.970 42.648 1.00 92.56 319 ILE A CA 1
ATOM 2431 C C . ILE A 1 319 ? -16.733 3.484 42.804 1.00 92.56 319 ILE A C 1
ATOM 2433 O O . ILE A 1 319 ? -17.829 4.036 42.696 1.00 92.56 319 ILE A O 1
ATOM 2437 N N . THR A 1 320 ? -15.624 4.169 43.062 1.00 94.69 320 THR A N 1
ATOM 2438 C CA . THR A 1 320 ? -15.535 5.631 43.091 1.00 94.69 320 THR A CA 1
ATOM 2439 C C . THR A 1 320 ? -14.771 6.154 41.874 1.00 94.69 320 THR A C 1
ATOM 2441 O O . THR A 1 320 ? -14.030 5.426 41.217 1.00 94.69 320 THR A O 1
ATOM 2444 N N . VAL A 1 321 ? -14.877 7.455 41.588 1.00 95.75 321 VAL A N 1
ATOM 2445 C CA . VAL A 1 321 ? -14.057 8.092 40.538 1.00 95.75 321 VAL A CA 1
ATOM 2446 C C . VAL A 1 321 ? -12.555 7.987 40.842 1.00 95.75 321 VAL A C 1
ATOM 2448 O O . VAL A 1 321 ? -11.737 7.876 39.925 1.00 95.75 321 VAL A O 1
ATOM 2451 N N . ALA A 1 322 ? -12.174 7.953 42.122 1.00 94.31 322 ALA A N 1
ATOM 2452 C CA . ALA A 1 322 ? -10.791 7.714 42.523 1.00 94.31 322 ALA A CA 1
ATOM 2453 C C . ALA A 1 322 ? -10.324 6.304 42.114 1.00 94.31 322 ALA A C 1
ATOM 2455 O O . ALA A 1 322 ? -9.212 6.154 41.612 1.00 94.31 322 ALA A O 1
ATOM 2456 N N . ASP A 1 323 ? -11.187 5.291 42.234 1.00 94.38 323 ASP A N 1
ATOM 2457 C CA . ASP A 1 323 ? -10.875 3.921 41.807 1.00 94.38 323 ASP A CA 1
ATOM 2458 C C . ASP A 1 323 ? -10.754 3.822 40.282 1.00 94.38 323 ASP A C 1
ATOM 2460 O O . ASP A 1 323 ? -9.811 3.212 39.776 1.00 94.38 323 ASP A O 1
ATOM 2464 N N . ILE A 1 324 ? -11.657 4.480 39.543 1.00 95.50 324 ILE A N 1
ATOM 2465 C CA . ILE A 1 324 ? -11.629 4.536 38.071 1.00 95.50 324 ILE A CA 1
ATOM 2466 C C . ILE A 1 324 ? -10.338 5.207 37.590 1.00 95.50 324 ILE A C 1
ATOM 2468 O O . ILE A 1 324 ? -9.606 4.662 36.764 1.00 95.50 324 ILE A O 1
ATOM 2472 N N . SER A 1 325 ? -10.027 6.387 38.127 1.00 95.25 325 SER A N 1
ATOM 2473 C CA . SER A 1 325 ? -8.849 7.160 37.726 1.00 95.25 325 SER A CA 1
ATOM 2474 C C . SER A 1 325 ? -7.532 6.484 38.122 1.00 95.25 325 SER A C 1
ATOM 2476 O O . SER A 1 325 ? -6.560 6.528 37.358 1.00 95.25 325 SER A O 1
ATOM 2478 N N . SER A 1 326 ? -7.500 5.807 39.274 1.00 93.44 326 SER A N 1
ATOM 2479 C CA . SER A 1 326 ? -6.374 4.964 39.677 1.00 93.44 326 SER A CA 1
ATOM 2480 C C . SER A 1 326 ? -6.227 3.759 38.751 1.00 93.44 326 SER A C 1
ATOM 2482 O O . SER A 1 326 ? -5.114 3.476 38.319 1.00 93.44 326 SER A O 1
ATOM 2484 N N . SER A 1 327 ? -7.325 3.085 38.397 1.00 94.19 327 SER A N 1
ATOM 2485 C CA . SER A 1 327 ? -7.305 1.922 37.499 1.00 94.19 327 SER A CA 1
ATOM 2486 C C . SER A 1 327 ? -6.810 2.290 36.105 1.00 94.19 327 SER A C 1
ATOM 2488 O O . SER A 1 327 ? -5.973 1.583 35.556 1.00 94.19 327 SER A O 1
ATOM 2490 N N . LEU A 1 328 ? -7.235 3.436 35.567 1.00 94.00 328 LEU A N 1
ATOM 2491 C CA . LEU A 1 328 ? -6.705 3.967 34.310 1.00 94.00 328 LEU A CA 1
ATOM 2492 C C . LEU A 1 328 ? -5.213 4.292 34.400 1.00 94.00 328 LEU A C 1
ATOM 2494 O O . LEU A 1 328 ? -4.446 3.914 33.519 1.00 94.00 328 LEU A O 1
ATOM 2498 N N . THR A 1 329 ? -4.796 4.983 35.465 1.00 93.88 329 THR A N 1
ATOM 2499 C CA . THR A 1 329 ? -3.392 5.375 35.660 1.00 93.88 329 THR A CA 1
ATOM 2500 C C . THR A 1 329 ? -2.495 4.146 35.767 1.00 93.88 329 THR A C 1
ATOM 2502 O O . THR A 1 329 ? -1.481 4.058 35.079 1.00 93.88 329 THR A O 1
ATOM 2505 N N . THR A 1 330 ? -2.862 3.186 36.614 1.00 92.75 330 THR A N 1
ATOM 2506 C CA . THR A 1 330 ? -2.099 1.952 36.799 1.00 92.75 330 THR A CA 1
ATOM 2507 C C . THR A 1 330 ? -2.157 1.082 35.551 1.00 92.75 330 THR A C 1
ATOM 2509 O O . THR A 1 330 ? -1.106 0.723 35.043 1.00 92.75 330 THR A O 1
ATOM 2512 N N . GLY A 1 331 ? -3.347 0.800 35.017 1.00 91.38 331 GLY A N 1
ATOM 2513 C CA . GLY A 1 331 ? -3.529 -0.079 33.862 1.00 91.38 331 GLY A CA 1
ATOM 2514 C C . GLY A 1 331 ? -2.796 0.412 32.616 1.00 91.38 331 GLY A C 1
ATOM 2515 O O . GLY A 1 331 ? -2.066 -0.358 31.997 1.00 91.38 331 GLY A O 1
ATOM 2516 N N . PHE A 1 332 ? -2.888 1.708 32.297 1.00 91.31 332 PHE A N 1
ATOM 2517 C CA . PHE A 1 332 ? -2.156 2.281 31.167 1.00 91.31 332 PHE A CA 1
ATOM 2518 C C . PHE A 1 332 ? -0.637 2.257 31.380 1.00 91.31 332 PHE A C 1
ATOM 2520 O O . PHE A 1 332 ? 0.106 1.936 30.457 1.00 91.31 332 PHE A O 1
ATOM 2527 N N . ASN A 1 333 ? -0.155 2.588 32.582 1.00 90.88 333 ASN A N 1
ATOM 2528 C CA . ASN A 1 333 ? 1.285 2.592 32.846 1.00 90.88 333 ASN A CA 1
ATOM 2529 C C . ASN A 1 333 ? 1.860 1.166 32.911 1.00 90.88 333 ASN A C 1
ATOM 2531 O O . ASN A 1 333 ? 2.971 0.959 32.447 1.00 90.88 333 ASN A O 1
ATOM 2535 N N . THR A 1 334 ? 1.099 0.177 33.390 1.00 88.88 334 THR A N 1
ATOM 2536 C CA . THR A 1 334 ? 1.469 -1.244 33.298 1.00 88.88 334 THR A CA 1
ATOM 2537 C C . THR A 1 334 ? 1.474 -1.718 31.850 1.00 88.88 334 THR A C 1
ATOM 2539 O O . THR A 1 334 ? 2.425 -2.367 31.440 1.00 88.88 334 THR A O 1
ATOM 2542 N N . LEU A 1 335 ? 0.470 -1.350 31.043 1.00 84.75 335 LEU A N 1
ATOM 2543 C CA . LEU A 1 335 ? 0.483 -1.632 29.606 1.00 84.75 335 LEU A CA 1
ATOM 2544 C C . LEU A 1 335 ? 1.757 -1.079 28.955 1.00 84.75 335 LEU A C 1
ATOM 2546 O O . LEU A 1 335 ? 2.430 -1.777 28.202 1.00 84.75 335 LEU A O 1
ATOM 2550 N N . ARG A 1 336 ? 2.074 0.182 29.256 1.00 85.31 336 ARG A N 1
ATOM 2551 C CA . ARG A 1 336 ? 3.267 0.858 28.757 1.00 85.31 336 ARG A CA 1
ATOM 2552 C C . ARG A 1 336 ? 4.538 0.109 29.162 1.00 85.31 336 ARG A C 1
ATOM 2554 O O . ARG A 1 336 ? 5.375 -0.139 28.309 1.00 85.31 336 ARG A O 1
ATOM 2561 N N . ASP A 1 337 ? 4.676 -0.222 30.439 1.00 83.06 337 ASP A N 1
ATOM 2562 C CA . ASP A 1 337 ? 5.912 -0.793 30.974 1.00 83.06 337 ASP A CA 1
ATOM 2563 C C . ASP A 1 337 ? 6.099 -2.264 30.556 1.00 83.06 337 ASP A C 1
ATOM 2565 O O . ASP A 1 337 ? 7.211 -2.652 30.216 1.00 83.06 337 ASP A O 1
ATOM 2569 N N . ASP A 1 338 ? 5.029 -3.066 30.518 1.00 81.00 338 ASP A N 1
ATOM 2570 C CA . ASP A 1 338 ? 5.123 -4.508 30.248 1.00 81.00 338 ASP A CA 1
ATOM 2571 C C . ASP A 1 338 ? 5.022 -4.843 28.749 1.00 81.00 338 ASP A C 1
ATOM 2573 O O . ASP A 1 338 ? 5.723 -5.726 28.260 1.00 81.00 338 ASP A O 1
ATOM 2577 N N . TYR A 1 339 ? 4.148 -4.163 27.996 1.00 75.88 339 TYR A N 1
ATOM 2578 C CA . TYR A 1 339 ? 3.816 -4.577 26.626 1.00 75.88 339 TYR A CA 1
ATOM 2579 C C . TYR A 1 339 ? 4.529 -3.779 25.539 1.00 75.88 339 TYR A C 1
ATOM 2581 O O . TYR A 1 339 ? 4.549 -4.233 24.395 1.00 75.88 339 TYR A O 1
ATOM 2589 N N . LEU A 1 340 ? 5.113 -2.612 25.836 1.00 75.06 340 LEU A N 1
ATOM 2590 C CA . LEU A 1 340 ? 5.888 -1.892 24.819 1.00 75.06 340 LEU A CA 1
ATOM 2591 C C . LEU A 1 340 ? 7.205 -2.576 24.505 1.00 75.06 340 LEU A C 1
ATOM 2593 O O . LEU A 1 340 ? 7.583 -2.597 23.336 1.00 75.06 340 LEU A O 1
ATOM 2597 N N . ASP A 1 341 ? 7.853 -3.172 25.501 1.00 71.81 341 ASP A N 1
ATOM 2598 C CA . ASP A 1 341 ? 9.061 -3.967 25.292 1.00 71.81 341 ASP A CA 1
ATOM 2599 C C . ASP A 1 341 ? 8.747 -5.192 24.421 1.00 71.81 341 ASP A C 1
ATOM 2601 O O . ASP A 1 341 ? 9.433 -5.446 23.428 1.00 71.81 341 ASP A O 1
ATOM 2605 N N . ASP A 1 342 ? 7.644 -5.889 24.709 1.00 74.69 342 ASP A N 1
ATOM 2606 C CA . ASP A 1 342 ? 7.171 -7.019 23.904 1.00 74.69 342 ASP A CA 1
ATOM 2607 C C . ASP A 1 342 ? 6.763 -6.591 22.485 1.00 74.69 342 ASP A C 1
ATOM 2609 O O . ASP A 1 342 ? 7.105 -7.253 21.503 1.00 74.69 342 ASP A O 1
ATOM 2613 N N . PHE A 1 343 ? 6.058 -5.465 22.342 1.00 72.38 343 PHE A N 1
ATOM 2614 C CA . PHE A 1 343 ? 5.672 -4.919 21.041 1.00 72.38 343 PHE A CA 1
ATOM 2615 C C . PHE A 1 343 ? 6.897 -4.504 20.218 1.00 72.38 343 PHE A C 1
ATOM 2617 O O . PHE A 1 343 ? 6.992 -4.844 19.036 1.00 72.38 343 PHE A O 1
ATOM 2624 N N . ALA A 1 344 ? 7.868 -3.830 20.841 1.00 72.44 344 ALA A N 1
ATOM 2625 C CA . ALA A 1 344 ? 9.146 -3.490 20.227 1.00 72.44 344 ALA A CA 1
ATOM 2626 C C . ALA A 1 344 ? 9.901 -4.755 19.799 1.00 72.44 344 ALA A C 1
ATOM 2628 O O . ALA A 1 344 ? 10.410 -4.810 18.679 1.00 72.44 344 ALA A O 1
ATOM 2629 N N . ALA A 1 345 ? 9.909 -5.796 20.637 1.00 72.38 345 ALA A N 1
ATOM 2630 C CA . ALA A 1 345 ? 10.523 -7.082 20.331 1.00 72.38 345 ALA A CA 1
ATOM 2631 C C . ALA A 1 345 ? 9.835 -7.811 19.163 1.00 72.38 345 ALA A C 1
ATOM 2633 O O . ALA A 1 345 ? 10.521 -8.442 18.364 1.00 72.38 345 ALA A O 1
ATOM 2634 N N . GLN A 1 346 ? 8.510 -7.702 19.007 1.00 74.50 346 GLN A N 1
ATOM 2635 C CA . GLN A 1 346 ? 7.794 -8.293 17.865 1.00 74.50 346 GLN A CA 1
ATOM 2636 C C . GLN A 1 346 ? 7.969 -7.518 16.557 1.00 74.50 346 GLN A C 1
ATOM 2638 O O . GLN A 1 346 ? 7.929 -8.110 15.477 1.00 74.50 346 GLN A O 1
ATOM 2643 N N . LEU A 1 347 ? 8.164 -6.201 16.635 1.00 70.31 347 LEU A N 1
ATOM 2644 C CA . LEU A 1 347 ? 8.559 -5.391 15.482 1.00 70.31 347 LEU A CA 1
ATOM 2645 C C . LEU A 1 347 ? 10.029 -5.598 15.107 1.00 70.31 347 LEU A C 1
ATOM 2647 O O . LEU A 1 347 ? 10.430 -5.273 13.985 1.00 70.31 347 LEU A O 1
ATOM 2651 N N . ASN A 1 348 ? 10.828 -6.129 16.031 1.00 75.50 348 ASN A N 1
ATOM 2652 C CA . ASN A 1 348 ? 12.234 -6.370 15.816 1.00 75.50 348 ASN A CA 1
ATOM 2653 C C . ASN A 1 348 ? 12.455 -7.540 14.844 1.00 75.50 348 ASN A C 1
ATOM 2655 O O . ASN A 1 348 ? 11.994 -8.660 15.058 1.00 75.50 348 ASN A O 1
ATOM 2659 N N . LEU A 1 349 ? 13.193 -7.288 13.764 1.00 70.56 349 LEU A N 1
ATOM 2660 C CA . LEU A 1 349 ? 13.680 -8.343 12.883 1.00 70.56 349 LEU A CA 1
ATOM 2661 C C . LEU A 1 349 ? 15.047 -8.800 13.399 1.00 70.56 349 LEU A C 1
ATOM 2663 O O . LEU A 1 349 ? 15.906 -7.935 13.557 1.00 70.56 349 LEU A O 1
ATOM 2667 N N . PRO A 1 350 ? 15.280 -10.108 13.616 1.00 74.31 350 PRO A N 1
ATOM 2668 C CA . PRO A 1 350 ? 16.539 -10.594 14.175 1.00 74.31 350 PRO A CA 1
ATOM 2669 C C . PRO A 1 350 ? 17.741 -10.263 13.280 1.00 74.31 350 PRO A C 1
ATOM 2671 O O . PRO A 1 350 ? 17.585 -10.074 12.068 1.00 74.31 350 PRO A O 1
ATOM 2674 N N . ASP A 1 351 ? 18.939 -10.246 13.867 1.00 65.50 351 ASP A N 1
ATOM 2675 C CA . ASP A 1 351 ? 20.208 -10.015 13.163 1.00 65.50 351 ASP A CA 1
ATOM 2676 C C . ASP A 1 351 ? 20.303 -10.820 11.855 1.00 65.50 351 ASP A C 1
ATOM 2678 O O . ASP A 1 351 ? 19.963 -12.005 11.795 1.00 65.50 351 ASP A O 1
ATOM 2682 N N . GLY A 1 352 ? 20.753 -10.164 10.782 1.00 62.78 352 GLY A N 1
ATOM 2683 C CA . GLY A 1 352 ? 20.875 -10.773 9.454 1.00 62.78 352 GLY A CA 1
ATOM 2684 C C . GLY A 1 352 ? 19.564 -10.886 8.663 1.00 62.78 352 GLY A C 1
ATOM 2685 O O . GLY A 1 352 ? 19.588 -11.304 7.505 1.00 62.78 352 GLY A O 1
ATOM 2686 N N . SER A 1 353 ? 18.423 -10.476 9.230 1.00 67.88 353 SER A N 1
ATOM 2687 C CA . SER A 1 353 ? 17.155 -10.369 8.484 1.00 67.88 353 SER A CA 1
ATOM 2688 C C . SER A 1 353 ? 17.155 -9.211 7.486 1.00 67.88 353 SER A C 1
ATOM 2690 O O . SER A 1 353 ? 16.432 -9.247 6.488 1.00 67.88 353 SER A O 1
ATOM 2692 N N . LEU A 1 354 ? 17.952 -8.174 7.754 1.00 61.78 354 LEU A N 1
ATOM 2693 C CA . LEU A 1 354 ? 18.181 -7.064 6.839 1.00 61.78 354 LEU A CA 1
ATOM 2694 C C . LEU A 1 354 ? 19.473 -7.321 6.058 1.00 61.78 354 LEU A C 1
ATOM 2696 O O . LEU A 1 354 ? 20.528 -7.498 6.669 1.00 61.78 354 LEU A O 1
ATOM 2700 N N . PRO A 1 355 ? 19.432 -7.322 4.714 1.00 60.62 355 PRO A N 1
ATOM 2701 C CA . PRO A 1 355 ? 20.647 -7.420 3.924 1.00 60.62 355 PRO A CA 1
ATOM 2702 C C . PRO A 1 355 ? 21.614 -6.303 4.320 1.00 60.62 355 PRO A C 1
ATOM 2704 O O . PRO A 1 355 ? 21.204 -5.149 4.440 1.00 60.62 355 PRO A O 1
ATOM 2707 N N . LEU A 1 356 ? 22.902 -6.637 4.434 1.00 62.53 356 LEU A N 1
ATOM 2708 C CA . LEU A 1 356 ? 24.007 -5.691 4.646 1.00 62.53 356 LEU A CA 1
ATOM 2709 C C . LEU A 1 356 ? 24.129 -5.099 6.060 1.00 62.53 356 LEU A C 1
ATOM 2711 O O . LEU A 1 356 ? 25.034 -4.291 6.274 1.00 62.53 356 LEU A O 1
ATOM 2715 N N . VAL A 1 357 ? 23.299 -5.502 7.028 1.00 65.56 357 VAL A N 1
ATOM 2716 C CA . VAL A 1 357 ? 23.347 -4.992 8.409 1.00 65.56 357 VAL A CA 1
ATOM 2717 C C . VAL A 1 357 ? 23.393 -6.153 9.409 1.00 65.56 357 VAL A C 1
ATOM 2719 O O . VAL A 1 357 ? 22.461 -6.947 9.488 1.00 65.56 357 VAL A O 1
ATOM 2722 N N . ASP A 1 358 ? 24.463 -6.215 10.207 1.00 66.00 358 ASP A N 1
ATOM 2723 C CA . ASP A 1 358 ? 24.647 -7.176 11.309 1.00 66.00 358 ASP A CA 1
ATOM 2724 C C . ASP A 1 358 ? 24.051 -6.595 12.603 1.00 66.00 358 ASP A C 1
ATOM 2726 O O . ASP A 1 358 ? 24.718 -6.487 13.631 1.00 66.00 358 ASP A O 1
ATOM 2730 N N . ALA A 1 359 ? 22.817 -6.104 12.511 1.00 65.88 359 ALA A N 1
ATOM 2731 C CA . ALA A 1 359 ? 22.052 -5.594 13.638 1.00 65.88 359 ALA A CA 1
ATOM 2732 C C . ALA A 1 359 ? 20.562 -5.824 13.394 1.00 65.88 359 ALA A C 1
ATOM 2734 O O . ALA A 1 359 ? 20.072 -5.697 12.265 1.00 65.88 359 ALA A O 1
ATOM 2735 N N . ASP A 1 360 ? 19.856 -6.130 14.469 1.00 72.31 360 ASP A N 1
ATOM 2736 C CA . ASP A 1 360 ? 18.418 -6.268 14.495 1.00 72.31 360 ASP A CA 1
ATOM 2737 C C . ASP A 1 360 ? 17.738 -4.906 14.244 1.00 72.31 360 ASP A C 1
ATOM 2739 O O . ASP A 1 360 ? 18.295 -3.830 14.504 1.00 72.31 360 ASP A O 1
ATOM 2743 N N . LEU A 1 361 ? 16.537 -4.935 13.660 1.00 69.62 361 LEU A N 1
ATOM 2744 C CA . LEU A 1 361 ? 15.820 -3.719 13.250 1.00 69.62 361 LEU A CA 1
ATOM 2745 C C . LEU A 1 361 ? 15.496 -2.803 14.447 1.00 69.62 361 LEU A C 1
ATOM 2747 O O . LEU A 1 361 ? 15.470 -1.581 14.301 1.00 69.62 361 LEU A O 1
ATOM 2751 N N . GLY A 1 362 ? 15.256 -3.387 15.617 1.00 69.88 362 GLY A N 1
ATOM 2752 C CA . GLY A 1 362 ? 14.932 -2.706 16.863 1.00 69.88 362 GLY A CA 1
ATOM 2753 C C . GLY A 1 362 ? 16.099 -1.868 17.362 1.00 69.88 362 GLY A C 1
ATOM 2754 O O . GLY A 1 362 ? 15.931 -0.672 17.582 1.00 69.88 362 GLY A O 1
ATOM 2755 N N . SER A 1 363 ? 17.289 -2.456 17.431 1.00 71.94 363 SER A N 1
ATOM 2756 C CA . SER A 1 363 ? 18.557 -1.807 17.764 1.00 71.94 363 SER A CA 1
ATOM 2757 C C . SER A 1 363 ? 18.941 -0.761 16.719 1.00 71.94 363 SER A C 1
ATOM 2759 O O . SER A 1 363 ? 19.409 0.329 17.061 1.00 71.94 363 SER A O 1
ATOM 2761 N N . LEU A 1 364 ? 18.703 -1.065 15.438 1.00 72.19 364 LEU A N 1
ATOM 2762 C CA . LEU A 1 364 ? 18.944 -0.145 14.331 1.00 72.19 364 LEU A CA 1
ATOM 2763 C C . LEU A 1 364 ? 18.104 1.130 14.456 1.00 72.19 364 LEU A C 1
ATOM 2765 O O . LEU A 1 364 ? 18.606 2.224 14.214 1.00 72.19 364 LEU A O 1
ATOM 2769 N N . LEU A 1 365 ? 16.835 0.993 14.824 1.00 72.56 365 LEU A N 1
ATOM 2770 C CA . LEU A 1 365 ? 15.891 2.102 14.912 1.00 72.56 365 LEU A CA 1
ATOM 2771 C C . LEU A 1 365 ? 15.742 2.671 16.334 1.00 72.56 365 LEU A C 1
ATOM 2773 O O . LEU A 1 365 ? 15.116 3.713 16.484 1.00 72.56 365 LEU A O 1
ATOM 2777 N N . GLN A 1 366 ? 16.329 2.042 17.358 1.00 74.62 366 GLN A N 1
ATOM 2778 C CA . GLN A 1 366 ? 16.068 2.334 18.779 1.00 74.62 366 GLN A CA 1
ATOM 2779 C C . GLN A 1 366 ? 14.562 2.348 19.080 1.00 74.62 366 GLN A C 1
ATOM 2781 O O . GLN A 1 366 ? 14.037 3.304 19.655 1.00 74.62 366 GLN A O 1
ATOM 2786 N N . LEU A 1 367 ? 13.850 1.325 18.585 1.00 74.19 367 LEU A N 1
ATOM 2787 C CA . LEU A 1 367 ? 12.385 1.268 18.657 1.00 74.19 367 LEU A CA 1
ATOM 2788 C C . LEU A 1 367 ? 11.882 1.332 20.098 1.00 74.19 367 LEU A C 1
ATOM 2790 O O . LEU A 1 367 ? 10.891 2.003 20.348 1.00 74.19 367 LEU A O 1
ATOM 2794 N N . ASP A 1 368 ? 12.582 0.686 21.022 1.00 73.19 368 ASP A N 1
ATOM 2795 C CA . ASP A 1 368 ? 12.330 0.708 22.462 1.00 73.19 368 ASP A CA 1
ATOM 2796 C C . ASP A 1 368 ? 12.327 2.139 23.027 1.00 73.19 368 ASP A C 1
ATOM 2798 O O . ASP A 1 368 ? 11.325 2.595 23.580 1.00 73.19 368 ASP A O 1
ATOM 2802 N N . VAL A 1 369 ? 13.408 2.891 22.803 1.00 75.44 369 VAL A N 1
ATOM 2803 C CA . VAL A 1 369 ? 13.549 4.273 23.284 1.00 75.44 369 VAL A CA 1
ATOM 2804 C C . VAL A 1 369 ? 12.518 5.177 22.616 1.00 75.44 369 VAL A C 1
ATOM 2806 O O . VAL A 1 369 ? 11.863 5.977 23.279 1.00 75.44 369 VAL A O 1
ATOM 2809 N N . ALA A 1 370 ? 12.332 5.033 21.304 1.00 74.88 370 ALA A N 1
ATOM 2810 C CA . ALA A 1 370 ? 11.398 5.861 20.556 1.00 74.88 370 ALA A CA 1
ATOM 2811 C C . ALA A 1 370 ? 9.931 5.610 20.945 1.00 74.88 370 ALA A C 1
ATOM 2813 O O . ALA A 1 370 ? 9.145 6.558 20.994 1.00 74.88 370 ALA A O 1
ATOM 2814 N N . LEU A 1 371 ? 9.558 4.358 21.228 1.00 77.12 371 LEU A N 1
ATOM 2815 C CA . LEU A 1 371 ? 8.231 3.995 21.725 1.00 77.12 371 LEU A CA 1
ATOM 2816 C C . LEU A 1 371 ? 8.017 4.526 23.146 1.00 77.12 371 LEU A C 1
ATOM 2818 O O . LEU A 1 371 ? 6.989 5.156 23.400 1.00 77.12 371 LEU A O 1
ATOM 2822 N N . ALA A 1 372 ? 8.991 4.345 24.042 1.00 76.69 372 ALA A N 1
ATOM 2823 C CA . ALA A 1 372 ? 8.918 4.843 25.415 1.00 76.69 372 ALA A CA 1
ATOM 2824 C C . ALA A 1 372 ? 8.808 6.379 25.480 1.00 76.69 372 ALA A C 1
ATOM 2826 O O . ALA A 1 372 ? 7.999 6.911 26.244 1.00 76.69 372 ALA A O 1
ATOM 2827 N N . ASP A 1 373 ? 9.559 7.099 24.639 1.00 76.69 373 ASP A N 1
ATOM 2828 C CA . ASP A 1 373 ? 9.501 8.564 24.550 1.00 76.69 373 ASP A CA 1
ATOM 2829 C C . ASP A 1 373 ? 8.171 9.058 23.958 1.00 76.69 373 ASP A C 1
ATOM 2831 O O . ASP A 1 373 ? 7.622 10.077 24.391 1.00 76.69 373 ASP A O 1
ATOM 2835 N N . ALA A 1 374 ? 7.633 8.350 22.959 1.00 77.12 374 ALA A N 1
ATOM 2836 C CA . ALA A 1 374 ? 6.375 8.721 22.315 1.00 77.12 374 ALA A CA 1
ATOM 2837 C C . ALA A 1 374 ? 5.154 8.463 23.215 1.00 77.12 374 ALA A C 1
ATOM 2839 O O . ALA A 1 374 ? 4.164 9.202 23.146 1.00 77.12 374 ALA A O 1
ATOM 2840 N N . ILE A 1 375 ? 5.217 7.434 24.062 1.00 83.06 375 ILE A N 1
ATOM 2841 C CA . ILE A 1 375 ? 4.115 6.960 24.903 1.00 83.06 375 ILE A CA 1
ATOM 2842 C C . ILE A 1 375 ? 4.431 7.284 26.364 1.00 83.06 375 ILE A C 1
ATOM 2844 O O . ILE A 1 375 ? 4.729 6.419 27.184 1.00 83.06 375 ILE A O 1
ATOM 2848 N N . GLY A 1 376 ? 4.365 8.571 26.703 1.00 82.12 376 GLY A N 1
ATOM 2849 C CA . GLY A 1 376 ? 4.572 9.020 28.079 1.00 82.12 376 GLY A CA 1
ATOM 2850 C C . GLY A 1 376 ? 3.575 8.393 29.063 1.00 82.12 376 GLY A C 1
ATOM 2851 O O . GLY A 1 376 ? 2.430 8.113 28.707 1.00 82.12 376 GLY A O 1
ATOM 2852 N N . SER A 1 377 ? 3.999 8.217 30.321 1.00 88.12 377 SER A N 1
ATOM 2853 C CA . SER A 1 377 ? 3.094 7.813 31.408 1.00 88.12 377 SER A CA 1
ATOM 2854 C C . SER A 1 377 ? 1.969 8.821 31.563 1.00 88.12 377 SER A C 1
ATOM 2856 O O . SER A 1 377 ? 2.182 10.027 31.400 1.00 88.12 377 SER A O 1
ATOM 2858 N N . ILE A 1 378 ? 0.815 8.345 32.012 1.00 91.06 378 ILE A N 1
ATOM 2859 C CA . ILE A 1 378 ? -0.283 9.212 32.429 1.00 91.06 378 ILE A CA 1
ATOM 2860 C C . ILE A 1 378 ? -0.343 9.281 33.953 1.00 91.06 378 ILE A C 1
ATOM 2862 O O . ILE A 1 378 ? 0.028 8.335 34.648 1.00 91.06 378 ILE A O 1
ATOM 2866 N N . ASN A 1 379 ? -0.821 10.407 34.475 1.00 91.75 379 ASN A N 1
ATOM 2867 C CA . ASN A 1 379 ? -1.195 10.547 35.875 1.00 91.75 379 ASN A CA 1
ATOM 2868 C C . ASN A 1 379 ? -2.502 11.333 35.944 1.00 91.75 379 ASN A C 1
ATOM 2870 O O . ASN A 1 379 ? -2.499 12.553 35.783 1.00 91.75 379 ASN A O 1
ATOM 2874 N N . ILE A 1 380 ? -3.602 10.609 36.146 1.00 92.25 380 ILE A N 1
ATOM 2875 C CA . ILE A 1 380 ? -4.951 11.180 36.244 1.00 92.25 380 ILE A CA 1
ATOM 2876 C C . ILE A 1 380 ? -5.643 10.807 37.561 1.00 92.25 380 ILE A C 1
ATOM 2878 O O . ILE A 1 380 ? -6.832 11.053 37.736 1.00 92.25 380 ILE A O 1
ATOM 2882 N N . SER A 1 381 ? -4.904 10.235 38.518 1.00 88.38 381 SER A N 1
ATOM 2883 C CA . SER A 1 381 ? -5.433 9.714 39.788 1.00 88.38 381 SER A CA 1
ATOM 2884 C C . SER A 1 381 ? -5.959 10.794 40.747 1.00 88.38 381 SER A C 1
ATOM 2886 O O . SER A 1 381 ? -6.334 10.491 41.875 1.00 88.38 381 SER A O 1
ATOM 2888 N N . GLY A 1 382 ? -5.918 12.068 40.348 1.00 87.31 382 GLY A N 1
ATOM 2889 C CA . GLY A 1 382 ? -6.376 13.210 41.139 1.00 87.31 382 GLY A CA 1
ATOM 2890 C C . GLY A 1 382 ? -7.790 13.688 40.805 1.00 87.31 382 GLY A C 1
ATOM 2891 O O . GLY A 1 382 ? -8.202 14.711 41.342 1.00 87.31 382 GLY A O 1
ATOM 2892 N N . ALA A 1 383 ? -8.508 13.026 39.894 1.00 95.38 383 ALA A N 1
ATOM 2893 C CA . ALA A 1 383 ? -9.866 13.417 39.519 1.00 95.38 383 ALA A CA 1
ATOM 2894 C C . ALA A 1 383 ? -10.870 13.157 40.658 1.00 95.38 383 ALA A C 1
ATOM 2896 O O . ALA A 1 383 ? -10.998 12.028 41.133 1.00 95.38 383 ALA A O 1
ATOM 2897 N N . ALA A 1 384 ? -11.610 14.188 41.081 1.00 95.06 384 ALA A N 1
ATOM 2898 C CA . ALA A 1 384 ? -12.623 14.068 42.132 1.00 95.06 384 ALA A CA 1
ATOM 2899 C C . ALA A 1 384 ? -14.008 13.653 41.600 1.00 95.06 384 ALA A C 1
ATOM 2901 O O . ALA A 1 384 ? -14.846 13.188 42.371 1.00 95.06 384 ALA A O 1
ATOM 2902 N N . ASN A 1 385 ? -14.261 13.841 40.303 1.00 97.31 385 ASN A N 1
ATOM 2903 C CA . ASN A 1 385 ? -15.534 13.566 39.628 1.00 97.31 385 ASN A CA 1
ATOM 2904 C C . ASN A 1 385 ? -15.303 13.184 38.143 1.00 97.31 385 ASN A C 1
ATOM 2906 O O . ASN A 1 385 ? -14.186 13.317 37.631 1.00 97.31 385 ASN A O 1
ATOM 2910 N N . MET A 1 386 ? -16.323 12.657 37.455 1.00 97.81 386 MET A N 1
ATOM 2911 C CA . MET A 1 386 ? -16.210 12.171 36.070 1.00 97.81 386 MET A CA 1
ATOM 2912 C C . MET A 1 386 ? -15.929 13.308 35.082 1.00 97.81 386 MET A C 1
ATOM 2914 O O . MET A 1 386 ? -15.216 13.111 34.091 1.00 97.81 386 MET A O 1
ATOM 2918 N N . SER A 1 387 ? -16.436 14.513 35.370 1.00 97.50 387 SER A N 1
ATOM 2919 C CA . SER A 1 387 ? -16.122 15.717 34.594 1.00 97.50 387 SER A CA 1
ATOM 2920 C C . SER A 1 387 ? -14.621 16.040 34.637 1.00 97.50 387 SER A C 1
ATOM 2922 O O . SER A 1 387 ? -13.988 16.230 33.595 1.00 97.50 387 SER A O 1
ATOM 2924 N N . GLU A 1 388 ? -14.017 16.052 35.826 1.00 97.38 388 GLU A N 1
ATOM 2925 C CA . GLU A 1 388 ? -12.577 16.260 36.014 1.00 97.38 388 GLU A CA 1
ATOM 2926 C C . GLU A 1 388 ? -11.747 15.136 35.389 1.00 97.38 388 GLU A C 1
ATOM 2928 O O . GLU A 1 388 ? -10.723 15.416 34.766 1.00 97.38 388 GLU A O 1
ATOM 2933 N N . LEU A 1 389 ? -12.193 13.880 35.497 1.00 97.44 389 LEU A N 1
ATOM 2934 C CA . LEU A 1 389 ? -11.529 12.742 34.856 1.00 97.44 389 LEU A CA 1
ATOM 2935 C C . LEU A 1 389 ? -11.468 12.921 33.334 1.00 97.44 389 LEU A C 1
ATOM 2937 O O . LEU A 1 389 ? -10.401 12.800 32.728 1.00 97.44 389 LEU A O 1
ATOM 2941 N N . SER A 1 390 ? -12.600 13.276 32.724 1.00 97.50 390 SER A N 1
ATOM 2942 C CA . SER A 1 390 ? -12.699 13.525 31.283 1.00 97.50 390 SER A CA 1
ATOM 2943 C C . SER A 1 390 ? -11.802 14.687 30.846 1.00 97.50 390 SER A C 1
ATOM 2945 O O . SER A 1 390 ? -11.123 14.620 29.814 1.00 97.50 390 SER A O 1
ATOM 2947 N N . GLN A 1 391 ? -11.734 15.746 31.659 1.00 96.94 391 GLN A N 1
ATOM 2948 C CA . GLN A 1 391 ? -10.844 16.879 31.420 1.00 96.94 391 GLN A CA 1
ATOM 2949 C C . GLN A 1 391 ? -9.366 16.474 31.492 1.00 96.94 391 GLN A C 1
ATOM 2951 O O . GLN A 1 391 ? -8.575 16.894 30.642 1.00 96.94 391 GLN A O 1
ATOM 2956 N N . GLN A 1 392 ? -8.978 15.661 32.476 1.00 97.00 392 GLN A N 1
ATOM 2957 C CA . GLN A 1 392 ? -7.598 15.197 32.637 1.00 97.00 392 GLN A CA 1
ATOM 2958 C C . GLN A 1 392 ? -7.171 14.265 31.495 1.00 97.00 392 GLN A C 1
ATOM 2960 O O . GLN A 1 392 ? -6.089 14.458 30.942 1.00 97.00 392 GLN A O 1
ATOM 2965 N N . LEU A 1 393 ? -8.032 13.336 31.065 1.00 94.81 393 LEU A N 1
ATOM 2966 C CA . LEU A 1 393 ? -7.790 12.480 29.893 1.00 94.81 393 LEU A CA 1
ATOM 2967 C C . LEU A 1 393 ? -7.614 13.302 28.610 1.00 94.81 393 LEU A C 1
ATOM 2969 O O . LEU A 1 393 ? -6.650 13.109 27.869 1.00 94.81 393 LEU A O 1
ATOM 2973 N N . THR A 1 394 ? -8.498 14.275 28.382 1.00 94.31 394 THR A N 1
ATOM 2974 C CA . THR A 1 394 ? -8.400 15.173 27.223 1.00 94.31 394 THR A CA 1
ATOM 2975 C C . THR A 1 394 ? -7.110 15.999 27.268 1.00 94.31 394 THR A C 1
ATOM 2977 O O . THR A 1 394 ? -6.418 16.134 26.262 1.00 94.31 394 THR A O 1
ATOM 2980 N N . THR A 1 395 ? -6.734 16.505 28.449 1.00 92.56 395 THR A N 1
ATOM 2981 C CA . THR A 1 395 ? -5.479 17.253 28.661 1.00 92.56 395 THR A CA 1
ATOM 2982 C C . THR A 1 395 ? -4.249 16.379 28.408 1.00 92.56 395 THR A C 1
ATOM 2984 O O . THR A 1 395 ? -3.259 16.850 27.852 1.00 92.56 395 THR A O 1
ATOM 2987 N N . ALA A 1 396 ? -4.324 15.092 28.754 1.00 89.12 396 ALA A N 1
ATOM 2988 C CA . ALA A 1 396 ? -3.308 14.093 28.439 1.00 89.12 396 ALA A CA 1
ATOM 2989 C C . ALA A 1 396 ? -3.317 13.654 26.957 1.00 89.12 396 ALA A C 1
ATOM 2991 O O . ALA A 1 396 ? -2.505 12.815 26.566 1.00 89.12 396 ALA A O 1
ATOM 2992 N N . GLY A 1 397 ? -4.185 14.230 26.117 1.00 88.12 397 GLY A N 1
ATOM 2993 C CA . GLY A 1 397 ? -4.216 14.023 24.668 1.00 88.12 397 GLY A CA 1
ATOM 2994 C C . GLY A 1 397 ? -5.071 12.845 24.199 1.00 88.12 397 GLY A C 1
ATOM 2995 O O . GLY A 1 397 ? -4.903 12.406 23.062 1.00 88.12 397 GLY A O 1
ATOM 2996 N N . PHE A 1 398 ? -5.954 12.316 25.049 1.00 91.06 398 PHE A N 1
ATOM 2997 C CA . PHE A 1 398 ? -6.879 11.247 24.675 1.00 91.06 398 PHE A CA 1
ATOM 2998 C C . PHE A 1 398 ? -8.180 11.793 24.081 1.00 91.06 398 PHE A C 1
ATOM 3000 O O . PHE A 1 398 ? -8.682 12.844 24.475 1.00 91.06 398 PHE A O 1
ATOM 3007 N N . THR A 1 399 ? -8.746 11.031 23.152 1.00 88.25 399 THR A N 1
ATOM 3008 C CA . THR A 1 399 ? -10.100 11.201 22.623 1.00 88.25 399 THR A CA 1
ATOM 3009 C C . THR A 1 399 ? -11.039 10.270 23.373 1.00 88.25 399 THR A C 1
ATOM 3011 O O . THR A 1 399 ? -10.832 9.059 23.377 1.00 88.25 399 THR A O 1
ATOM 3014 N N . ILE A 1 400 ? -12.072 10.826 23.998 1.00 91.38 400 ILE A N 1
ATOM 3015 C CA . ILE A 1 400 ? -13.062 10.065 24.763 1.00 91.38 400 ILE A CA 1
ATOM 3016 C C . ILE A 1 400 ? -14.194 9.657 23.819 1.00 91.38 400 ILE A C 1
ATOM 3018 O O . ILE A 1 400 ? -14.859 10.524 23.254 1.00 91.38 400 ILE A O 1
ATOM 3022 N N . SER A 1 401 ? -14.405 8.352 23.638 1.00 86.25 401 SER A N 1
ATOM 3023 C CA . SER A 1 401 ? -15.536 7.827 22.856 1.00 86.25 401 SER A CA 1
ATOM 3024 C C . SER A 1 401 ? -16.776 7.597 23.717 1.00 86.25 401 SER A C 1
ATOM 3026 O O . SER A 1 401 ? -17.895 7.650 23.213 1.00 86.25 401 SER A O 1
ATOM 3028 N N . HIS A 1 402 ? -16.584 7.374 25.018 1.00 89.38 402 HIS A N 1
ATOM 3029 C CA . HIS A 1 402 ? -17.653 7.190 25.993 1.00 89.38 402 HIS A CA 1
ATOM 3030 C C . HIS A 1 402 ? -17.183 7.638 27.376 1.00 89.38 402 HIS A C 1
ATOM 3032 O O . HIS A 1 402 ? -16.058 7.348 27.765 1.00 89.38 402 HIS A O 1
ATOM 3038 N N . ALA A 1 403 ? -18.032 8.333 28.124 1.00 94.19 403 ALA A N 1
ATOM 3039 C CA . ALA A 1 403 ? -17.832 8.609 29.542 1.00 94.19 403 ALA A CA 1
ATOM 3040 C C . ALA A 1 403 ? -19.185 8.917 30.181 1.00 94.19 403 ALA A C 1
ATOM 3042 O O . ALA A 1 403 ? -19.988 9.652 29.600 1.00 94.19 403 ALA A O 1
ATOM 3043 N N . LEU A 1 404 ? -19.433 8.380 31.374 1.00 94.94 404 LEU A N 1
ATOM 3044 C CA . LEU A 1 404 ? -20.606 8.767 32.156 1.00 94.94 404 LEU A CA 1
ATOM 3045 C C . LEU A 1 404 ? -20.470 10.212 32.653 1.00 94.94 404 LEU A C 1
ATOM 3047 O O . LEU A 1 404 ? -19.382 10.643 33.036 1.00 94.94 404 LEU A O 1
ATOM 3051 N N . THR A 1 405 ? -21.582 10.948 32.701 1.00 96.94 405 THR A N 1
ATOM 3052 C CA . THR A 1 405 ? -21.642 12.217 33.444 1.00 96.94 405 THR A CA 1
ATOM 3053 C C . THR A 1 405 ? -21.672 11.967 34.951 1.00 96.94 405 THR A C 1
ATOM 3055 O O . THR A 1 405 ? -21.957 10.856 35.403 1.00 96.94 405 THR A O 1
ATOM 3058 N N . ASP A 1 406 ? -21.435 13.009 35.749 1.00 97.12 406 ASP A N 1
ATOM 3059 C CA . ASP A 1 406 ? -21.532 12.918 37.210 1.00 97.12 406 ASP A CA 1
ATOM 3060 C C . ASP A 1 406 ? -22.936 12.476 37.665 1.00 97.12 406 ASP A C 1
ATOM 3062 O O . ASP A 1 406 ? -23.081 11.658 38.576 1.00 97.12 406 ASP A O 1
ATOM 3066 N N . GLU A 1 407 ? -23.990 12.948 36.993 1.00 96.31 407 GLU A N 1
ATOM 3067 C CA . GLU A 1 407 ? -25.372 12.533 37.261 1.00 96.31 407 GLU A CA 1
ATOM 3068 C C . GLU A 1 407 ? -25.630 11.078 36.863 1.00 96.31 407 GLU A C 1
ATOM 3070 O O . GLU A 1 407 ? -26.291 10.351 37.600 1.00 96.31 407 GLU A O 1
ATOM 3075 N N . GLN A 1 408 ? -25.112 10.636 35.714 1.00 95.75 408 GLN A N 1
ATOM 3076 C CA . GLN A 1 408 ? -25.256 9.246 35.278 1.00 95.75 408 GLN A CA 1
ATOM 3077 C C . GLN A 1 408 ? -24.526 8.297 36.224 1.00 95.75 408 GLN A C 1
ATOM 3079 O O . GLN A 1 408 ? -25.103 7.297 36.632 1.00 95.75 408 GLN A O 1
ATOM 3084 N N . PHE A 1 409 ? -23.296 8.641 36.614 1.00 95.62 409 PHE A N 1
ATOM 3085 C CA . PHE A 1 409 ? -22.488 7.855 37.540 1.00 95.62 409 PHE A CA 1
ATOM 3086 C C . PHE A 1 409 ? -23.144 7.742 38.923 1.00 95.62 409 PHE A C 1
ATOM 3088 O O . PHE A 1 409 ? -23.268 6.646 39.461 1.00 95.62 409 PHE A O 1
ATOM 3095 N N . THR A 1 410 ? -23.633 8.854 39.482 1.00 93.75 410 THR A N 1
ATOM 3096 C CA . THR A 1 410 ? -24.344 8.844 40.776 1.00 93.75 410 THR A CA 1
ATOM 3097 C C . THR A 1 410 ? -25.714 8.165 40.717 1.00 93.75 410 THR A C 1
ATOM 3099 O O . THR A 1 410 ? -26.224 7.735 41.752 1.00 93.75 410 THR A O 1
ATOM 3102 N N . GLY A 1 411 ? -26.303 8.068 39.524 1.00 93.06 411 GLY A N 1
ATOM 3103 C CA . GLY A 1 411 ? -27.584 7.416 39.266 1.00 93.06 411 GLY A CA 1
ATOM 3104 C C . GLY A 1 411 ? -27.498 5.943 38.862 1.00 93.06 411 GLY A C 1
ATOM 3105 O O . GLY A 1 411 ? -28.549 5.357 38.604 1.00 93.06 411 GLY A O 1
ATOM 3106 N N . LEU A 1 412 ? -26.300 5.349 38.784 1.00 92.62 412 LEU A N 1
ATOM 3107 C CA . LEU A 1 412 ? -26.135 3.934 38.436 1.00 92.62 412 LEU A CA 1
ATOM 3108 C C . LEU A 1 412 ? -26.808 3.025 39.471 1.00 92.62 412 LEU A C 1
ATOM 3110 O O . LEU A 1 412 ? -26.673 3.239 40.678 1.00 92.62 412 LEU A O 1
ATOM 3114 N N . ASP A 1 413 ? -27.482 1.971 39.002 1.00 92.38 413 ASP A N 1
ATOM 3115 C CA . ASP A 1 413 ? -27.881 0.872 39.880 1.00 92.38 413 ASP A CA 1
ATOM 3116 C C . ASP A 1 413 ? -26.607 0.138 40.340 1.00 92.38 413 ASP A C 1
ATOM 3118 O O . ASP A 1 413 ? -25.875 -0.396 39.502 1.00 92.38 413 ASP A O 1
ATOM 3122 N N . PRO A 1 414 ? -26.317 0.070 41.655 1.00 90.06 414 PRO A N 1
ATOM 3123 C CA . PRO A 1 414 ? -25.132 -0.619 42.156 1.00 90.06 414 PRO A CA 1
ATOM 3124 C C . PRO A 1 414 ? -25.048 -2.097 41.750 1.00 90.06 414 PRO A C 1
ATOM 3126 O O . PRO A 1 414 ? -23.963 -2.670 41.817 1.00 90.06 414 PRO A O 1
ATOM 3129 N N . ALA A 1 415 ? -26.169 -2.730 41.386 1.00 89.62 415 ALA A N 1
ATOM 3130 C CA . ALA A 1 415 ? -26.229 -4.133 40.986 1.00 89.62 415 ALA A CA 1
ATOM 3131 C C . ALA A 1 415 ? -26.027 -4.367 39.478 1.00 89.62 415 ALA A C 1
ATOM 3133 O O . ALA A 1 415 ? -25.897 -5.527 39.080 1.00 89.62 415 ALA A O 1
ATOM 3134 N N . GLU A 1 416 ? -26.006 -3.315 38.656 1.00 86.38 416 GLU A N 1
ATOM 3135 C CA . GLU A 1 416 ? -25.847 -3.432 37.206 1.00 86.38 416 GLU A CA 1
ATOM 3136 C C . GLU A 1 416 ? -24.378 -3.248 36.775 1.00 86.38 416 GLU A C 1
ATOM 3138 O O . GLU A 1 416 ? -23.630 -2.485 37.400 1.00 86.38 416 GLU A O 1
ATOM 3143 N N . PRO A 1 417 ? -23.940 -3.955 35.717 1.00 89.31 417 PRO A N 1
ATOM 3144 C CA . PRO A 1 417 ? -22.645 -3.719 35.098 1.00 89.31 417 PRO A CA 1
ATOM 3145 C C . PRO A 1 417 ? -22.661 -2.388 34.336 1.00 89.31 417 PRO A C 1
ATOM 3147 O O . PRO A 1 417 ? -23.672 -2.009 33.740 1.00 89.31 417 PRO A O 1
ATOM 3150 N N . ALA A 1 418 ? -21.531 -1.685 34.318 1.00 90.06 418 ALA A N 1
ATOM 3151 C CA . ALA A 1 418 ? -21.421 -0.377 33.682 1.00 90.06 418 ALA A CA 1
ATOM 3152 C C . ALA A 1 418 ? -20.046 -0.182 33.044 1.00 90.06 418 ALA 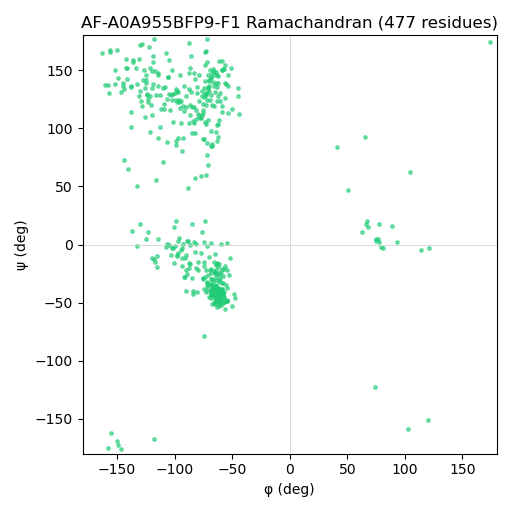A C 1
ATOM 3154 O O . ALA A 1 418 ? -19.026 -0.523 33.634 1.00 90.06 418 ALA A O 1
ATOM 3155 N N . ASP A 1 419 ? -20.033 0.420 31.857 1.00 90.69 419 ASP A N 1
ATOM 3156 C CA . ASP A 1 419 ? -18.826 0.966 31.242 1.00 90.69 419 ASP A CA 1
ATOM 3157 C C . ASP A 1 419 ? -18.707 2.439 31.646 1.00 90.69 419 ASP A C 1
ATOM 3159 O O . ASP A 1 419 ? -19.579 3.252 31.310 1.00 90.69 419 ASP A O 1
ATOM 3163 N N . PHE A 1 420 ? -17.673 2.783 32.414 1.00 94.38 420 PHE A N 1
ATOM 3164 C CA . PHE A 1 420 ? -17.556 4.114 33.007 1.00 94.38 420 PHE A CA 1
ATOM 3165 C C . PHE A 1 420 ? -16.950 5.118 32.035 1.00 94.38 420 PHE A C 1
ATOM 3167 O O . PHE A 1 420 ? -17.403 6.264 31.964 1.00 94.38 420 PHE A O 1
ATOM 3174 N N . VAL A 1 421 ? -15.911 4.703 31.309 1.00 93.69 421 VAL A N 1
ATOM 3175 C CA . VAL A 1 421 ? -15.146 5.565 30.407 1.00 93.69 421 VAL A CA 1
ATOM 3176 C C . VAL A 1 421 ? -14.362 4.737 29.394 1.00 93.69 421 VAL A C 1
ATOM 3178 O O . VAL A 1 421 ? -13.705 3.767 29.759 1.00 93.69 421 VAL A O 1
ATOM 3181 N N . ARG A 1 422 ? -14.375 5.186 28.135 1.00 91.06 422 ARG A N 1
ATOM 3182 C CA . ARG A 1 422 ? -13.522 4.731 27.034 1.00 91.06 422 ARG A CA 1
ATOM 3183 C C . ARG A 1 422 ? -12.780 5.903 26.433 1.00 91.06 422 ARG A C 1
ATOM 3185 O O . ARG A 1 422 ? -13.372 6.917 26.049 1.00 91.06 422 ARG A O 1
ATOM 3192 N N . ALA A 1 423 ? -11.476 5.734 26.310 1.00 90.44 423 ALA A N 1
ATOM 3193 C CA . ALA A 1 423 ? -10.583 6.721 25.751 1.00 90.44 423 ALA A CA 1
ATOM 3194 C C . ALA A 1 423 ? -9.634 6.057 24.758 1.00 90.44 423 ALA A C 1
ATOM 3196 O O . ALA A 1 423 ? -9.305 4.879 24.857 1.00 90.44 423 ALA A O 1
ATOM 3197 N N . SER A 1 424 ? -9.189 6.827 23.777 1.00 87.00 424 SER A N 1
ATOM 3198 C CA . SER A 1 424 ? -8.225 6.361 22.796 1.00 87.00 424 SER A CA 1
ATOM 3199 C C . SER A 1 424 ? -7.225 7.446 22.457 1.00 87.00 424 SER A C 1
ATOM 3201 O O . SER A 1 424 ? -7.513 8.642 22.536 1.00 87.00 424 SER A O 1
ATOM 3203 N N . ARG A 1 425 ? -6.021 7.038 22.077 1.00 84.75 425 ARG A N 1
ATOM 3204 C CA . ARG A 1 425 ? -5.011 7.942 21.545 1.00 84.75 425 ARG A CA 1
ATOM 3205 C C . ARG A 1 425 ? -4.214 7.229 20.481 1.00 84.75 425 ARG A C 1
ATOM 3207 O O . ARG A 1 425 ? -3.804 6.083 20.655 1.00 84.75 425 ARG A O 1
ATOM 3214 N N . THR A 1 426 ? -3.978 7.941 19.388 1.00 76.44 426 THR A N 1
ATOM 3215 C CA . THR A 1 426 ? -3.078 7.465 18.349 1.00 76.44 426 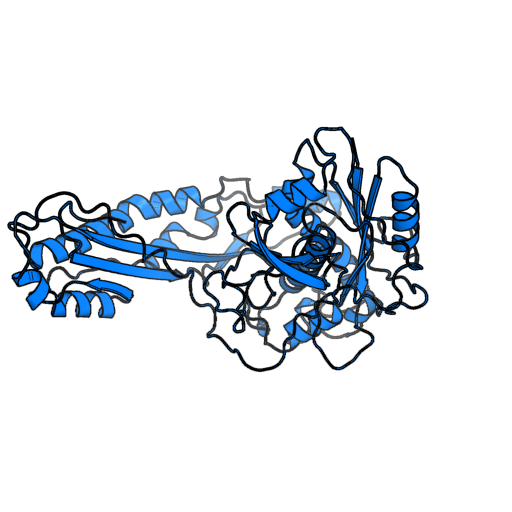THR A CA 1
ATOM 3216 C C . THR A 1 426 ? -1.715 8.092 18.521 1.00 76.44 426 THR A C 1
ATOM 3218 O O . THR A 1 426 ? -1.583 9.309 18.673 1.00 76.44 426 THR A O 1
ATOM 3221 N N . TYR A 1 427 ? -0.707 7.239 18.470 1.00 77.00 427 TYR A N 1
ATOM 3222 C CA . TYR A 1 427 ? 0.689 7.613 18.496 1.00 77.00 427 TYR A CA 1
ATOM 3223 C C . TYR A 1 427 ? 1.262 7.448 17.094 1.00 77.00 427 TYR A C 1
ATOM 3225 O O . TYR A 1 427 ? 0.883 6.540 16.352 1.00 77.00 427 TYR A O 1
ATOM 3233 N N . SER A 1 428 ? 2.165 8.352 16.731 1.00 72.62 428 SER A N 1
ATOM 3234 C CA . SER A 1 428 ? 2.895 8.310 15.470 1.00 72.62 428 SER A CA 1
ATOM 3235 C C . SER A 1 428 ? 4.385 8.331 15.765 1.00 72.62 428 SER A C 1
ATOM 3237 O O . SER A 1 428 ? 4.873 9.211 16.475 1.00 72.62 428 SER A O 1
ATOM 3239 N N . LEU A 1 429 ? 5.099 7.373 15.182 1.00 69.06 429 LEU A N 1
ATOM 3240 C CA . LEU A 1 429 ? 6.552 7.257 15.256 1.00 69.06 429 LEU A CA 1
ATOM 3241 C C . LEU A 1 429 ? 7.246 7.828 14.011 1.00 69.06 429 LEU A C 1
ATOM 3243 O O . LEU A 1 429 ? 8.405 7.511 13.767 1.00 69.06 429 LEU A O 1
ATOM 3247 N N . ALA A 1 430 ? 6.572 8.693 13.240 1.00 56.03 430 ALA A N 1
ATOM 3248 C CA . ALA A 1 430 ? 6.978 9.210 11.921 1.00 56.03 430 ALA A CA 1
ATOM 3249 C C . ALA A 1 430 ? 8.369 9.883 11.825 1.00 56.03 430 ALA A C 1
ATOM 3251 O O . ALA A 1 430 ? 8.735 10.434 10.783 1.00 56.03 430 ALA A O 1
ATOM 3252 N N . ARG A 1 431 ? 9.141 9.938 12.914 1.00 53.47 431 ARG A N 1
ATOM 3253 C CA . ARG A 1 431 ? 10.438 10.618 13.003 1.00 53.47 431 ARG A CA 1
ATOM 3254 C C . ARG A 1 431 ? 11.548 9.758 13.600 1.00 53.47 431 ARG A C 1
ATOM 3256 O O . ARG A 1 431 ? 12.576 10.315 13.983 1.00 53.47 431 ARG A O 1
ATOM 3263 N N . ILE A 1 432 ? 11.386 8.437 13.641 1.00 57.25 432 ILE A N 1
ATOM 3264 C CA . ILE A 1 432 ? 12.517 7.555 13.930 1.00 57.25 432 ILE A CA 1
ATOM 3265 C C . ILE A 1 432 ? 13.428 7.543 12.700 1.00 57.25 432 ILE A C 1
ATOM 3267 O O . ILE A 1 432 ? 13.110 6.942 11.673 1.00 57.25 432 ILE A O 1
ATOM 3271 N N . LEU A 1 433 ? 14.541 8.271 12.798 1.00 55.34 433 LEU A N 1
ATOM 3272 C CA . LEU A 1 433 ? 15.582 8.343 11.778 1.00 55.34 433 LEU A CA 1
ATOM 3273 C C . LEU A 1 433 ? 16.893 7.869 12.391 1.00 55.34 433 LEU A C 1
ATOM 3275 O O . LEU A 1 433 ? 17.396 8.480 13.340 1.00 55.34 433 LEU A O 1
ATOM 3279 N N . LYS A 1 434 ? 17.468 6.811 11.820 1.00 65.88 434 LYS A N 1
ATOM 3280 C CA . LYS A 1 434 ? 18.809 6.369 12.187 1.00 65.88 434 LYS A CA 1
ATOM 3281 C C . LYS A 1 434 ? 19.609 5.990 10.954 1.00 65.88 434 LYS A C 1
ATOM 3283 O O . LYS A 1 434 ? 19.116 5.298 10.067 1.00 65.88 434 LYS A O 1
ATOM 3288 N N . SER A 1 435 ? 20.859 6.425 10.950 1.00 54.72 435 SER A N 1
ATOM 3289 C CA . SER A 1 435 ? 21.863 5.984 9.993 1.00 54.72 435 SER A CA 1
ATOM 3290 C C . SER A 1 435 ? 22.729 4.923 10.662 1.00 54.72 435 SER A C 1
ATOM 3292 O O . SER A 1 435 ? 23.231 5.145 11.769 1.00 54.72 435 SER A O 1
ATOM 3294 N N . THR A 1 436 ? 22.928 3.789 9.996 1.00 65.12 436 THR A N 1
ATOM 3295 C CA . THR A 1 436 ? 23.904 2.775 10.417 1.00 65.12 436 THR A CA 1
ATOM 3296 C C . THR A 1 436 ? 24.934 2.528 9.332 1.00 65.12 436 THR A C 1
ATOM 3298 O O . THR A 1 436 ? 24.658 2.701 8.142 1.00 65.12 436 THR A O 1
ATOM 3301 N N . ALA A 1 437 ? 26.135 2.124 9.734 1.00 69.31 437 ALA A N 1
ATOM 3302 C CA . ALA A 1 437 ? 27.145 1.684 8.784 1.00 69.31 437 ALA A CA 1
ATOM 3303 C C . ALA A 1 437 ? 26.736 0.329 8.192 1.00 69.31 437 ALA A C 1
ATOM 3305 O O . ALA A 1 437 ? 26.329 -0.573 8.924 1.00 69.31 437 ALA A O 1
ATOM 3306 N N . MET A 1 438 ? 26.862 0.181 6.874 1.00 66.31 438 MET A N 1
ATOM 3307 C CA . MET A 1 438 ? 26.735 -1.133 6.249 1.00 66.31 438 MET A CA 1
ATOM 3308 C C . MET A 1 438 ? 27.913 -2.026 6.658 1.00 66.31 438 MET A C 1
ATOM 3310 O O . MET A 1 438 ? 29.033 -1.554 6.866 1.00 66.31 438 MET A O 1
ATOM 3314 N N . THR A 1 439 ? 27.657 -3.323 6.768 1.00 72.50 439 THR A N 1
ATOM 3315 C CA . THR A 1 439 ? 28.681 -4.320 7.096 1.00 72.50 439 THR A CA 1
ATOM 3316 C C . THR A 1 439 ? 29.639 -4.500 5.930 1.00 72.50 439 THR A C 1
ATOM 3318 O O . THR A 1 439 ? 29.225 -4.538 4.770 1.00 72.50 439 THR A O 1
ATOM 3321 N N . GLN A 1 440 ? 30.928 -4.661 6.236 1.00 67.62 440 GLN A N 1
ATOM 3322 C CA . GLN A 1 440 ? 31.939 -4.874 5.202 1.00 67.62 440 GLN A CA 1
ATOM 3323 C C . GLN A 1 440 ? 31.669 -6.168 4.424 1.00 67.62 440 GLN A C 1
ATOM 3325 O O . GLN A 1 440 ? 31.697 -6.144 3.207 1.00 67.62 440 GLN A O 1
ATOM 3330 N N . ASN A 1 441 ? 31.274 -7.256 5.095 1.00 65.00 441 ASN A N 1
ATOM 3331 C CA . ASN A 1 441 ? 30.945 -8.522 4.429 1.00 65.00 441 ASN A CA 1
ATOM 3332 C C . ASN A 1 441 ? 29.750 -8.402 3.463 1.00 65.00 441 ASN A C 1
ATOM 3334 O O . ASN A 1 441 ? 29.760 -8.998 2.388 1.00 65.00 441 ASN A O 1
ATOM 3338 N N . GLY A 1 442 ? 28.714 -7.635 3.827 1.00 62.59 442 GLY A N 1
ATOM 3339 C CA . GLY A 1 442 ? 27.585 -7.372 2.937 1.00 62.59 442 GLY A CA 1
ATOM 3340 C C . GLY A 1 442 ? 27.989 -6.526 1.729 1.00 62.59 442 GLY A C 1
ATOM 3341 O O . GLY A 1 442 ? 27.604 -6.823 0.598 1.00 62.59 442 GLY A O 1
ATOM 3342 N N . LEU A 1 443 ? 28.796 -5.491 1.966 1.00 64.31 443 LEU A N 1
ATOM 3343 C CA . LEU A 1 443 ? 29.361 -4.655 0.909 1.00 64.31 443 LEU A CA 1
ATOM 3344 C C . LEU A 1 443 ? 30.277 -5.454 -0.019 1.00 64.31 443 LEU A C 1
ATOM 3346 O O . LEU A 1 443 ? 30.195 -5.271 -1.228 1.00 64.31 443 LEU A O 1
ATOM 3350 N N . ASP A 1 444 ? 31.079 -6.368 0.523 1.00 62.84 444 ASP A N 1
ATOM 3351 C CA . ASP A 1 444 ? 31.990 -7.233 -0.223 1.00 62.84 444 ASP A CA 1
ATOM 3352 C C . ASP A 1 444 ? 31.216 -8.223 -1.104 1.00 62.84 444 ASP A C 1
ATOM 3354 O O . ASP A 1 444 ? 31.576 -8.407 -2.261 1.00 62.84 444 ASP A O 1
ATOM 3358 N N . ALA A 1 445 ? 30.088 -8.774 -0.637 1.00 61.34 445 ALA A N 1
ATOM 3359 C CA . ALA A 1 445 ? 29.229 -9.642 -1.453 1.00 61.34 445 ALA A CA 1
ATOM 3360 C C . ALA A 1 445 ? 28.592 -8.913 -2.658 1.00 61.34 445 ALA A C 1
ATOM 3362 O O . ALA A 1 445 ? 28.357 -9.518 -3.705 1.00 61.34 445 ALA A O 1
ATOM 3363 N N . ILE A 1 446 ? 28.327 -7.606 -2.536 1.00 57.09 446 ILE A N 1
ATOM 3364 C CA . ILE A 1 446 ? 27.888 -6.756 -3.657 1.00 57.09 446 ILE A CA 1
ATOM 3365 C C . ILE A 1 446 ? 29.091 -6.329 -4.512 1.00 57.09 446 ILE A C 1
ATOM 3367 O O . ILE A 1 446 ? 29.017 -6.318 -5.742 1.00 57.09 446 ILE A O 1
ATOM 3371 N N . GLY A 1 447 ? 30.208 -5.992 -3.870 1.00 50.03 447 GLY A N 1
ATOM 3372 C CA . GLY A 1 447 ? 31.452 -5.558 -4.496 1.00 50.03 447 GLY A CA 1
ATOM 3373 C C . GLY A 1 447 ? 32.091 -6.644 -5.359 1.00 50.03 447 GLY A C 1
ATOM 3374 O O . GLY A 1 447 ? 32.593 -6.333 -6.437 1.00 50.03 447 GLY A O 1
ATOM 3375 N N . GLU A 1 448 ? 31.993 -7.917 -4.969 1.00 50.28 448 GLU A N 1
ATOM 3376 C CA . GLU A 1 448 ? 32.437 -9.069 -5.764 1.00 50.28 448 GLU A CA 1
ATOM 3377 C C . GLU A 1 448 ? 31.638 -9.231 -7.069 1.00 50.28 448 GLU A C 1
ATOM 3379 O O . GLU A 1 448 ? 32.190 -9.693 -8.068 1.00 50.28 448 GLU A O 1
ATOM 3384 N N . LEU A 1 449 ? 30.377 -8.782 -7.110 1.00 46.94 449 LEU A N 1
ATOM 3385 C CA . LEU A 1 449 ? 29.562 -8.756 -8.332 1.00 46.94 449 LEU A CA 1
ATOM 3386 C C . LEU A 1 449 ? 29.886 -7.563 -9.250 1.00 46.94 449 LEU A C 1
ATOM 3388 O O . LEU A 1 449 ? 29.596 -7.628 -10.444 1.00 46.94 449 LEU A O 1
ATOM 3392 N N . ALA A 1 450 ? 30.480 -6.485 -8.722 1.00 47.88 450 ALA A N 1
ATOM 3393 C CA . ALA A 1 450 ? 30.666 -5.220 -9.443 1.00 47.88 450 ALA A CA 1
ATOM 3394 C C . ALA A 1 450 ? 32.135 -4.802 -9.671 1.00 47.88 450 ALA A C 1
ATOM 3396 O O . ALA A 1 450 ? 32.390 -3.917 -10.484 1.00 47.88 450 ALA A O 1
ATOM 3397 N N . GLY A 1 451 ? 33.114 -5.400 -8.981 1.00 43.62 451 GLY A N 1
ATOM 3398 C CA . GLY A 1 451 ? 34.522 -4.982 -9.033 1.00 43.62 451 GLY A CA 1
ATOM 3399 C C . GLY A 1 451 ? 34.790 -3.594 -8.428 1.00 43.62 451 GLY A C 1
ATOM 3400 O O . GLY A 1 451 ? 35.806 -2.974 -8.741 1.00 43.62 451 GLY A O 1
ATOM 3401 N N . VAL A 1 452 ? 33.883 -3.090 -7.583 1.00 44.44 452 VAL A N 1
ATOM 3402 C CA . VAL A 1 452 ? 33.939 -1.749 -6.979 1.00 44.44 452 VAL A CA 1
ATOM 3403 C C . VAL A 1 452 ? 33.992 -1.871 -5.458 1.00 44.44 452 VAL A C 1
ATOM 3405 O O . VAL A 1 452 ? 33.232 -2.631 -4.866 1.00 44.44 452 VAL A O 1
ATOM 3408 N N . ASN A 1 453 ? 34.877 -1.101 -4.821 1.00 50.00 453 ASN A N 1
ATOM 3409 C CA . ASN A 1 453 ? 34.924 -0.972 -3.366 1.00 50.00 453 ASN A CA 1
ATOM 3410 C C . ASN A 1 453 ? 33.815 -0.007 -2.918 1.00 50.00 453 ASN A C 1
ATOM 3412 O O . ASN A 1 453 ? 33.875 1.184 -3.232 1.00 50.00 453 ASN A O 1
ATOM 3416 N N . LEU A 1 454 ? 32.787 -0.526 -2.247 1.00 53.47 454 LEU A N 1
ATOM 3417 C CA . LEU A 1 454 ? 31.626 0.248 -1.814 1.00 53.47 454 LEU A CA 1
ATOM 3418 C C . LEU A 1 454 ? 31.772 0.639 -0.340 1.00 53.47 454 LEU A C 1
ATOM 3420 O O . LEU A 1 454 ? 32.083 -0.196 0.502 1.00 53.47 454 LEU A O 1
ATOM 3424 N N . ASN A 1 455 ? 31.504 1.906 -0.022 1.00 61.00 455 ASN A N 1
ATOM 3425 C CA . ASN A 1 455 ? 31.276 2.386 1.338 1.00 61.00 455 ASN A CA 1
ATOM 3426 C C . ASN A 1 455 ? 29.937 3.137 1.395 1.00 61.00 455 ASN A C 1
ATOM 3428 O O . ASN A 1 455 ? 29.489 3.708 0.403 1.00 61.00 455 ASN A O 1
ATOM 3432 N N . GLY A 1 456 ? 29.264 3.128 2.546 1.00 60.78 456 GLY A N 1
ATOM 3433 C CA . GLY A 1 456 ? 28.016 3.873 2.695 1.00 60.78 456 GLY A CA 1
ATOM 3434 C C . GLY A 1 456 ? 27.302 3.638 4.020 1.00 60.78 456 GLY A C 1
ATOM 3435 O O . GLY A 1 456 ? 27.703 2.802 4.832 1.00 60.78 456 GLY A O 1
ATOM 3436 N N . GLN A 1 457 ? 26.235 4.405 4.222 1.00 62.03 457 GLN A N 1
ATOM 3437 C CA . GLN A 1 457 ? 25.323 4.284 5.354 1.00 62.03 457 GLN A CA 1
ATOM 3438 C C . GLN A 1 457 ? 23.947 3.852 4.849 1.00 62.03 457 GLN A C 1
ATOM 3440 O O . GLN A 1 457 ? 23.534 4.240 3.756 1.00 62.03 457 GLN A O 1
ATOM 3445 N N . LEU A 1 458 ? 23.248 3.050 5.647 1.00 55.62 458 LEU A N 1
ATOM 3446 C CA . LEU A 1 458 ? 21.833 2.772 5.452 1.00 55.62 458 LEU A CA 1
ATOM 3447 C C . LEU A 1 458 ? 21.040 3.740 6.333 1.00 55.62 458 LEU A C 1
ATOM 3449 O O . LEU A 1 458 ? 21.163 3.694 7.558 1.00 55.62 458 LEU A O 1
ATOM 3453 N N . ASP A 1 459 ? 20.227 4.588 5.708 1.00 55.12 459 ASP A N 1
ATOM 3454 C CA . ASP A 1 459 ? 19.235 5.399 6.409 1.00 55.12 459 ASP A CA 1
ATOM 3455 C C . ASP A 1 459 ? 17.947 4.592 6.556 1.00 55.12 459 ASP A C 1
ATOM 3457 O O . ASP A 1 459 ? 17.254 4.302 5.576 1.00 55.12 459 ASP A O 1
ATOM 3461 N N . ALA A 1 460 ? 17.626 4.220 7.790 1.00 57.16 460 ALA A N 1
ATOM 3462 C CA . ALA A 1 460 ? 16.390 3.535 8.112 1.00 57.16 460 ALA A CA 1
ATOM 3463 C C . ALA A 1 460 ? 15.351 4.553 8.606 1.00 57.16 460 ALA A C 1
ATOM 3465 O O . ALA A 1 460 ? 15.634 5.394 9.466 1.00 57.16 460 ALA A O 1
ATOM 3466 N N . MET A 1 461 ? 14.144 4.475 8.040 1.00 57.31 461 MET A N 1
ATOM 3467 C CA . MET A 1 461 ? 12.975 5.226 8.491 1.00 57.31 461 MET A CA 1
ATOM 3468 C C . MET A 1 461 ? 11.811 4.268 8.720 1.00 57.31 461 MET A C 1
ATOM 3470 O O . MET A 1 461 ? 11.606 3.341 7.933 1.00 57.31 461 MET A O 1
ATOM 3474 N N . ALA A 1 462 ? 11.034 4.522 9.765 1.00 59.38 462 ALA A N 1
ATOM 3475 C CA . ALA A 1 462 ? 9.783 3.828 10.023 1.00 59.38 462 ALA A CA 1
ATOM 3476 C C . ALA A 1 462 ? 8.684 4.860 10.291 1.00 59.38 462 ALA A C 1
ATOM 3478 O O . ALA A 1 462 ? 8.884 5.794 11.065 1.00 59.38 462 ALA A O 1
ATOM 3479 N N . ASP A 1 463 ? 7.535 4.689 9.639 1.00 60.31 463 ASP A N 1
ATOM 3480 C CA . ASP A 1 463 ? 6.325 5.453 9.934 1.00 60.31 463 ASP A CA 1
ATOM 3481 C C . ASP A 1 463 ? 5.274 4.486 10.482 1.00 60.31 463 ASP A C 1
ATOM 3483 O O . ASP A 1 463 ? 4.576 3.800 9.733 1.00 60.31 463 ASP A O 1
ATOM 3487 N N . VAL A 1 464 ? 5.265 4.347 11.808 1.00 64.44 464 VAL A N 1
ATOM 3488 C CA . VAL A 1 464 ? 4.370 3.442 12.531 1.00 64.44 464 VAL A CA 1
ATOM 3489 C C . VAL A 1 464 ? 3.310 4.279 13.227 1.00 64.44 464 VAL A C 1
ATOM 3491 O O . VAL A 1 464 ? 3.633 5.169 14.018 1.00 64.44 464 VAL A O 1
ATOM 3494 N N . TYR A 1 465 ? 2.050 3.959 12.949 1.00 68.25 465 TYR A N 1
ATOM 3495 C CA . TYR A 1 465 ? 0.902 4.448 13.699 1.00 68.25 465 TYR A CA 1
ATOM 3496 C C . TYR A 1 465 ? 0.312 3.281 14.471 1.00 68.25 465 TYR A C 1
ATOM 3498 O O . TYR A 1 465 ? 0.104 2.206 13.909 1.00 68.25 465 TYR A O 1
ATOM 3506 N N . PHE A 1 466 ? 0.003 3.501 15.739 1.00 69.94 466 PHE A N 1
ATOM 3507 C CA . PHE A 1 466 ? -0.828 2.579 16.497 1.00 69.94 466 PHE A CA 1
ATOM 3508 C C . PHE A 1 466 ? -1.757 3.379 17.394 1.00 69.94 466 PHE A C 1
ATOM 3510 O O . PHE A 1 466 ? -1.397 4.426 17.944 1.00 69.94 466 PHE A O 1
ATOM 3517 N N . THR A 1 467 ? -2.975 2.877 17.514 1.00 74.69 467 THR A N 1
ATOM 3518 C CA . THR A 1 467 ? -4.004 3.481 18.343 1.00 74.69 467 THR A CA 1
ATOM 3519 C C . THR A 1 467 ? -4.230 2.592 19.541 1.00 74.69 467 THR A C 1
ATOM 3521 O O . THR A 1 467 ? -4.591 1.428 19.396 1.00 74.69 467 THR A O 1
ATOM 3524 N N . VAL A 1 468 ? -4.020 3.156 20.723 1.00 79.44 468 VAL A N 1
ATOM 3525 C CA . VAL A 1 468 ? -4.361 2.507 21.983 1.00 79.44 468 VAL A CA 1
ATOM 3526 C C . VAL A 1 468 ? -5.762 2.975 22.335 1.00 79.44 468 VAL A C 1
ATOM 3528 O O . VAL A 1 468 ? -5.981 4.179 22.471 1.00 79.44 468 VAL A O 1
ATOM 3531 N N . SER A 1 469 ? -6.704 2.044 22.429 1.00 83.25 469 SER A N 1
ATOM 3532 C CA . SER A 1 469 ? -8.003 2.274 23.066 1.00 83.25 469 SER A CA 1
ATOM 3533 C C . SER A 1 469 ? -7.977 1.557 24.404 1.00 83.25 469 SER A C 1
ATOM 3535 O O . SER A 1 469 ? -7.301 0.547 24.512 1.00 83.25 469 SER A O 1
ATOM 3537 N N . PHE A 1 470 ? -8.604 2.125 25.423 1.00 88.50 470 PHE A N 1
ATOM 3538 C CA . PHE A 1 470 ? -8.759 1.488 26.723 1.00 88.50 470 PHE A CA 1
ATOM 3539 C C . PHE A 1 470 ? -9.964 2.080 27.443 1.00 88.50 470 PHE A C 1
ATOM 3541 O O . PHE A 1 470 ? -10.472 3.151 27.085 1.00 88.50 470 PHE A O 1
ATOM 3548 N N . GLY A 1 471 ? -10.382 1.422 28.511 1.00 90.69 471 GLY A N 1
ATOM 3549 C CA . GLY A 1 471 ? -11.412 1.940 29.388 1.00 90.69 471 GLY A CA 1
ATOM 3550 C C . GLY A 1 471 ? -11.368 1.327 30.773 1.00 90.69 471 GLY A C 1
ATOM 3551 O O . GLY A 1 471 ? -10.456 0.571 31.114 1.00 90.69 471 GLY A O 1
ATOM 3552 N N . VAL A 1 472 ? -12.354 1.705 31.580 1.00 92.38 472 VAL A N 1
ATOM 3553 C CA . VAL A 1 472 ? -12.646 1.043 32.851 1.00 92.38 472 VAL A CA 1
ATOM 3554 C C . VAL A 1 472 ? -14.131 0.748 32.906 1.00 92.38 472 VAL A C 1
ATOM 3556 O O . VAL A 1 472 ? -14.955 1.649 32.730 1.00 92.38 472 VAL A O 1
ATOM 3559 N N . ASP A 1 473 ? -14.456 -0.506 33.180 1.00 92.44 473 ASP A N 1
ATOM 3560 C CA . ASP A 1 473 ? -15.801 -0.962 33.495 1.00 92.44 473 ASP A CA 1
ATOM 3561 C C . ASP A 1 473 ? -15.844 -1.541 34.915 1.00 92.44 473 ASP A C 1
ATOM 3563 O O . ASP A 1 473 ? -14.937 -1.344 35.730 1.00 92.44 473 ASP A O 1
ATOM 3567 N N . THR A 1 474 ? -16.935 -2.226 35.231 1.00 90.94 474 THR A N 1
ATOM 3568 C CA . THR A 1 474 ? -17.149 -2.872 36.525 1.00 90.94 474 THR A CA 1
ATOM 3569 C C . THR A 1 474 ? -16.200 -4.034 36.836 1.00 90.94 474 THR A C 1
ATOM 3571 O O . THR A 1 474 ? -16.087 -4.388 38.009 1.00 90.94 474 THR A O 1
ATOM 3574 N N . ASP A 1 475 ? -15.487 -4.577 35.846 1.00 86.75 475 ASP A N 1
ATOM 3575 C CA . ASP A 1 475 ? -14.451 -5.604 36.017 1.00 86.75 475 ASP A CA 1
ATOM 3576 C C . ASP A 1 475 ? -13.027 -5.006 36.045 1.00 86.75 475 ASP A C 1
ATOM 3578 O O . ASP A 1 475 ? -12.069 -5.684 36.430 1.00 86.75 475 ASP A O 1
ATOM 3582 N N . GLY A 1 476 ? -12.881 -3.716 35.725 1.00 90.19 476 GLY A N 1
ATOM 3583 C CA . GLY A 1 476 ? -11.650 -2.948 35.884 1.00 90.19 476 GLY A CA 1
ATOM 3584 C C . GLY A 1 476 ? -11.116 -2.385 34.570 1.00 90.19 476 GLY A C 1
ATOM 3585 O O . GLY A 1 476 ? -11.871 -2.044 33.665 1.00 90.19 476 GLY A O 1
ATOM 3586 N N . PHE A 1 477 ? -9.794 -2.213 34.491 1.00 91.62 477 PHE A N 1
ATOM 3587 C CA . PHE A 1 477 ? -9.125 -1.699 33.293 1.00 91.62 477 PHE A CA 1
ATOM 3588 C C . PHE A 1 477 ? -9.153 -2.724 32.154 1.00 91.62 477 PHE A C 1
ATOM 3590 O O . PHE A 1 477 ? -8.808 -3.888 32.359 1.00 91.62 477 PHE A O 1
ATOM 3597 N N . TYR A 1 478 ? -9.465 -2.265 30.945 1.00 87.19 478 TYR A N 1
ATOM 3598 C CA . TYR A 1 478 ? -9.388 -3.061 29.721 1.00 87.19 478 TYR A CA 1
ATOM 3599 C C . TYR A 1 478 ? -8.749 -2.265 28.579 1.00 87.19 478 TYR A C 1
ATOM 3601 O O . TYR A 1 478 ? -8.756 -1.033 28.595 1.00 87.19 478 TYR A O 1
ATOM 3609 N N . LEU A 1 479 ? -8.208 -2.992 27.598 1.00 81.56 479 LEU A N 1
ATOM 3610 C CA . LEU A 1 479 ? -7.569 -2.477 26.385 1.00 81.56 479 LEU A CA 1
ATOM 3611 C C . LEU A 1 479 ? -8.452 -2.749 25.161 1.00 81.56 479 LEU A C 1
ATOM 3613 O O . LEU A 1 479 ? -8.674 -3.949 24.879 1.00 81.56 479 LEU A O 1
#

Mean predicted aligned error: 16.47 Å

pLDDT: mean 74.6, std 17.66, range [29.52, 97.81]

Secondary structure (DSSP, 8-state):
-PEEEEEEESS----TTS--PPPGGGGGTTEE--TTTGGG-SSSSSEESHHHHHHHHHHHHHHHHHHTHHHHT-TT-EEEEEETTTTSSS--TTHHHHHHHHHHH-SSEEEEEEEEES--S-TT----EEEBPPPTT-B--SEEEEEHHHHHHHHHTT--TTS-GGG--HHHHHHHHHHHHHHHHHHHTTPPPP--TT--TT--PPP--TTBTTS-TTTS-TTT-B--SS-EEEEEEE-TTT--EEEEEEEHHHHHHHHTS--TTS---B----TTS-TTS---B------S---PPS-------TTS-----S--TT--HHHHHHHHHHHHHHHHHHHHHHHHHHHPPPTTSSTT-SS-HHHHHTHHHHHHHHSPPP--TT-SSHHHHHHHHHHTTPEEEEE--HHHHHT--TTS--EEEEEEEEEE-TTEEEEEEPPHHHHHHHHHHHT-----EEEEEE--EEEEEEEEETTEEE-